Protein 5J57 (pdb70)

GO terms:
  GO:0005783 endoplasmic reticulum (C, IDA)
  GO:0031640 killing of cells of another organism (P, IDA)
  GO:0005515 protein binding (F, IPI)
  GO:0016208 AMP binding (F, IDA)
  GO:0030246 carbohydrate binding (F, IDA)

Sequence (388 aa):
KQYPIINFTTAGATVQSYTNFIRAVRGRLTTGADVRHEIPVLPNRVGLPINQRFILVELSNHAELSVTLALDVTNAYVVGYRAGNSAYFFHPDNQEDAEAITHLFTDVQNRYTFAFGGNYDRLEQLAGNLRENIELGNGPLEEAISALYYYSTGGTQLPTLARRSFIICIQMISEAARFQYIEGEMRTRIRYNRRSAPDPSVITLENSWGRLSTAIQESNQGAFASPIQLQRRRNGSKFSVYDVSILIPIIALMVYRCAPPPSSQFVQLAETGGGLVEPGGSLRLSCAAPEFRLQYYTAGWFRQAEREWVACISAGGGVTYYTGSVQGRFTISRDNAKRTVYLQMDSLKPEDTTAVYSCCAADLEYSQIMMPSCRGSYGVRGQGTQVTVSSAH

CATH classification: 3.40.420.10 (+1 more: 4.10.470.10)

Organism: Ricinus communis (NCBI:txid3988)

InterPro domains:
  IPR000772 Ricin B, lectin domain [PF00652] (325-445)
  IPR000772 Ricin B, lectin domain [PF00652] (456-572)
  IPR000772 Ricin B, lectin domain [SM00458] (322-448)
  IPR000772 Ricin B, lectin domain [SM00458] (452-575)
  IPR001574 Ribosome-inactivating protein [PF00161] (52-254)
  IPR001574 Ribosome-inactivating protein [PTHR33453] (37-481)
  IPR016138 Ribosome-inactivating protein, subdomain 1 [G3DSA:3.40.420.10] (36-214)
  IPR016139 Ribosome-inactivating protein, subdomain 2 [G3DSA:4.10.470.10] (217-319)
  IPR017988 Ribosome-inactivating protein conserved site [PS00275] (207-223)
  IPR017989 Ribosome-inactivating protein type 1/2 [PR00396] (54-67)
  IPR017989 Ribosome-inactivating protein type 1/2 [PR00396] (104-119)
  IPR017989 Ribosome-inactivating protein type 1/2 [PR00396] (169-183)
  IPR017989 Ribosome-inactivating protein type 1/2 [PR00396] (203-223)
  IPR017989 Ribosome-inactivating protein type 1/2 [PR00396] (237-254)
  IPR035992 Ricin B-like lectins [SSF50370] (317-448)
  IPR035992 Ricin B-like lectins [SSF50370] (452-573)
  IPR036041 Ribosome-inactivating protein superfamily [SSF56371] (41-301)

Structure (mmCIF, N/CA/C/O backbone):
data_5J57
#
_entry.id   5J57
#
_cell.length_a   38.692
_cell.length_b   68.216
_cell.length_c   71.570
_cell.angle_alpha   90.000
_cell.angle_beta   92.470
_cell.angle_gamma   90.000
#
_symmetry.space_group_name_H-M   'P 1 21 1'
#
loop_
_entity.id
_entity.type
_entity.pdbx_description
1 polymer Ricin
2 polymer 'VHH single chain antibody V5E1'
3 non-polymer 'CHLORIDE ION'
4 non-polymer 1,2-ETHANEDIOL
5 water water
#
loop_
_atom_site.group_PDB
_atom_site.id
_atom_site.type_symbol
_atom_site.label_atom_id
_atom_site.label_alt_id
_atom_site.label_comp_id
_atom_site.label_asym_id
_atom_site.label_entity_id
_atom_site.label_seq_id
_atom_site.pdbx_PDB_ins_code
_atom_site.Cartn_x
_atom_site.Cartn_y
_atom_site.Cartn_z
_atom_site.occupancy
_atom_site.B_iso_or_equiv
_atom_site.auth_seq_id
_atom_site.auth_comp_id
_atom_site.auth_asym_id
_atom_site.auth_atom_id
_atom_site.pdbx_PDB_model_num
ATOM 1 N N . LYS A 1 5 ? -5.331 54.338 40.882 1.00 50.03 4 LYS A N 1
ATOM 2 C CA . LYS A 1 5 ? -4.271 53.462 41.374 1.00 47.30 4 LYS A CA 1
ATOM 3 C C . LYS A 1 5 ? -4.839 52.289 42.166 1.00 41.05 4 LYS A C 1
ATOM 4 O O . LYS A 1 5 ? -5.433 52.474 43.228 1.00 42.06 4 LYS A O 1
ATOM 10 N N . GLN A 1 6 ? -4.644 51.082 41.646 1.00 32.71 5 GLN A N 1
ATOM 11 C CA . GLN A 1 6 ? -5.161 49.885 42.293 1.00 26.68 5 GLN A CA 1
ATOM 12 C C . GLN A 1 6 ? -4.378 49.529 43.544 1.00 24.53 5 GLN A C 1
ATOM 13 O O . GLN A 1 6 ? -3.179 49.800 43.647 1.00 22.52 5 GLN A O 1
ATOM 19 N N . TYR A 1 7 ? -5.062 48.907 44.499 1.00 19.63 6 TYR A N 1
ATOM 20 C CA . TYR A 1 7 ? -4.376 48.327 45.632 1.00 16.48 6 TYR A CA 1
ATOM 21 C C . TYR A 1 7 ? -3.565 47.138 45.128 1.00 15.96 6 TYR A C 1
ATOM 22 O O . TYR A 1 7 ? -3.964 46.470 44.169 1.00 18.53 6 TYR A O 1
ATOM 31 N N . PRO A 1 8 ? -2.421 46.876 45.762 1.00 15.88 7 PRO A N 1
ATOM 32 C CA . PRO A 1 8 ? -1.592 45.724 45.387 1.00 17.97 7 PRO A CA 1
ATOM 33 C C . PRO A 1 8 ? -2.347 44.405 45.547 1.00 16.81 7 PRO A C 1
ATOM 34 O O . PRO A 1 8 ? -3.109 44.247 46.499 1.00 16.45 7 PRO A O 1
ATOM 38 N N . ILE A 1 9 ? -2.117 43.481 44.618 1.00 16.48 8 ILE A N 1
ATOM 39 C CA . ILE A 1 9 ? -2.752 42.168 44.624 1.00 16.48 8 ILE A CA 1
ATOM 40 C C . ILE A 1 9 ? -1.701 41.071 44.795 1.00 16.22 8 ILE A C 1
ATOM 41 O O . ILE A 1 9 ? -0.704 41.046 44.075 1.00 18.69 8 ILE A O 1
ATOM 46 N N . ILE A 1 10 ? -1.925 40.171 45.747 1.00 14.30 9 ILE A N 1
ATOM 47 C CA . ILE A 1 10 ? -1.062 39.009 45.933 1.00 16.19 9 ILE A CA 1
ATOM 48 C C . ILE A 1 10 ? -1.892 37.758 45.691 1.00 17.14 9 ILE A C 1
ATOM 49 O O . ILE A 1 10 ? -2.949 37.600 46.293 1.00 15.65 9 ILE A O 1
ATOM 54 N N . ASN A 1 11 ? -1.410 36.872 44.819 1.00 18.56 10 ASN A N 1
ATOM 55 C CA . ASN A 1 11 ? -2.153 35.668 44.459 1.00 18.51 10 ASN A CA 1
ATOM 56 C C . ASN A 1 11 ? -1.634 34.434 45.184 1.00 18.57 10 ASN A C 1
ATOM 57 O O . ASN A 1 11 ? -0.424 34.255 45.337 1.00 20.14 10 ASN A O 1
ATOM 62 N N . PHE A 1 12 ? -2.548 33.579 45.630 1.00 15.29 11 PHE A N 1
ATOM 63 C CA . PHE A 1 12 ? -2.158 32.273 46.154 1.00 14.35 11 PHE A CA 1
ATOM 64 C C . PHE A 1 12 ? -3.175 31.216 45.756 1.00 16.83 11 PHE A C 1
ATOM 65 O O . PHE A 1 12 ? -4.371 31.478 45.747 1.00 19.52 11 PHE A O 1
ATOM 73 N N . THR A 1 13 ? -2.695 30.022 45.423 1.00 15.11 12 THR A N 1
ATOM 74 C CA . THR A 1 13 ? -3.599 28.920 45.115 1.00 14.97 12 THR A CA 1
ATOM 75 C C . THR A 1 13 ? -3.301 27.727 46.006 1.00 12.87 12 THR A C 1
ATOM 76 O O . THR A 1 13 ? -2.141 27.420 46.286 1.00 12.73 12 THR A O 1
ATOM 80 N N . THR A 1 14 ? -4.358 27.051 46.440 1.00 12.85 13 THR A N 1
ATOM 81 C CA . THR A 1 14 ? -4.211 25.834 47.225 1.00 12.23 13 THR A CA 1
ATOM 82 C C . THR A 1 14 ? -3.894 24.640 46.322 1.00 14.25 13 THR A C 1
ATOM 83 O O . THR A 1 14 ? -3.437 23.600 46.794 1.00 14.84 13 THR A O 1
ATOM 87 N N . ALA A 1 15 ? -4.147 24.798 45.026 1.00 14.58 14 ALA A N 1
ATOM 88 C CA . ALA A 1 15 ? -3.907 23.731 44.062 1.00 16.21 14 ALA A CA 1
ATOM 89 C C . ALA A 1 15 ? -2.416 23.530 43.833 1.00 16.49 14 ALA A C 1
ATOM 90 O O . ALA A 1 15 ? -1.759 24.358 43.194 1.00 15.61 14 ALA A O 1
ATOM 92 N N . GLY A 1 16 ? -1.887 22.431 44.366 1.00 15.53 15 GLY A N 1
ATOM 93 C CA . GLY A 1 16 ? -0.473 22.129 44.252 1.00 17.86 15 GLY A CA 1
ATOM 94 C C . GLY A 1 16 ? 0.405 22.970 45.159 1.00 15.68 15 GLY A C 1
ATOM 95 O O . GLY A 1 16 ? 1.600 23.121 44.907 1.00 16.25 15 GLY A O 1
ATOM 96 N N . ALA A 1 17 ? -0.183 23.524 46.217 1.00 13.40 16 ALA A N 1
ATOM 97 C CA . ALA A 1 17 ? 0.578 24.343 47.164 1.00 15.26 16 ALA A CA 1
ATOM 98 C C . ALA A 1 17 ? 1.736 23.560 47.787 1.00 15.07 16 ALA A C 1
ATOM 99 O O . ALA A 1 17 ? 1.602 22.377 48.106 1.00 14.74 16 ALA A O 1
ATOM 101 N N . THR A 1 18 ? 2.874 24.228 47.942 1.00 10.25 17 THR A N 1
ATOM 102 C CA . THR A 1 18 ? 4.045 23.648 48.593 1.00 11.60 17 THR A CA 1
ATOM 103 C C . THR A 1 18 ? 4.478 24.545 49.739 1.00 12.49 17 THR A C 1
ATOM 104 O O . THR A 1 18 ? 3.985 25.663 49.877 1.00 13.46 17 THR A O 1
ATOM 108 N N . VAL A 1 19 ? 5.405 24.063 50.557 1.00 11.59 18 VAL A N 1
ATOM 109 C CA . VAL A 1 19 ? 5.975 24.914 51.590 1.00 13.59 18 VAL A CA 1
ATOM 110 C C . VAL A 1 19 ? 6.566 26.163 50.931 1.00 13.78 18 VAL A C 1
ATOM 111 O O . VAL A 1 19 ? 6.391 27.281 51.417 1.00 13.14 18 VAL A O 1
ATOM 115 N N . GLN A 1 20 ? 7.252 25.961 49.812 1.00 12.81 19 GLN A N 1
ATOM 116 C CA . GLN A 1 20 ? 7.888 27.062 49.095 1.00 13.40 19 GLN A CA 1
ATOM 117 C C . GLN A 1 20 ? 6.875 28.094 48.585 1.00 12.65 19 GLN A C 1
ATOM 118 O O . GLN A 1 20 ? 7.076 29.301 48.747 1.00 13.00 19 GLN A O 1
ATOM 124 N N . SER A 1 21 ? 5.795 27.629 47.962 1.00 12.42 20 SER A N 1
ATOM 125 C CA . SER A 1 21 ? 4.819 28.573 47.419 1.00 10.74 20 SER A CA 1
ATOM 126 C C . SER A 1 21 ? 4.116 29.344 48.544 1.00 12.54 20 SER A C 1
ATOM 127 O O . SER A 1 21 ? 3.863 30.538 48.415 1.00 11.74 20 SER A O 1
ATOM 130 N N . TYR A 1 22 ? 3.826 28.662 49.650 1.00 10.11 21 TYR A N 1
ATOM 131 C CA . TYR A 1 22 ? 3.224 29.309 50.811 1.00 11.05 21 TYR A CA 1
ATOM 132 C C . TYR A 1 22 ? 4.196 30.316 51.426 1.00 11.64 21 TYR A C 1
ATOM 133 O O . TYR A 1 22 ? 3.792 31.398 51.852 1.00 10.71 21 TYR A O 1
ATOM 142 N N . THR A 1 23 ? 5.474 29.945 51.479 1.00 10.03 22 THR A N 1
ATOM 143 C CA . THR A 1 23 ? 6.519 30.821 51.998 1.00 10.23 22 THR A CA 1
ATOM 144 C C . THR A 1 23 ? 6.607 32.103 51.175 1.00 14.03 22 THR A C 1
ATOM 145 O O . THR A 1 23 ? 6.610 33.210 51.723 1.00 14.52 22 THR A O 1
ATOM 149 N N . ASN A 1 24 ? 6.648 31.952 49.856 1.00 12.68 23 ASN A N 1
ATOM 150 C CA . ASN A 1 24 ? 6.682 33.114 48.976 1.00 14.00 23 ASN A CA 1
ATOM 151 C C . ASN A 1 24 ? 5.447 34.002 49.112 1.00 13.01 23 ASN A C 1
ATOM 152 O O . ASN A 1 24 ? 5.544 35.224 49.032 1.00 14.63 23 ASN A O 1
ATOM 157 N N . PHE A 1 25 ? 4.299 33.370 49.327 1.00 12.56 24 PHE A N 1
ATOM 158 C CA . PHE A 1 25 ? 3.035 34.066 49.513 1.00 10.55 24 PHE A CA 1
ATOM 159 C C . PHE A 1 25 ? 3.071 34.926 50.778 1.00 12.30 24 PHE A C 1
ATOM 160 O O . PHE A 1 25 ? 2.785 36.122 50.729 1.00 13.33 24 PHE A O 1
ATOM 168 N N . ILE A 1 26 ? 3.451 34.326 51.903 1.00 10.75 25 ILE A N 1
ATOM 169 C CA . ILE A 1 26 ? 3.469 35.057 53.166 1.00 10.59 25 ILE A CA 1
ATOM 170 C C . ILE A 1 26 ? 4.518 36.166 53.133 1.00 13.51 25 ILE A C 1
ATOM 171 O O . ILE A 1 26 ? 4.280 37.255 53.644 1.00 12.16 25 ILE A O 1
ATOM 176 N N . ARG A 1 27 ? 5.670 35.904 52.517 1.00 11.94 26 ARG A N 1
ATOM 177 C CA . ARG A 1 27 ? 6.698 36.942 52.419 1.00 15.38 26 ARG A CA 1
ATOM 178 C C . ARG A 1 27 ? 6.223 38.125 51.571 1.00 14.18 26 ARG A C 1
ATOM 179 O O . ARG A 1 27 ? 6.528 39.280 51.879 1.00 16.28 26 ARG A O 1
ATOM 187 N N . ALA A 1 28 ? 5.468 37.832 50.516 1.00 13.73 27 ALA A N 1
ATOM 188 C CA . ALA A 1 28 ? 4.909 38.874 49.652 1.00 13.52 27 ALA A CA 1
ATOM 189 C C . ALA A 1 28 ? 3.874 39.715 50.393 1.00 14.29 27 ALA A C 1
ATOM 190 O O . ALA A 1 28 ? 3.851 40.931 50.255 1.00 15.82 27 ALA A O 1
ATOM 192 N N . VAL A 1 29 ? 3.006 39.054 51.153 1.00 12.30 28 VAL A N 1
ATOM 193 C CA . VAL A 1 29 ? 2.029 39.756 51.978 1.00 11.67 28 VAL A CA 1
ATOM 194 C C . VAL A 1 29 ? 2.743 40.714 52.935 1.00 11.56 28 VAL A C 1
ATOM 195 O O . VAL A 1 29 ? 2.394 41.891 53.022 1.00 13.60 28 VAL A O 1
ATOM 199 N N . ARG A 1 30 ? 3.757 40.219 53.637 1.00 12.48 29 ARG A N 1
ATOM 200 C CA . ARG A 1 30 ? 4.496 41.077 54.565 1.00 13.73 29 ARG A CA 1
ATOM 201 C C . ARG A 1 30 ? 5.106 42.273 53.846 1.00 17.62 29 ARG A C 1
ATOM 202 O O . ARG A 1 30 ? 5.079 43.395 54.356 1.00 15.63 29 ARG A O 1
ATOM 210 N N . GLY A 1 31 ? 5.659 42.024 52.662 1.00 13.80 30 GLY A N 1
ATOM 211 C CA . GLY A 1 31 ? 6.306 43.061 51.883 1.00 15.61 30 GLY A CA 1
ATOM 212 C C . GLY A 1 31 ? 5.361 44.159 51.424 1.00 15.94 30 GLY A C 1
ATOM 213 O O . GLY A 1 31 ? 5.775 45.300 51.209 1.00 17.05 30 GLY A O 1
ATOM 214 N N . ARG A 1 32 ? 4.090 43.814 51.259 1.00 14.78 31 ARG A N 1
ATOM 215 C CA . ARG A 1 32 ? 3.095 44.789 50.828 1.00 16.47 31 ARG A CA 1
ATOM 216 C C . ARG A 1 32 ? 2.445 45.469 52.028 1.00 18.07 31 ARG A C 1
ATOM 217 O O . ARG A 1 32 ? 1.892 46.562 51.904 1.00 16.93 31 ARG A O 1
ATOM 225 N N . LEU A 1 33 ? 2.509 44.820 53.186 1.00 15.96 32 LEU A N 1
ATOM 226 C CA . LEU A 1 33 ? 1.920 45.385 54.399 1.00 15.40 32 LEU A CA 1
ATOM 227 C C . LEU A 1 33 ? 2.755 46.532 54.945 1.00 18.86 32 LEU A C 1
ATOM 228 O O . LEU A 1 33 ? 2.216 47.514 55.453 1.00 16.22 32 LEU A O 1
ATOM 233 N N . THR A 1 34 ? 4.074 46.405 54.842 1.00 17.91 33 THR A N 1
ATOM 234 C CA . THR A 1 34 ? 4.966 47.418 55.384 1.00 20.41 33 THR A CA 1
ATOM 235 C C . THR A 1 34 ? 6.314 47.436 54.673 1.00 20.69 33 THR A C 1
ATOM 236 O O . THR A 1 34 ? 6.757 46.425 54.116 1.00 21.92 33 THR A O 1
ATOM 240 N N . THR A 1 35 ? 6.970 48.590 54.707 1.00 22.00 34 THR A N 1
ATOM 241 C CA . THR A 1 35 ? 8.270 48.751 54.079 1.00 23.97 34 THR A CA 1
ATOM 242 C C . THR A 1 35 ? 9.365 48.126 54.934 1.00 25.75 34 THR A C 1
ATOM 243 O O . THR A 1 35 ? 10.435 47.786 54.432 1.00 28.14 34 THR A O 1
ATOM 247 N N . GLY A 1 36 ? 9.093 47.983 56.228 1.00 24.45 35 GLY A N 1
ATOM 248 C CA . GLY A 1 36 ? 10.086 47.495 57.170 1.00 24.79 35 GLY A CA 1
ATOM 249 C C . GLY A 1 36 ? 11.107 48.550 57.569 1.00 25.88 35 GLY A C 1
ATOM 250 O O . GLY A 1 36 ? 12.115 48.238 58.206 1.00 27.95 35 GLY A O 1
ATOM 251 N N . ALA A 1 37 ? 10.856 49.801 57.193 1.00 25.11 36 ALA A N 1
ATOM 252 C CA . ALA A 1 37 ? 11.774 50.887 57.518 1.00 24.59 36 ALA A CA 1
ATOM 253 C C . ALA A 1 37 ? 11.645 51.301 58.980 1.00 24.47 36 ALA A C 1
ATOM 254 O O . ALA A 1 37 ? 12.559 51.898 59.549 1.00 26.83 36 ALA A O 1
ATOM 256 N N . ASP A 1 38 ? 10.500 50.990 59.579 1.00 22.85 37 ASP A N 1
ATOM 257 C CA . ASP A 1 38 ? 10.261 51.307 60.984 1.00 21.47 37 ASP A CA 1
ATOM 258 C C . ASP A 1 38 ? 10.425 50.045 61.814 1.00 18.84 37 ASP A C 1
ATOM 259 O O . ASP A 1 38 ? 9.622 49.116 61.713 1.00 18.75 37 ASP A O 1
ATOM 264 N N . VAL A 1 39 ? 11.479 50.007 62.621 1.00 22.20 38 VAL A N 1
ATOM 265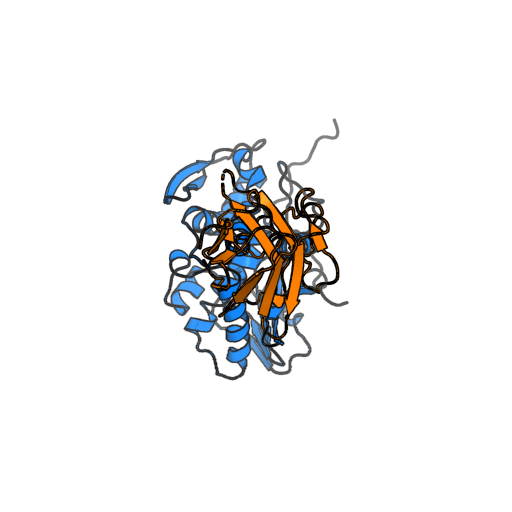 C CA . VAL A 1 39 ? 11.805 48.814 63.395 1.00 20.57 38 VAL A CA 1
ATOM 266 C C . VAL A 1 39 ? 12.029 49.186 64.858 1.00 19.16 38 VAL A C 1
ATOM 267 O O . VAL A 1 39 ? 12.751 50.133 65.159 1.00 21.36 38 VAL A O 1
ATOM 271 N N . ARG A 1 40 ? 11.398 48.444 65.766 1.00 19.16 39 ARG A N 1
ATOM 272 C CA . ARG A 1 40 ? 11.627 48.633 67.197 1.00 19.53 39 ARG A CA 1
ATOM 273 C C . ARG A 1 40 ? 12.130 47.335 67.806 1.00 19.53 39 ARG A C 1
ATOM 274 O O . ARG A 1 40 ? 11.476 46.296 67.683 1.00 19.93 39 ARG A O 1
ATOM 282 N N . HIS A 1 41 ? 13.284 47.396 68.463 1.00 20.94 40 HIS A N 1
ATOM 283 C CA . HIS A 1 41 ? 13.881 46.213 69.083 1.00 27.10 40 HIS A CA 1
ATOM 284 C C . HIS A 1 41 ? 13.910 45.018 68.128 1.00 25.34 40 HIS A C 1
ATOM 285 O O . HIS A 1 41 ? 13.567 43.884 68.492 1.00 24.12 40 HIS A O 1
ATOM 292 N N . GLU A 1 42 ? 14.313 45.297 66.890 1.00 23.04 41 GLU A N 1
ATOM 293 C CA . GLU A 1 42 ? 14.539 44.268 65.873 1.00 19.15 41 GLU A CA 1
ATOM 294 C C . GLU A 1 42 ? 13.268 43.578 65.381 1.00 20.32 41 GLU A C 1
ATOM 295 O O . GLU A 1 42 ? 13.321 42.471 64.842 1.00 22.53 41 GLU A O 1
ATOM 301 N N . ILE A 1 43 ? 12.131 44.249 65.555 1.00 17.91 42 ILE A N 1
ATOM 302 C CA . ILE A 1 43 ? 10.858 43.787 65.013 1.00 19.87 42 ILE A CA 1
ATOM 303 C C . ILE A 1 43 ? 10.184 44.922 64.228 1.00 18.02 42 ILE A C 1
ATOM 304 O O . ILE A 1 43 ? 10.050 46.035 64.734 1.00 18.50 42 ILE A O 1
ATOM 309 N N . PRO A 1 44 ? 9.761 44.634 62.984 1.00 17.76 43 PRO A N 1
ATOM 310 C CA . PRO A 1 44 ? 9.138 45.614 62.077 1.00 19.07 43 PRO A CA 1
ATOM 311 C C . PRO A 1 44 ? 7.758 46.078 62.539 1.00 16.29 43 PRO A C 1
ATOM 312 O O . PRO A 1 44 ? 7.018 45.301 63.143 1.00 15.65 43 PRO A O 1
ATOM 316 N N . VAL A 1 45 ? 7.427 47.334 62.240 1.00 14.40 44 VAL A N 1
ATOM 317 C CA . VAL A 1 45 ? 6.129 47.917 62.588 1.00 14.75 44 VAL A CA 1
ATOM 318 C C . VAL A 1 45 ? 5.332 48.193 61.321 1.00 16.59 44 VAL A C 1
ATOM 319 O O . VAL A 1 45 ? 5.889 48.607 60.300 1.00 16.36 44 VAL A O 1
ATOM 323 N N . LEU A 1 46 ? 4.029 47.948 61.393 1.00 14.36 45 LEU A N 1
ATOM 324 C CA . LEU A 1 46 ? 3.100 48.308 60.332 1.00 14.34 45 LEU A CA 1
ATOM 325 C C . LEU A 1 46 ? 2.951 49.829 60.230 1.00 14.05 45 LEU A C 1
ATOM 326 O O . LEU A 1 46 ? 3.283 50.560 61.164 1.00 14.81 45 LEU A O 1
ATOM 331 N N . PRO A 1 47 ? 2.439 50.309 59.088 1.00 15.30 46 PRO A N 1
ATOM 332 C CA . PRO A 1 47 ? 2.252 51.751 58.892 1.00 18.31 46 PRO A CA 1
ATOM 333 C C . PRO A 1 47 ? 1.343 52.391 59.942 1.00 19.41 46 PRO A C 1
ATOM 334 O O . PRO A 1 47 ? 0.305 51.839 60.319 1.00 18.39 46 PRO A O 1
ATOM 338 N N . ASN A 1 48 ? 1.748 53.568 60.401 1.00 18.31 47 ASN A N 1
ATOM 339 C CA . ASN A 1 48 ? 0.910 54.409 61.240 1.00 20.21 47 ASN A CA 1
ATOM 340 C C . ASN A 1 48 ? -0.328 54.822 60.451 1.00 21.39 47 ASN A C 1
ATOM 341 O O . ASN A 1 48 ? -0.215 55.284 59.316 1.00 22.14 47 ASN A O 1
ATOM 346 N N . ARG A 1 49 ? -1.508 54.655 61.039 1.00 20.54 48 ARG A N 1
ATOM 347 C CA . ARG A 1 49 ? -2.736 55.054 60.348 1.00 25.44 48 ARG A CA 1
ATOM 348 C C . ARG A 1 49 ? -2.832 56.570 60.170 1.00 24.18 48 ARG A C 1
ATOM 349 O O . ARG A 1 49 ? -3.474 57.054 59.236 1.00 24.02 48 ARG A O 1
ATOM 357 N N . VAL A 1 50 ? -2.178 57.320 61.053 1.00 24.00 49 VAL A N 1
ATOM 358 C CA . VAL A 1 50 ? -2.217 58.776 60.989 1.00 25.64 49 VAL A CA 1
ATOM 359 C C . VAL A 1 50 ? -1.572 59.303 59.708 1.00 25.52 49 VAL A C 1
ATOM 360 O O . VAL A 1 50 ? -0.380 59.112 59.480 1.00 27.79 49 VAL A O 1
ATOM 364 N N . GLY A 1 51 ? -2.367 59.965 58.876 1.00 30.11 50 GLY A N 1
ATOM 365 C CA . GLY A 1 51 ? -1.857 60.562 57.656 1.00 34.98 50 GLY A CA 1
ATOM 366 C C . GLY A 1 51 ? -1.626 59.567 56.535 1.00 33.18 50 GLY A C 1
ATOM 367 O O . GLY A 1 51 ? -1.067 59.918 55.496 1.00 33.71 50 GLY A O 1
ATOM 368 N N . LEU A 1 52 ? -2.056 58.325 56.742 1.00 26.93 51 LEU A N 1
ATOM 369 C CA . LEU A 1 52 ? -1.913 57.283 55.730 1.00 23.99 51 LEU A CA 1
ATOM 370 C C . LEU A 1 52 ? -2.938 57.482 54.618 1.00 24.00 51 LEU A C 1
ATOM 371 O O . LEU A 1 52 ? -4.142 57.409 54.862 1.00 24.77 51 LEU A O 1
ATOM 376 N N . PRO A 1 53 ? -2.463 57.750 53.392 1.00 24.72 52 PRO A N 1
ATOM 377 C CA . PRO A 1 53 ? -3.347 58.003 52.246 1.00 24.94 52 PRO A CA 1
ATOM 378 C C . PRO A 1 53 ? -4.267 56.821 51.975 1.00 22.42 52 PRO A C 1
ATOM 379 O O . PRO A 1 53 ? -3.846 55.678 52.103 1.00 21.03 52 PRO A O 1
ATOM 383 N N . ILE A 1 54 ? -5.506 57.098 51.592 1.00 23.86 53 ILE A N 1
ATOM 384 C CA . ILE A 1 54 ? -6.472 56.030 51.358 1.00 21.94 53 ILE A CA 1
ATOM 385 C C . ILE A 1 54 ? -6.002 55.044 50.280 1.00 21.54 53 ILE A C 1
ATOM 386 O O . ILE A 1 54 ? -6.279 53.852 50.364 1.00 20.48 53 ILE A O 1
ATOM 391 N N . ASN A 1 55 ? -5.279 55.536 49.278 1.00 23.50 54 ASN A N 1
ATOM 392 C CA . ASN A 1 55 ? -4.793 54.655 48.217 1.00 23.95 54 ASN A CA 1
ATOM 393 C C . ASN A 1 55 ? -3.654 53.729 48.644 1.00 21.98 54 ASN A C 1
ATOM 394 O O . ASN A 1 55 ? -3.211 52.879 47.865 1.00 22.66 54 ASN A O 1
ATOM 399 N N . GLN A 1 56 ? -3.211 53.866 49.892 1.00 20.07 55 GLN A N 1
ATOM 400 C CA . GLN A 1 56 ? -2.190 52.987 50.455 1.00 20.10 55 GLN A CA 1
ATOM 401 C C . GLN A 1 56 ? -2.722 52.161 51.635 1.00 18.88 55 GLN A C 1
ATOM 402 O O . GLN A 1 56 ? -1.961 51.456 52.306 1.00 21.72 55 GLN A O 1
ATOM 408 N N . ARG A 1 57 ? -4.031 52.221 51.865 1.00 16.17 56 ARG A N 1
ATOM 409 C CA . ARG A 1 57 ? -4.623 51.664 53.087 1.00 16.37 56 ARG A CA 1
ATOM 410 C C . ARG A 1 57 ? -4.819 50.141 53.100 1.00 15.56 56 ARG A C 1
ATOM 411 O O . ARG A 1 57 ? -4.801 49.518 54.166 1.00 13.30 56 ARG A O 1
ATOM 419 N N . PHE A 1 58 ? -5.011 49.548 51.924 1.00 14.26 57 PHE A N 1
ATOM 420 C CA . PHE A 1 58 ? -5.367 48.138 51.819 1.00 12.82 57 PHE A CA 1
ATOM 421 C C . PHE A 1 58 ? -4.468 47.374 50.852 1.00 10.77 57 PHE A C 1
ATOM 422 O O . PHE A 1 58 ? -3.835 47.958 49.966 1.00 14.47 57 PHE A O 1
ATOM 430 N N . ILE A 1 59 ? -4.417 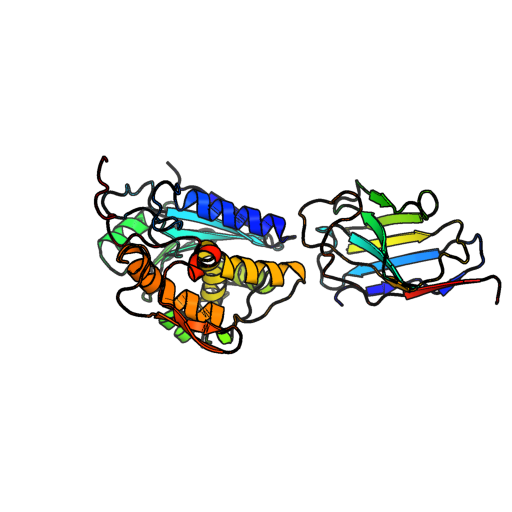46.062 51.047 1.00 13.45 58 ILE A N 1
ATOM 431 C CA . ILE A 1 59 ? -3.863 45.153 50.058 1.00 14.16 58 ILE A CA 1
ATOM 432 C C . ILE A 1 59 ? -4.881 44.055 49.787 1.00 13.88 58 ILE A C 1
ATOM 433 O O . ILE A 1 59 ? -5.754 43.781 50.617 1.00 15.64 58 ILE A O 1
ATOM 438 N N . LEU A 1 60 ? -4.779 43.433 48.620 1.00 13.73 59 LEU A N 1
ATOM 439 C CA . LEU A 1 60 ? -5.737 42.406 48.231 1.00 13.25 59 LEU A CA 1
ATOM 440 C C . LEU A 1 60 ? -5.056 41.050 48.109 1.00 11.81 59 LEU A C 1
ATOM 441 O O . LEU A 1 60 ? -3.972 40.936 47.544 1.00 15.51 59 LEU A O 1
ATOM 446 N N . VAL A 1 61 ? -5.706 40.029 48.651 1.00 11.61 60 VAL A N 1
ATOM 447 C CA . VAL A 1 61 ? -5.192 38.666 48.572 1.00 13.13 60 VAL A CA 1
ATOM 448 C C . VAL A 1 61 ? -6.165 37.814 47.782 1.00 14.16 60 VAL A C 1
ATOM 449 O O . VAL A 1 61 ? -7.273 37.532 48.243 1.00 14.88 60 VAL A O 1
ATOM 453 N N . GLU A 1 62 ? -5.749 37.417 46.583 1.00 14.02 61 GLU A N 1
ATOM 454 C CA . GLU A 1 62 ? -6.593 36.616 45.712 1.00 15.54 61 GLU A CA 1
ATOM 455 C C . GLU A 1 62 ? -6.307 35.138 45.942 1.00 15.51 61 GLU A C 1
ATOM 456 O O . GLU A 1 62 ? -5.187 34.673 45.728 1.00 18.16 61 GLU A O 1
ATOM 462 N N . LEU A 1 63 ? -7.329 34.412 46.389 1.00 14.55 62 LEU A N 1
ATOM 463 C CA . LEU A 1 63 ? -7.205 32.991 46.683 1.00 17.06 62 LEU A CA 1
ATOM 464 C C . LEU A 1 63 ? -7.988 32.159 45.684 1.00 17.10 62 LEU A C 1
ATOM 465 O O . LEU A 1 63 ? -9.130 32.478 45.354 1.00 16.80 62 LEU A O 1
ATOM 470 N N . SER A 1 64 ? -7.385 31.081 45.210 1.00 15.25 63 SER A N 1
ATOM 471 C CA . SER A 1 64 ? -8.118 30.157 44.357 1.00 19.59 63 SER A CA 1
ATOM 472 C C . SER A 1 64 ? -7.785 28.709 44.697 1.00 18.52 63 SER A C 1
ATOM 473 O O . SER A 1 64 ? -6.778 28.426 45.339 1.00 18.24 63 SER A O 1
ATOM 476 N N . ASN A 1 65 ? -8.651 27.799 44.279 1.00 16.50 64 ASN A N 1
ATOM 477 C CA . ASN A 1 65 ? -8.439 26.381 44.528 1.00 18.04 64 ASN A CA 1
ATOM 478 C C . ASN A 1 65 ? -8.551 25.563 43.248 1.00 19.97 64 ASN A C 1
ATOM 479 O O . ASN A 1 65 ? -8.659 26.123 42.156 1.00 22.69 64 ASN A O 1
ATOM 484 N N . HIS A 1 66 ? -8.507 24.241 43.380 1.00 20.53 65 HIS A N 1
ATOM 485 C CA . HIS A 1 66 ? -8.473 23.366 42.212 1.00 23.10 65 HIS A CA 1
ATOM 486 C C . HIS A 1 66 ? -9.760 23.453 41.397 1.00 24.21 65 HIS A C 1
ATOM 487 O O . HIS A 1 66 ? -9.757 23.216 40.191 1.00 26.57 65 HIS A O 1
ATOM 494 N N . ALA A 1 67 ? -10.855 23.802 42.064 1.00 24.96 66 ALA A N 1
ATOM 495 C CA . ALA A 1 67 ? -12.151 23.929 41.402 1.00 27.89 66 ALA A CA 1
ATOM 496 C C . ALA A 1 67 ? -12.247 25.219 40.589 1.00 26.17 66 ALA A C 1
ATOM 497 O O . ALA A 1 67 ? -13.258 25.474 39.932 1.00 27.26 66 ALA A O 1
ATOM 499 N N . GLU A 1 68 ? -11.192 26.026 40.637 1.00 25.31 67 GLU A N 1
ATOM 500 C CA . GLU A 1 68 ? -11.142 27.279 39.891 1.00 29.32 67 GLU A CA 1
ATOM 501 C C . GLU A 1 68 ? -12.080 28.321 40.493 1.00 26.30 67 GLU A C 1
ATOM 502 O O . GLU A 1 68 ? -12.376 29.335 39.863 1.00 29.37 67 GLU A O 1
ATOM 508 N N . LEU A 1 69 ? -12.547 28.070 41.713 1.00 20.06 68 LEU A N 1
ATOM 509 C CA . LEU A 1 69 ? -13.245 29.105 42.467 1.00 20.13 68 LEU A CA 1
ATOM 510 C C . LEU A 1 69 ? -12.229 30.087 43.021 1.00 22.94 68 LEU A C 1
ATOM 511 O O . LEU A 1 69 ? -11.142 29.696 43.450 1.00 20.24 68 LEU A O 1
ATOM 516 N N . SER A 1 70 ? -12.596 31.361 43.016 1.00 21.84 69 SER A N 1
ATOM 517 C CA . SER A 1 70 ? -11.707 32.410 43.476 1.00 23.48 69 SER A CA 1
ATOM 518 C C . SER A 1 70 ? -12.445 33.366 44.398 1.00 21.81 69 SER A C 1
ATOM 519 O O . SER A 1 70 ? -13.601 33.705 44.144 1.00 21.68 69 SER A O 1
ATOM 522 N N . VAL A 1 71 ? -11.780 33.777 45.474 1.00 16.60 70 VAL A N 1
ATOM 523 C CA . VAL A 1 71 ? -12.255 34.895 46.288 1.00 14.93 70 VAL A CA 1
ATOM 524 C C . VAL A 1 71 ? -11.090 35.833 46.554 1.00 16.69 70 VAL A C 1
ATOM 525 O O . VAL A 1 71 ? -9.929 35.420 46.518 1.00 17.75 70 VAL A O 1
ATOM 529 N N . THR A 1 72 ? -11.393 37.100 46.814 1.00 13.32 71 THR A N 1
ATOM 530 C CA . THR A 1 72 ? -10.353 38.067 47.133 1.00 12.65 71 THR A CA 1
ATOM 531 C C . THR A 1 72 ? -10.603 38.693 48.497 1.00 13.66 71 THR A C 1
ATOM 532 O O . THR A 1 72 ? -11.644 39.314 48.716 1.00 15.62 71 THR A O 1
ATOM 536 N N . LEU A 1 73 ? -9.656 38.517 49.414 1.00 11.52 72 LEU A N 1
ATOM 537 C CA . LEU A 1 73 ? -9.720 39.166 50.719 1.00 13.20 72 LEU A CA 1
ATOM 538 C C . LEU A 1 73 ? -9.078 40.548 50.670 1.00 14.10 72 LEU A C 1
ATOM 539 O O . LEU A 1 73 ? -8.078 40.754 49.984 1.00 15.25 72 LEU A O 1
ATOM 544 N N . ALA A 1 74 ? -9.653 41.499 51.400 1.00 11.87 73 ALA A N 1
ATOM 545 C CA . ALA A 1 74 ? -8.999 42.787 51.599 1.00 12.71 73 ALA A CA 1
ATOM 546 C C . ALA A 1 74 ? -8.402 42.859 53.002 1.00 11.14 73 ALA A C 1
ATOM 547 O O . ALA A 1 74 ? -9.087 42.571 53.992 1.00 13.95 73 ALA A O 1
ATOM 549 N N . LEU A 1 75 ? -7.119 43.206 53.081 1.00 11.35 74 LEU A N 1
ATOM 550 C CA . LEU A 1 75 ? -6.436 43.378 54.361 1.00 11.67 74 LEU A CA 1
ATOM 551 C C . LEU A 1 75 ? -6.100 44.846 54.610 1.00 11.43 74 LEU A C 1
ATOM 552 O O . LEU A 1 75 ? -5.644 45.558 53.711 1.00 14.75 74 LEU A O 1
ATOM 557 N N . ASP A 1 76 ? -6.322 45.288 55.844 1.00 12.86 75 ASP A N 1
ATOM 558 C CA . ASP A 1 76 ? -5.951 46.627 56.293 1.00 13.07 75 ASP A CA 1
ATOM 559 C C . ASP A 1 76 ? -4.457 46.625 56.637 1.00 13.06 75 ASP A C 1
ATOM 560 O O . ASP A 1 76 ? -4.012 45.832 57.460 1.00 14.91 75 ASP A O 1
ATOM 565 N N . VAL A 1 77 ? -3.677 47.493 56.001 1.00 12.46 76 VAL A N 1
ATOM 566 C CA . VAL A 1 77 ? -2.236 47.500 56.252 1.00 12.43 76 VAL A CA 1
ATOM 567 C C . VAL A 1 77 ? -1.884 47.931 57.671 1.00 14.37 76 VAL A C 1
ATOM 568 O O . VAL A 1 77 ? -0.777 47.654 58.145 1.00 16.11 76 VAL A O 1
ATOM 572 N N . THR A 1 78 ? -2.797 48.619 58.354 1.00 12.81 77 THR A N 1
ATOM 573 C CA . THR A 1 78 ? -2.455 49.126 59.685 1.00 15.53 77 THR A CA 1
ATOM 574 C C . THR A 1 78 ? -2.482 48.031 60.753 1.00 14.43 77 THR A C 1
ATOM 575 O O . THR A 1 78 ? -1.874 48.188 61.815 1.00 15.93 77 THR A O 1
ATOM 579 N N . ASN A 1 79 ? -3.172 46.928 60.466 1.00 16.91 78 ASN A N 1
ATOM 580 C CA . ASN A 1 79 ? -3.229 45.806 61.408 1.00 17.28 78 ASN A CA 1
ATOM 581 C C . ASN A 1 79 ? -3.125 44.414 60.778 1.00 14.96 78 ASN A C 1
ATOM 582 O O . ASN A 1 79 ? -3.177 43.405 61.483 1.00 16.10 78 ASN A O 1
ATOM 587 N N . ALA A 1 80 ? -2.986 44.365 59.455 1.00 15.74 79 ALA A N 1
ATOM 588 C CA . ALA A 1 80 ? -2.848 43.098 58.723 1.00 15.72 79 ALA A CA 1
ATOM 589 C C . ALA A 1 80 ? -4.104 42.225 58.714 1.00 19.72 79 ALA A C 1
ATOM 590 O O . ALA A 1 80 ? -4.065 41.082 58.257 1.00 19.24 79 ALA A O 1
ATOM 592 N N . TYR A 1 81 ? -5.215 42.763 59.204 1.00 17.01 80 TYR A N 1
ATOM 593 C CA . TYR A 1 81 ? -6.420 41.965 59.404 1.00 17.60 80 TYR A CA 1
ATOM 594 C C . TYR A 1 81 ? -7.395 42.076 58.236 1.00 13.02 80 TYR A C 1
ATOM 595 O O . TYR A 1 81 ? -7.421 43.077 57.508 1.00 14.41 80 TYR A O 1
ATOM 604 N N . VAL A 1 82 ? -8.187 41.026 58.065 1.00 12.27 81 VAL A N 1
ATOM 605 C CA . VAL A 1 82 ? -9.162 40.961 56.982 1.00 11.58 81 VAL A CA 1
ATOM 606 C C . VAL A 1 82 ? -10.364 41.843 57.307 1.00 14.15 81 VAL A C 1
ATOM 607 O O . VAL A 1 82 ? -10.968 41.705 58.371 1.00 13.85 81 VAL A O 1
ATOM 611 N N . VAL A 1 83 ? -10.719 42.733 56.382 1.00 12.08 82 VAL A N 1
ATOM 612 C CA . VAL A 1 83 ? -11.851 43.637 56.600 1.00 13.34 82 VAL A CA 1
ATOM 613 C C . VAL A 1 83 ? -13.065 43.256 55.755 1.00 13.09 82 VAL A C 1
ATOM 614 O O . VAL A 1 83 ? -14.167 43.748 55.988 1.00 12.48 82 VAL A O 1
ATOM 618 N N . GLY A 1 84 ? -12.860 42.382 54.776 1.00 12.66 83 GLY A N 1
ATOM 619 C CA . GLY A 1 84 ? -13.944 41.996 53.889 1.00 11.81 83 GLY A CA 1
ATOM 620 C C . GLY A 1 84 ? -13.431 41.149 52.751 1.00 12.01 83 GLY A C 1
ATOM 621 O O . GLY A 1 84 ? -12.232 40.879 52.656 1.00 13.58 83 GLY A O 1
ATOM 622 N N . TYR A 1 85 ? -14.338 40.717 51.883 1.00 11.67 84 TYR A N 1
ATOM 623 C CA . TYR A 1 85 ? -13.926 39.910 50.750 1.00 11.09 84 TYR A CA 1
ATOM 624 C C . TYR A 1 85 ? -14.872 40.074 49.586 1.00 12.15 84 TYR A C 1
ATOM 625 O O . TYR A 1 85 ? -15.985 40.578 49.738 1.00 13.68 84 TYR A O 1
ATOM 634 N N . ARG A 1 86 ? -14.406 39.645 48.419 1.00 12.14 85 ARG A N 1
ATOM 635 C CA . ARG A 1 86 ? -15.214 39.658 47.217 1.00 15.69 85 ARG A CA 1
ATOM 636 C C . ARG A 1 86 ? -15.270 38.259 46.624 1.00 16.72 85 ARG A C 1
ATOM 637 O O . ARG A 1 86 ? -14.275 37.532 46.620 1.00 17.82 85 ARG A O 1
ATOM 645 N N . ALA A 1 87 ? -16.446 37.890 46.134 1.00 15.47 86 ALA A N 1
ATOM 646 C CA . ALA A 1 87 ? -16.628 36.649 45.411 1.00 18.98 86 ALA A CA 1
ATOM 647 C C . ALA A 1 87 ? -17.535 36.957 44.238 1.00 20.32 86 ALA A C 1
ATOM 648 O O . ALA A 1 87 ? -18.662 37.414 44.422 1.00 18.35 86 ALA A O 1
ATOM 650 N N . GLY A 1 88 ? -17.036 36.729 43.030 1.00 25.29 87 GLY A N 1
ATOM 651 C CA . GLY A 1 88 ? -17.789 37.065 41.839 1.00 27.47 87 GLY A CA 1
ATOM 652 C C . GLY A 1 88 ? -18.163 38.535 41.829 1.00 26.11 87 GLY A C 1
ATOM 653 O O . GLY A 1 88 ? -17.299 39.405 41.926 1.00 27.52 87 GLY A O 1
ATOM 654 N N . ASN A 1 89 ? -19.456 38.813 41.722 1.00 23.73 88 ASN A N 1
ATOM 655 C CA . ASN A 1 89 ? -19.926 40.188 41.639 1.00 23.88 88 ASN A CA 1
ATOM 656 C C . ASN A 1 89 ? -20.563 40.673 42.945 1.00 19.90 88 ASN A C 1
ATOM 657 O O . ASN A 1 89 ? -21.455 41.522 42.928 1.00 21.06 88 ASN A O 1
ATOM 662 N N . SER A 1 90 ? -20.093 40.132 44.068 1.00 18.44 89 SER A N 1
ATOM 663 C CA . SER A 1 90 ? -20.583 40.525 45.392 1.00 15.99 89 SER A CA 1
ATOM 664 C C . SER A 1 90 ? -19.415 40.714 46.331 1.00 14.51 89 SER A C 1
ATOM 665 O O . SER A 1 90 ? -18.422 39.997 46.243 1.00 18.91 89 SER A O 1
ATOM 668 N N . ALA A 1 91 ? -19.544 41.669 47.245 1.00 14.19 90 ALA A N 1
ATOM 669 C CA . ALA A 1 91 ? -18.522 41.887 48.259 1.00 13.63 90 ALA A CA 1
ATOM 670 C C . ALA A 1 91 ? -19.169 42.056 49.628 1.00 12.97 90 ALA A C 1
ATOM 671 O O . ALA A 1 91 ? -20.278 42.585 49.738 1.00 13.71 90 ALA A O 1
ATOM 673 N N . TYR A 1 92 ? -18.458 41.614 50.664 1.00 12.68 91 TYR A N 1
ATOM 674 C CA . TYR A 1 92 ? -18.974 41.598 52.030 1.00 14.19 91 TYR A CA 1
ATOM 675 C C . TYR A 1 92 ? -17.934 42.140 52.986 1.00 12.56 91 TYR A C 1
ATOM 676 O O . TYR A 1 92 ? -16.786 41.714 52.959 1.00 16.54 91 TYR A O 1
ATOM 685 N N . PHE A 1 93 ? -18.349 43.061 53.846 1.00 11.80 92 PHE A N 1
ATOM 686 C CA . PHE A 1 93 ? -17.430 43.673 54.800 1.00 11.76 92 PHE A CA 1
ATOM 687 C C . PHE A 1 93 ? -17.890 43.447 56.234 1.00 12.92 92 PHE A C 1
ATOM 688 O O . PHE A 1 93 ? -19.093 43.496 56.532 1.00 13.36 92 PHE A O 1
ATOM 696 N N . PHE A 1 94 ? -16.933 43.221 57.130 1.00 12.06 93 PHE A N 1
ATOM 697 C CA . PHE A 1 94 ? -17.243 43.229 58.553 1.00 13.08 93 PHE A CA 1
ATOM 698 C C . PHE A 1 94 ? -17.706 44.616 58.992 1.00 11.72 93 PHE A C 1
ATOM 699 O O . PHE A 1 94 ? -17.346 45.638 58.390 1.00 13.31 93 PHE A O 1
ATOM 707 N N . HIS A 1 95 ? -18.514 44.655 60.042 1.00 12.88 94 HIS A N 1
ATOM 708 C CA . HIS A 1 95 ? -19.000 45.914 60.588 1.00 13.99 94 HIS A CA 1
ATOM 709 C C . HIS A 1 95 ? -17.844 46.822 61.020 1.00 17.83 94 HIS A C 1
ATOM 710 O O . HIS A 1 95 ? -17.027 46.431 61.845 1.00 20.39 94 HIS A O 1
ATOM 717 N N . PRO A 1 96 ? -17.764 48.033 60.449 1.00 18.53 95 PRO A N 1
ATOM 718 C CA . PRO A 1 96 ? -16.717 48.995 60.831 1.00 20.05 95 PRO A CA 1
ATOM 719 C C . PRO A 1 96 ? -16.923 49.512 62.249 1.00 22.05 95 PRO A C 1
ATOM 720 O O . PRO A 1 96 ? -18.063 49.742 62.648 1.00 24.27 95 PRO A O 1
ATOM 724 N N . ASP A 1 97 ? -15.832 49.722 62.986 1.00 23.67 96 ASP A N 1
ATOM 725 C CA . ASP A 1 97 ? -15.911 50.147 64.387 1.00 32.23 96 ASP A CA 1
ATOM 726 C C . ASP A 1 97 ? -16.135 51.651 64.559 1.00 30.35 96 ASP A C 1
ATOM 727 O O . ASP A 1 97 ? -16.417 52.130 65.660 1.00 29.79 96 ASP A O 1
ATOM 732 N N . ASN A 1 98 ? -15.995 52.396 63.472 1.00 25.41 97 ASN A N 1
ATOM 733 C CA . ASN A 1 98 ? -16.118 53.840 63.529 1.00 25.18 97 ASN A CA 1
ATOM 734 C C . ASN A 1 98 ? -16.438 54.408 62.159 1.00 24.30 97 ASN A C 1
ATOM 735 O O . ASN A 1 98 ? -16.365 53.701 61.152 1.00 24.59 97 ASN A O 1
ATOM 740 N N . GLN A 1 99 ? -16.786 55.690 62.131 1.00 28.69 98 GLN A N 1
ATOM 741 C CA . GLN A 1 99 ? -17.199 56.351 60.900 1.00 31.25 98 GLN A CA 1
ATOM 742 C C . GLN A 1 99 ? -16.080 56.429 59.859 1.00 29.14 98 GLN A C 1
ATOM 743 O O . GLN A 1 99 ? -16.329 56.285 58.664 1.00 24.88 98 GLN A O 1
ATOM 749 N N . GLU A 1 100 ? -14.848 56.643 60.311 1.00 25.61 99 GLU A N 1
ATOM 750 C CA . GLU A 1 100 ? -13.734 56.785 59.377 1.00 23.94 99 GLU A CA 1
ATOM 751 C C . GLU A 1 100 ? -13.373 55.464 58.685 1.00 22.51 99 GLU A C 1
ATOM 752 O O . GLU A 1 100 ? -13.000 55.455 57.510 1.00 22.27 99 GLU A O 1
ATOM 758 N N . ASP A 1 101 ? -13.497 54.346 59.395 1.00 19.79 100 ASP A N 1
ATOM 759 C CA . ASP A 1 101 ? -13.241 53.056 58.777 1.00 18.71 100 ASP A CA 1
ATOM 760 C C . ASP A 1 101 ? -14.385 52.687 57.839 1.00 17.29 100 ASP A C 1
ATOM 761 O O . ASP A 1 101 ? -14.175 52.007 56.841 1.00 17.19 100 ASP A O 1
ATOM 766 N N . ALA A 1 102 ? -15.593 53.146 58.158 1.00 18.46 101 ALA A N 1
ATOM 767 C CA . ALA A 1 102 ? -16.726 52.895 57.274 1.00 19.53 101 ALA A CA 1
ATOM 768 C C . ALA A 1 102 ? -16.495 53.625 55.955 1.00 19.01 101 ALA A C 1
ATOM 769 O O . ALA A 1 102 ? -16.802 53.103 54.885 1.00 21.26 101 ALA A O 1
ATOM 771 N N . GLU A 1 103 ? -15.936 54.827 56.039 1.00 19.10 102 GLU A N 1
ATOM 772 C CA . GLU A 1 103 ? -15.631 55.605 54.845 1.00 18.66 102 GLU A CA 1
ATOM 773 C C . GLU A 1 103 ? -14.506 54.924 54.068 1.00 18.76 102 GLU A C 1
ATOM 774 O O . GLU A 1 103 ? -14.548 54.849 52.843 1.00 17.60 102 GLU A O 1
ATOM 780 N N . ALA A 1 104 ? -13.500 54.429 54.785 1.00 17.58 103 ALA A N 1
ATOM 781 C CA . ALA A 1 104 ? -12.362 53.787 54.131 1.00 18.08 103 ALA A CA 1
ATOM 782 C C . ALA A 1 104 ? -12.765 52.601 53.251 1.00 17.50 103 ALA A C 1
ATOM 783 O O . ALA A 1 104 ? -12.285 52.475 52.125 1.00 15.83 103 ALA A O 1
ATOM 785 N N . ILE A 1 105 ? -13.632 51.726 53.761 1.00 14.07 104 ILE A N 1
ATOM 786 C CA . ILE A 1 105 ? -13.982 50.507 53.029 1.00 15.91 104 ILE A CA 1
ATOM 787 C C . ILE A 1 105 ? -14.820 50.789 51.778 1.00 16.67 104 ILE A C 1
ATOM 788 O O . ILE A 1 105 ? -14.948 49.930 50.914 1.00 17.34 104 ILE A O 1
ATOM 793 N N . THR A 1 106 ? -15.370 51.993 51.670 1.00 13.55 105 THR A N 1
ATOM 794 C CA . THR A 1 106 ? -16.089 52.364 50.442 1.00 16.34 105 THR A CA 1
ATOM 795 C C . THR A 1 106 ? -15.138 52.435 49.245 1.00 16.66 105 THR A C 1
ATOM 796 O O . THR A 1 106 ? -15.581 52.484 48.098 1.00 18.58 105 THR A O 1
ATOM 800 N N . HIS A 1 107 ? -13.834 52.437 49.520 1.00 16.06 106 HIS A N 1
ATOM 801 C CA . HIS A 1 107 ? -12.823 52.484 48.464 1.00 15.17 106 HIS A CA 1
ATOM 802 C C . HIS A 1 107 ? -12.426 51.090 47.962 1.00 15.53 106 HIS A C 1
ATOM 803 O O . HIS A 1 107 ? -11.609 50.965 47.046 1.00 16.74 106 HIS A O 1
ATOM 810 N N . LEU A 1 108 ? -13.015 50.051 48.550 1.00 13.22 107 LEU A N 1
ATOM 811 C CA . LEU A 1 108 ? -12.678 48.667 48.199 1.00 13.22 107 LEU A CA 1
ATOM 812 C C . LEU A 1 108 ? -13.692 48.029 47.257 1.00 16.21 107 LEU A C 1
ATOM 813 O O . LEU A 1 108 ? -14.896 48.230 47.408 1.00 16.06 107 LEU A O 1
ATOM 818 N N . PHE A 1 109 ? -13.198 47.246 46.297 1.00 13.59 108 PHE A N 1
ATOM 819 C CA . PHE A 1 109 ? -14.071 46.488 45.391 1.00 14.53 108 PHE A CA 1
ATOM 820 C C . PHE A 1 109 ? -15.158 47.378 44.771 1.00 18.07 108 PHE A C 1
ATOM 821 O O . PHE A 1 109 ? -16.334 47.002 44.747 1.00 17.78 108 PHE A O 1
ATOM 829 N N . THR A 1 110 ? -14.772 48.544 44.254 1.00 16.19 109 THR A N 1
ATOM 830 C CA . THR A 1 110 ? -15.758 49.581 43.920 1.00 19.60 109 THR A CA 1
ATOM 831 C C . THR A 1 110 ? -16.644 49.300 42.708 1.00 24.56 109 THR A C 1
ATOM 832 O O . THR A 1 110 ? -17.653 49.980 42.500 1.00 24.58 109 THR A O 1
ATOM 836 N N . ASP A 1 111 ? -16.266 48.311 41.908 1.00 19.71 110 ASP A N 1
ATOM 837 C CA . ASP A 1 111 ? -17.063 47.928 40.752 1.00 21.84 110 ASP A CA 1
ATOM 838 C C . ASP A 1 111 ? -18.176 46.938 41.098 1.00 22.02 110 ASP A C 1
ATOM 839 O O . ASP A 1 111 ? -19.082 46.725 40.293 1.00 24.60 110 ASP A O 1
ATOM 844 N N . VAL A 1 112 ? -18.115 46.319 42.274 1.00 23.13 111 VAL A N 1
ATOM 845 C CA . VAL A 1 112 ? -19.098 45.281 42.584 1.00 20.61 111 VAL A CA 1
ATOM 846 C C . VAL A 1 112 ? -20.507 45.843 42.540 1.00 27.15 111 VAL A C 1
ATOM 847 O O . VAL A 1 112 ? -20.765 46.966 42.970 1.00 28.65 111 VAL A O 1
ATOM 851 N N . GLN A 1 113 ? -21.422 45.062 41.997 1.00 24.46 112 GLN A N 1
ATOM 852 C CA . GLN A 1 113 ? -22.774 45.549 41.838 1.00 30.80 112 GLN A CA 1
ATOM 853 C C . GLN A 1 113 ? -23.613 45.123 43.036 1.00 30.71 112 GLN A C 1
ATOM 854 O O . GLN A 1 113 ? -24.727 45.601 43.239 1.00 35.48 112 GLN A O 1
ATOM 860 N N . ASN A 1 114 ? -23.044 44.250 43.858 1.00 24.76 113 ASN A N 1
ATOM 861 C CA . ASN A 1 114 ? -23.710 43.836 45.079 1.00 24.30 113 ASN A CA 1
ATOM 862 C C . ASN A 1 114 ? -22.789 44.026 46.267 1.00 23.97 113 ASN A C 1
ATOM 863 O O . ASN A 1 114 ? -21.777 43.340 46.398 1.00 20.97 113 ASN A O 1
ATOM 868 N N . ARG A 1 115 ? -23.165 44.962 47.129 1.00 22.46 114 ARG A N 1
ATOM 869 C CA . ARG A 1 115 ? -22.302 45.437 48.195 1.00 24.03 114 ARG A CA 1
ATOM 870 C C . ARG A 1 115 ? -22.981 45.275 49.549 1.00 21.86 114 ARG A C 1
ATOM 871 O O . ARG A 1 115 ? -24.091 45.775 49.751 1.00 25.14 114 ARG A O 1
ATOM 879 N N . TYR A 1 116 ? -22.324 44.590 50.481 1.00 16.57 115 TYR A N 1
ATOM 880 C CA . TYR A 1 116 ? -22.937 44.335 51.782 1.00 17.59 115 TYR A CA 1
ATOM 881 C C . TYR A 1 116 ? -21.981 44.593 52.938 1.00 19.66 115 TYR A C 1
ATOM 882 O O . TYR A 1 116 ? -20.805 44.231 52.879 1.00 17.69 115 TYR A O 1
ATOM 891 N N . THR A 1 117 ? -22.492 45.217 53.994 1.00 17.58 116 THR A N 1
ATOM 892 C CA . THR A 1 117 ? -21.743 45.306 55.243 1.00 13.54 116 THR A CA 1
ATOM 893 C C . THR A 1 117 ? -22.474 44.476 56.293 1.00 13.92 116 THR A C 1
ATOM 894 O O . THR A 1 117 ? -23.634 44.766 56.620 1.00 18.67 116 THR A O 1
ATOM 898 N N . PHE A 1 118 ? -21.814 43.437 56.799 1.00 15.39 117 PHE A N 1
ATOM 899 C CA . PHE A 1 118 ? -22.373 42.614 57.866 1.00 15.26 117 PHE A CA 1
ATOM 900 C C . PHE A 1 118 ? -22.613 43.496 59.086 1.00 17.19 117 PHE A C 1
ATOM 901 O O . PHE A 1 118 ? -21.875 44.450 59.313 1.00 16.46 117 PHE A O 1
ATOM 909 N N . ALA A 1 119 ? -23.627 43.170 59.881 1.00 18.14 118 ALA A N 1
ATOM 910 C CA . ALA A 1 119 ? -23.889 43.926 61.104 1.00 17.36 118 ALA A CA 1
ATOM 911 C C . ALA A 1 119 ? -22.853 43.578 62.173 1.00 17.91 118 ALA A C 1
ATOM 912 O O . ALA A 1 119 ? -22.614 44.363 63.094 1.00 18.78 118 ALA A O 1
ATOM 914 N N . PHE A 1 120 ? -22.251 42.397 62.045 1.00 15.74 119 PHE A N 1
ATOM 915 C CA . PHE A 1 120 ? -21.313 41.886 63.042 1.00 18.86 119 PHE A CA 1
ATOM 916 C C . PHE A 1 120 ? -19.854 42.156 62.675 1.00 16.94 119 PHE A C 1
ATOM 917 O O . PHE A 1 120 ? -19.512 42.295 61.502 1.00 15.72 119 PHE A O 1
ATOM 925 N N . GLY A 1 121 ? -18.998 42.234 63.691 1.00 16.28 120 GLY A N 1
ATOM 926 C CA . GLY A 1 121 ? -17.572 42.438 63.484 1.00 17.60 120 GLY A CA 1
ATOM 927 C C . GLY A 1 121 ? -16.811 41.151 63.201 1.00 17.97 120 GLY A C 1
ATOM 928 O O . GLY A 1 121 ? -17.366 40.060 63.308 1.00 19.56 120 GLY A O 1
ATOM 929 N N . GLY A 1 122 ? -15.536 41.283 62.846 1.00 15.81 121 GLY A N 1
ATOM 930 C CA . GLY A 1 122 ? -14.729 40.148 62.422 1.00 15.63 121 GLY A CA 1
ATOM 931 C C . GLY A 1 122 ? -13.740 39.636 63.451 1.00 12.35 121 GLY A C 1
ATOM 932 O O . GLY A 1 122 ? -12.836 38.858 63.128 1.00 15.67 121 GLY A O 1
ATOM 933 N N . ASN A 1 123 ? -13.899 40.057 64.698 1.00 13.38 122 ASN A N 1
ATOM 934 C CA . ASN A 1 123 ? -13.043 39.537 65.760 1.00 15.25 122 ASN A CA 1
ATOM 935 C C . ASN A 1 123 ? -13.389 38.084 66.075 1.00 16.06 122 ASN A C 1
ATOM 936 O O . ASN A 1 123 ? -14.521 37.645 65.855 1.00 15.17 122 ASN A O 1
ATOM 941 N N . TYR A 1 124 ? -12.418 37.342 66.599 1.00 15.42 123 TYR A N 1
ATOM 942 C CA . TYR A 1 124 ? -12.610 35.912 66.839 1.00 14.94 123 TYR A CA 1
ATOM 943 C C . TYR A 1 124 ? -13.763 35.610 67.797 1.00 13.31 123 TYR A C 1
ATOM 944 O O . TYR A 1 124 ? -14.492 34.637 67.597 1.00 16.02 123 TYR A O 1
ATOM 953 N N . ASP A 1 125 ? -13.920 36.420 68.841 1.00 14.48 124 ASP A N 1
ATOM 954 C CA . ASP A 1 125 ? -15.007 36.188 69.795 1.00 18.73 124 ASP A CA 1
ATOM 955 C C . ASP A 1 125 ? -16.334 36.086 69.050 1.00 18.67 124 ASP A C 1
ATOM 956 O O . ASP A 1 125 ? -17.123 35.170 69.284 1.00 18.33 124 ASP A O 1
ATOM 961 N N . ARG A 1 126 ? -16.568 37.033 68.147 1.00 14.46 125 ARG A N 1
ATOM 962 C CA . ARG A 1 126 ? -17.796 37.050 67.360 1.00 14.76 125 ARG A CA 1
ATOM 963 C C . ARG A 1 126 ? -17.857 35.909 66.347 1.00 13.15 125 ARG A C 1
ATOM 964 O O . ARG A 1 126 ? -18.891 35.243 66.221 1.00 14.36 125 ARG A O 1
ATOM 972 N N . LEU A 1 127 ? -16.765 35.682 65.622 1.00 11.39 126 LEU A N 1
ATOM 973 C CA . LEU A 1 127 ? -16.767 34.657 64.586 1.00 13.17 126 LEU A CA 1
ATOM 974 C C . LEU A 1 127 ? -16.973 33.264 65.184 1.00 15.24 126 LEU A C 1
ATOM 975 O O . LEU A 1 127 ? -17.724 32.457 64.637 1.00 14.09 126 LEU A O 1
ATOM 980 N N . GLU A 1 128 ? -16.323 32.996 66.315 1.00 14.40 127 GLU A N 1
ATOM 981 C CA . GLU A 1 128 ? -16.484 31.714 67.004 1.00 12.84 127 GLU A CA 1
ATOM 982 C C . GLU A 1 128 ? -17.931 31.504 67.444 1.00 15.71 127 GLU A C 1
ATOM 983 O O . GLU A 1 128 ? -18.474 30.408 67.327 1.00 14.36 127 GLU A O 1
ATOM 989 N N . GLN A 1 129 ? -18.554 32.555 67.964 1.00 14.90 128 GLN A N 1
ATOM 990 C CA . GLN A 1 129 ? -19.943 32.460 68.387 1.00 14.10 128 GLN A CA 1
ATOM 991 C C . GLN A 1 129 ? -20.831 32.077 67.201 1.00 13.27 128 GLN A C 1
ATOM 992 O O . GLN A 1 129 ? -21.648 31.155 67.296 1.00 15.80 128 GLN A O 1
ATOM 998 N N . LEU A 1 130 ? -20.656 32.786 66.089 1.00 14.92 129 LEU A N 1
ATOM 999 C CA . LEU A 1 130 ? -21.444 32.546 64.883 1.00 13.56 129 LEU A CA 1
ATOM 1000 C C . LEU A 1 130 ? -21.181 31.164 64.300 1.00 14.53 129 LEU A C 1
ATOM 1001 O O . LEU A 1 130 ? -22.108 30.495 63.826 1.00 15.79 129 LEU A O 1
ATOM 1006 N N . ALA A 1 131 ? -19.927 30.730 64.363 1.00 15.47 130 ALA A N 1
ATOM 1007 C CA . ALA A 1 131 ? -19.536 29.425 63.836 1.00 15.31 130 ALA A CA 1
ATOM 1008 C C . ALA A 1 131 ? -20.022 28.275 64.709 1.00 17.83 130 ALA A C 1
ATOM 1009 O O . ALA A 1 131 ? -20.178 27.143 64.240 1.00 18.30 130 ALA A O 1
ATOM 1011 N N . GLY A 1 132 ? -20.252 28.562 65.986 1.00 15.18 131 GLY A N 1
ATOM 1012 C CA . GLY A 1 132 ? -20.609 27.525 66.935 1.00 16.55 131 GLY A CA 1
ATOM 1013 C C . GLY A 1 132 ? -19.423 26.629 67.256 1.00 18.62 131 GLY A C 1
ATOM 1014 O O . GLY A 1 132 ? -19.595 25.493 67.704 1.00 20.30 131 GLY A O 1
ATOM 1015 N N . ASN A 1 133 ? -18.220 27.151 67.026 1.00 16.16 132 ASN A N 1
ATOM 1016 C CA . ASN A 1 133 ? -16.975 26.408 67.250 1.00 18.89 132 ASN A CA 1
ATOM 1017 C C . ASN A 1 133 ? -15.842 27.368 67.608 1.00 18.35 132 ASN A C 1
ATOM 1018 O O . ASN A 1 133 ? -15.760 28.472 67.064 1.00 17.54 132 ASN A O 1
ATOM 1023 N N . LEU A 1 134 ? -14.961 26.942 68.507 1.00 18.37 133 LEU A N 1
ATOM 1024 C CA . LEU A 1 134 ? -13.791 27.742 68.875 1.00 13.89 133 LEU A CA 1
ATOM 1025 C C . LEU A 1 134 ? -12.641 27.505 67.900 1.00 16.10 133 LEU A C 1
ATOM 1026 O O . LEU A 1 134 ? -12.616 26.497 67.203 1.00 15.19 133 LEU A O 1
ATOM 1031 N N . ARG A 1 135 ? -11.681 28.428 67.861 1.00 14.69 134 ARG A N 1
ATOM 1032 C CA . ARG A 1 135 ? -10.469 28.214 67.073 1.00 15.27 134 ARG A CA 1
ATOM 1033 C C . ARG A 1 135 ? -9.821 26.863 67.367 1.00 15.23 134 ARG A C 1
ATOM 1034 O O . ARG A 1 135 ? -9.314 26.205 66.456 1.00 15.35 134 ARG A O 1
ATOM 1042 N N . GLU A 1 136 ? -9.828 26.447 68.631 1.00 16.08 135 GLU A N 1
ATOM 1043 C CA . GLU A 1 136 ? -9.193 25.181 69.001 1.00 16.35 135 GLU A CA 1
ATOM 1044 C C . GLU A 1 136 ? -9.938 23.944 68.488 1.00 18.21 135 GLU A C 1
ATOM 1045 O O . GLU A 1 136 ? -9.445 22.821 68.627 1.00 22.72 135 GLU A O 1
ATOM 1051 N N . ASN A 1 137 ? -11.107 24.160 67.888 1.00 17.94 136 ASN A N 1
ATOM 1052 C CA . ASN A 1 137 ? -11.932 23.080 67.334 1.00 19.87 136 ASN A CA 1
ATOM 1053 C C . ASN A 1 137 ? -11.913 23.075 65.805 1.00 19.76 136 ASN A C 1
ATOM 1054 O O . ASN A 1 137 ? -12.537 22.217 65.175 1.00 25.75 136 ASN A O 1
ATOM 1059 N N . ILE A 1 138 ? -11.237 24.052 65.208 1.00 16.34 137 ILE A N 1
ATOM 1060 C CA . ILE A 1 138 ? -11.287 24.243 63.757 1.00 16.37 137 ILE A CA 1
ATOM 1061 C C . ILE A 1 138 ? -9.942 23.923 63.085 1.00 18.11 137 ILE A C 1
ATOM 1062 O O . ILE A 1 138 ? -8.933 24.586 63.336 1.00 17.73 137 ILE A O 1
ATOM 1067 N N . GLU A 1 139 ? -9.935 22.894 62.242 1.00 15.88 138 GLU A N 1
ATOM 1068 C CA . GLU A 1 139 ? -8.708 22.468 61.570 1.00 16.47 138 GLU A CA 1
ATOM 1069 C C . GLU A 1 139 ? -8.159 23.498 60.584 1.00 16.61 138 GLU A C 1
ATOM 1070 O O . GLU A 1 139 ? -8.914 24.164 59.871 1.00 15.34 138 GLU A O 1
ATOM 1076 N N . LEU A 1 140 ? -6.832 23.611 60.561 1.00 15.15 139 LEU A N 1
ATOM 1077 C CA . LEU A 1 140 ? -6.109 24.469 59.627 1.00 11.53 139 LEU A CA 1
ATOM 1078 C C . LEU A 1 140 ? -5.191 23.605 58.758 1.00 13.53 139 LEU A C 1
ATOM 1079 O O . LEU A 1 140 ? -4.769 22.517 59.164 1.00 15.89 139 LEU A O 1
ATOM 1084 N N . GLY A 1 141 ? -4.872 24.098 57.567 1.00 15.20 140 GLY A N 1
ATOM 1085 C CA . GLY A 1 141 ? -4.085 23.335 56.615 1.00 17.41 140 GLY A CA 1
ATOM 1086 C C . GLY A 1 141 ? -4.526 23.649 55.199 1.00 15.64 140 GLY A C 1
ATOM 1087 O O . GLY A 1 141 ? -5.445 24.434 54.991 1.00 13.45 140 GLY A O 1
ATOM 1088 N N . ASN A 1 142 ? -3.878 23.032 54.219 1.00 13.47 141 ASN A N 1
ATOM 1089 C CA . ASN A 1 142 ? -4.204 23.337 52.834 1.00 16.08 141 ASN A CA 1
ATOM 1090 C C . ASN A 1 142 ? -5.629 22.922 52.486 1.00 15.75 141 ASN A C 1
ATOM 1091 O O . ASN A 1 142 ? -6.322 23.625 51.749 1.00 15.69 141 ASN A O 1
ATOM 1096 N N . GLY A 1 143 ? -6.066 21.792 53.034 1.00 14.92 142 GLY A N 1
ATOM 1097 C CA . GLY A 1 143 ? -7.410 21.292 52.794 1.00 15.28 142 GLY A CA 1
ATOM 1098 C C . GLY A 1 143 ? -8.469 22.223 53.358 1.00 15.06 142 GLY A C 1
ATOM 1099 O O . GLY A 1 143 ? -9.399 22.629 52.652 1.00 14.93 142 GLY A O 1
ATOM 1100 N N . PRO A 1 144 ? -8.345 22.569 54.650 1.00 14.35 143 PRO A N 1
ATOM 1101 C CA . PRO A 1 144 ? -9.266 23.550 55.229 1.00 14.66 143 PRO A CA 1
ATOM 1102 C C . PRO A 1 144 ? -9.302 24.860 54.443 1.00 14.12 143 PRO A C 1
ATOM 1103 O O . PRO A 1 144 ? -10.379 25.423 54.270 1.00 13.20 143 PRO A O 1
ATOM 1107 N N . LEU A 1 145 ? -8.155 25.340 53.972 1.00 12.16 144 LEU A N 1
ATOM 1108 C CA . LEU A 1 145 ? -8.141 26.584 53.201 1.00 13.17 144 LEU A CA 1
ATOM 1109 C C . LEU A 1 145 ? -8.904 26.429 51.877 1.00 12.51 144 LEU A C 1
ATOM 1110 O O . LEU A 1 145 ? -9.685 27.303 51.501 1.00 10.15 144 LEU A O 1
ATOM 1115 N N . GLU A 1 146 ? -8.659 25.321 51.177 1.00 12.46 145 GLU A N 1
ATOM 1116 C CA . GLU A 1 146 ? -9.373 24.995 49.941 1.00 14.36 145 GLU A CA 1
ATOM 1117 C C . GLU A 1 146 ? -10.878 25.025 50.168 1.00 16.36 145 GLU A C 1
ATOM 1118 O O . GLU A 1 146 ? -11.628 25.616 49.386 1.00 14.29 145 GLU A O 1
ATOM 1124 N N . GLU A 1 147 ? -11.313 24.388 51.251 1.00 15.38 146 GLU A N 1
ATOM 1125 C CA . GLU A 1 147 ? -12.726 24.332 51.605 1.00 15.44 146 GLU A CA 1
ATOM 1126 C C . GLU A 1 147 ? -13.280 25.703 52.015 1.00 16.32 146 GLU A C 1
ATOM 1127 O O . GLU A 1 147 ? -14.425 26.044 51.688 1.00 15.60 146 GLU A O 1
ATOM 1133 N N . ALA A 1 148 ? -12.475 26.497 52.716 1.00 12.51 147 ALA A N 1
ATOM 1134 C CA . ALA A 1 148 ? -12.910 27.840 53.109 1.00 11.72 147 ALA A CA 1
ATOM 1135 C C . ALA A 1 148 ? -13.140 28.731 51.884 1.00 11.57 147 ALA A C 1
ATOM 1136 O O . ALA A 1 148 ? -14.099 29.503 51.838 1.00 11.99 147 ALA A O 1
ATOM 1138 N N . ILE A 1 149 ? -12.248 28.627 50.899 1.00 11.54 148 ILE A N 1
ATOM 1139 C CA . ILE A 1 149 ? -12.387 29.386 49.654 1.00 13.59 148 ILE A CA 1
ATOM 1140 C C . ILE A 1 149 ? -13.728 29.073 48.984 1.00 13.84 148 ILE A C 1
ATOM 1141 O O . ILE A 1 149 ? -14.460 29.975 48.566 1.00 12.91 148 ILE A O 1
ATOM 1146 N N . SER A 1 150 ? -14.047 27.786 48.886 1.00 11.63 149 SER A N 1
ATOM 1147 C CA . SER A 1 150 ? -15.300 27.362 48.280 1.00 14.37 149 SER A CA 1
ATOM 1148 C C . SER A 1 150 ? -16.495 27.901 49.050 1.00 12.14 149 SER A C 1
ATOM 1149 O O . SER A 1 150 ? -17.461 28.380 48.453 1.00 13.80 149 SER A O 1
ATOM 1152 N N . ALA A 1 151 ? -16.427 27.806 50.374 1.00 11.22 150 ALA A N 1
ATOM 1153 C CA . ALA A 1 151 ? -17.531 28.243 51.224 1.00 15.03 150 ALA A CA 1
ATOM 1154 C C . ALA A 1 151 ? -17.760 29.751 51.125 1.00 12.47 150 ALA A C 1
ATOM 1155 O O . ALA A 1 151 ? -18.906 30.204 51.042 1.00 13.28 150 ALA A O 1
ATOM 1157 N N . LEU A 1 152 ? -16.679 30.528 51.141 1.00 12.18 151 LEU A N 1
ATOM 1158 C CA . LEU A 1 152 ? -16.776 31.967 50.923 1.00 13.38 151 LEU A CA 1
ATOM 1159 C C . LEU A 1 152 ? -17.427 32.266 49.573 1.00 13.69 151 LEU A C 1
ATOM 1160 O O . 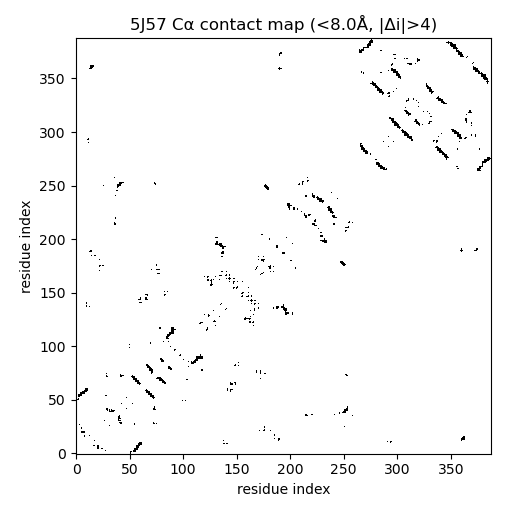LEU A 1 152 ? -18.270 33.165 49.458 1.00 13.29 151 LEU A O 1
ATOM 1165 N N . TYR A 1 153 ? -17.043 31.508 48.547 1.00 10.69 152 TYR A N 1
ATOM 1166 C CA . TYR A 1 153 ? -17.614 31.734 47.228 1.00 12.88 152 TYR A CA 1
ATOM 1167 C C . TYR A 1 153 ? -19.122 31.471 47.216 1.00 16.86 152 TYR A C 1
ATOM 1168 O O . TYR A 1 153 ? -19.898 32.274 46.690 1.00 19.07 152 TYR A O 1
ATOM 1177 N N . TYR A 1 154 ? -19.534 30.347 47.796 1.00 14.58 153 TYR A N 1
ATOM 1178 C CA . TYR A 1 154 ? -20.926 29.922 47.690 1.00 15.29 153 TYR A CA 1
ATOM 1179 C C . TYR A 1 154 ? -21.862 30.752 48.562 1.00 13.83 153 TYR A C 1
ATOM 1180 O O . TYR A 1 154 ? -23.076 30.705 48.384 1.00 14.86 153 TYR A O 1
ATOM 1189 N N . TYR A 1 155 ? -21.307 31.521 49.499 1.00 15.36 154 TYR A N 1
ATOM 1190 C CA . TYR A 1 155 ? -22.164 32.365 50.327 1.00 14.09 154 TYR A CA 1
ATOM 1191 C C . TYR A 1 155 ? -22.985 33.313 49.459 1.00 17.38 154 TYR A C 1
ATOM 1192 O O . TYR A 1 155 ? -24.171 33.532 49.717 1.00 16.11 154 TYR A O 1
ATOM 1201 N N . SER A 1 156 ? -22.355 33.856 48.421 1.00 19.87 155 SER A N 1
ATOM 1202 C CA . SER A 1 156 ? -23.001 34.824 47.541 1.00 24.08 155 SER A CA 1
ATOM 1203 C C . SER A 1 156 ? -24.195 34.251 46.776 1.00 22.43 155 SER A C 1
ATOM 1204 O O . SER A 1 156 ? -25.040 34.995 46.299 1.00 24.60 155 SER A O 1
ATOM 1207 N N . THR A 1 157 ? -24.263 32.928 46.670 1.00 19.51 156 THR A N 1
ATOM 1208 C CA . THR A 1 157 ? -25.366 32.290 45.958 1.00 21.45 156 THR A CA 1
ATOM 1209 C C . THR A 1 157 ? -26.324 31.548 46.895 1.00 15.74 156 THR A C 1
ATOM 1210 O O . THR A 1 157 ? -27.186 30.801 46.438 1.00 16.97 156 THR A O 1
ATOM 1214 N N . GLY A 1 158 ? -26.160 31.756 48.198 1.00 14.39 157 GLY A N 1
ATOM 1215 C CA . GLY A 1 158 ? -26.994 31.092 49.186 1.00 17.00 157 GLY A CA 1
ATOM 1216 C C . GLY A 1 158 ? -26.608 29.643 49.438 1.00 16.58 157 GLY A C 1
ATOM 1217 O O . GLY A 1 158 ? -27.373 28.885 50.046 1.00 16.95 157 GLY A O 1
ATOM 1218 N N . GLY A 1 159 ? -25.423 29.250 48.975 1.00 14.64 158 GLY A N 1
ATOM 1219 C CA . GLY A 1 159 ? -24.979 27.870 49.099 1.00 17.24 158 GLY A CA 1
ATOM 1220 C C . GLY A 1 159 ? -24.191 27.605 50.371 1.00 16.55 158 GLY A C 1
ATOM 1221 O O . GLY A 1 159 ? -23.752 26.478 50.615 1.00 17.95 158 GLY A O 1
ATOM 1222 N N . THR A 1 160 ? -24.015 28.645 51.176 1.00 12.47 159 THR A N 1
ATOM 1223 C CA . THR A 1 160 ? -23.280 28.553 52.434 1.00 12.95 159 THR A CA 1
ATOM 1224 C C . THR A 1 160 ? -24.067 29.284 53.510 1.00 14.05 159 THR A C 1
ATOM 1225 O O . THR A 1 160 ? -24.515 30.402 53.284 1.00 14.07 159 THR A O 1
ATOM 1229 N N . GLN A 1 161 ? -24.249 28.652 54.669 1.00 12.69 160 GLN A N 1
ATOM 1230 C CA . GLN A 1 161 ? -24.927 29.307 55.790 1.00 12.81 160 GLN A CA 1
ATOM 1231 C C . GLN A 1 161 ? -23.937 30.081 56.662 1.00 15.56 160 GLN A C 1
ATOM 1232 O O . GLN A 1 161 ? -22.731 29.843 56.609 1.00 14.07 160 GLN A O 1
ATOM 1238 N N . LEU A 1 162 ? -24.450 31.012 57.461 1.00 17.16 161 LEU A N 1
ATOM 1239 C CA . LEU A 1 162 ? -23.604 31.892 58.270 1.00 17.05 161 LEU A CA 1
ATOM 1240 C C . LEU A 1 162 ? -22.575 31.165 59.154 1.00 17.47 161 LEU A C 1
ATOM 1241 O O . LEU A 1 162 ? -21.419 31.572 59.217 1.00 14.99 161 LEU A O 1
ATOM 1246 N N . PRO A 1 163 ? -22.986 30.092 59.849 1.00 16.05 162 PRO A N 1
ATOM 1247 C CA . PRO A 1 163 ? -21.978 29.432 60.693 1.00 15.28 162 PRO A CA 1
ATOM 1248 C C . PRO A 1 163 ? -20.759 28.928 59.905 1.00 16.15 162 PRO A C 1
ATOM 1249 O O . PRO A 1 163 ? -19.622 29.064 60.366 1.00 15.78 162 PRO A O 1
ATOM 1253 N N . THR A 1 164 ? -20.993 28.374 58.721 1.00 13.30 163 THR A N 1
ATOM 1254 C CA . THR A 1 164 ? -19.905 27.900 57.878 1.00 12.26 163 THR A CA 1
ATOM 1255 C C . THR A 1 164 ? -19.106 29.062 57.302 1.00 13.10 163 THR A C 1
ATOM 1256 O O . THR A 1 164 ? -17.892 28.961 57.134 1.00 13.61 163 THR A O 1
ATOM 1260 N N . LEU A 1 165 ? -19.782 30.170 57.014 1.00 12.61 164 LEU A N 1
ATOM 1261 C CA . LEU A 1 165 ? -19.085 31.369 56.577 1.00 12.59 164 LEU A CA 1
ATOM 1262 C C . LEU A 1 165 ? -18.122 31.830 57.674 1.00 14.95 164 LEU A C 1
ATOM 1263 O O . LEU A 1 165 ? -16.959 32.133 57.399 1.00 11.66 164 LEU A O 1
ATOM 1268 N N . ALA A 1 166 ? -18.608 31.870 58.915 1.00 13.20 165 ALA A N 1
ATOM 1269 C CA . ALA A 1 166 ? -17.782 32.291 60.050 1.00 12.68 165 ALA A CA 1
ATOM 1270 C C . ALA A 1 166 ? -16.578 31.372 60.241 1.00 13.44 165 ALA A C 1
ATOM 1271 O O . ALA A 1 166 ? -15.458 31.846 60.448 1.00 12.31 165 ALA A O 1
ATOM 1273 N N A ARG A 1 167 ? -16.815 30.062 60.192 0.63 13.46 166 ARG A N 1
ATOM 1274 N N B ARG A 1 167 ? -16.811 30.065 60.180 0.37 13.78 166 ARG A N 1
ATOM 1275 C CA A ARG A 1 167 ? -15.730 29.087 60.301 0.63 14.40 166 ARG A CA 1
ATOM 1276 C CA B ARG A 1 167 ? -15.724 29.104 60.304 0.37 14.15 166 ARG A CA 1
ATOM 1277 C C A ARG A 1 167 ? -14.683 29.336 59.217 0.63 13.81 166 ARG A C 1
ATOM 1278 C C B ARG A 1 167 ? -14.682 29.331 59.215 0.37 13.32 166 ARG A C 1
ATOM 1279 O O A ARG A 1 167 ? -13.477 29.287 59.477 0.63 11.99 166 ARG A O 1
ATOM 1280 O O B ARG A 1 167 ? -13.480 29.264 59.470 0.37 12.54 166 ARG A O 1
ATOM 1295 N N . SER A 1 168 ? -15.148 29.609 58.001 1.00 11.34 167 SER A N 1
ATOM 1296 C CA . SER A 1 168 ? -14.242 29.849 56.877 1.00 13.30 167 SER A CA 1
ATOM 1297 C C . SER A 1 168 ? -13.403 31.113 57.065 1.00 11.33 167 SER A C 1
ATOM 1298 O O . SER A 1 168 ? -12.218 31.133 56.722 1.00 11.14 167 SER A O 1
ATOM 1301 N N . PHE A 1 169 ? -14.015 32.163 57.604 1.00 11.60 168 PHE A N 1
ATOM 1302 C CA . PHE A 1 169 ? -13.263 33.366 57.973 1.00 13.46 168 PHE A CA 1
ATOM 1303 C C . PHE A 1 169 ? -12.184 33.037 59.000 1.00 14.04 168 PHE A C 1
ATOM 1304 O O . PHE A 1 169 ? -11.056 33.527 58.906 1.00 12.32 168 PHE A O 1
ATOM 1312 N N . ILE A 1 170 ? -12.530 32.213 59.987 1.00 12.70 169 ILE A N 1
ATOM 1313 C CA . ILE A 1 170 ? -11.571 31.854 61.036 1.00 11.34 169 ILE A CA 1
ATOM 1314 C C . ILE A 1 170 ? -10.345 31.165 60.432 1.00 13.12 169 ILE A C 1
ATOM 1315 O O . ILE A 1 170 ? -9.210 31.427 60.834 1.00 12.21 169 ILE A O 1
ATOM 1320 N N . ILE A 1 171 ? -10.584 30.320 59.438 1.00 9.94 170 ILE A N 1
ATOM 1321 C CA . ILE A 1 171 ? -9.509 29.618 58.742 1.00 11.45 170 ILE A CA 1
ATOM 1322 C C . ILE A 1 171 ? -8.632 30.586 57.942 1.00 11.39 170 ILE A C 1
ATOM 1323 O O . ILE A 1 171 ? -7.406 30.564 58.071 1.00 11.69 170 ILE A O 1
ATOM 1328 N N . CYS A 1 172 ? -9.258 31.428 57.122 1.00 10.05 171 CYS A N 1
ATOM 1329 C CA . CYS A 1 172 ? -8.516 32.361 56.272 1.00 12.83 171 CYS A CA 1
ATOM 1330 C C . CYS A 1 172 ? -7.706 33.367 57.078 1.00 13.07 171 CYS A C 1
ATOM 1331 O O . CYS A 1 172 ? -6.548 33.644 56.760 1.00 14.48 171 CYS A O 1
ATOM 1334 N N . ILE A 1 173 ? -8.322 33.928 58.111 1.00 12.00 172 ILE A N 1
ATOM 1335 C CA . ILE A 1 173 ? -7.660 34.947 58.912 1.00 10.37 172 ILE A CA 1
ATOM 1336 C C . ILE A 1 173 ? -6.400 34.392 59.558 1.00 13.88 172 ILE A C 1
ATOM 1337 O O . ILE A 1 173 ? -5.356 35.044 59.569 1.00 13.37 172 ILE A O 1
ATOM 1342 N N . GLN A 1 174 ? -6.473 33.172 60.070 1.00 13.79 173 GLN A N 1
ATOM 1343 C CA . GLN A 1 174 ? -5.303 32.624 60.740 1.00 13.57 173 GLN A CA 1
ATOM 1344 C C . GLN A 1 174 ? -4.192 32.258 59.772 1.00 15.48 173 GLN A C 1
ATOM 1345 O O . GLN A 1 174 ? -3.021 32.511 60.037 1.00 14.90 173 GLN A O 1
ATOM 1351 N N . MET A 1 175 ? -4.557 31.664 58.645 1.00 12.70 174 MET A N 1
ATOM 1352 C CA . MET A 1 175 ? -3.555 31.176 57.710 1.00 12.67 174 MET A CA 1
ATOM 1353 C C . MET A 1 175 ? -2.931 32.281 56.864 1.00 13.01 174 MET A C 1
ATOM 1354 O O . MET A 1 175 ? -1.925 32.055 56.190 1.00 13.97 174 MET A O 1
ATOM 1359 N N . ILE A 1 176 ? -3.530 33.469 56.903 1.00 13.16 175 ILE A N 1
ATOM 1360 C CA . ILE A 1 176 ? -3.036 34.611 56.140 1.00 13.68 175 ILE A CA 1
ATOM 1361 C C . ILE A 1 176 ? -2.607 35.750 57.065 1.00 12.73 175 ILE A C 1
ATOM 1362 O O . ILE A 1 176 ? -1.420 36.062 57.160 1.00 14.08 175 ILE A O 1
ATOM 1367 N N . SER A 1 177 ? -3.573 36.359 57.751 1.00 12.21 176 SER A N 1
ATOM 1368 C CA . SER A 1 177 ? -3.279 37.473 58.653 1.00 12.87 176 SER A CA 1
ATOM 1369 C C . SER A 1 177 ? -2.356 37.088 59.810 1.00 12.03 176 SER A C 1
ATOM 1370 O O . SER A 1 177 ? -1.357 37.765 60.069 1.00 11.67 176 SER A O 1
ATOM 1373 N N . GLU A 1 178 ? -2.691 36.024 60.529 1.00 11.65 177 GLU A N 1
ATOM 1374 C CA . GLU A 1 178 ? -1.883 35.682 61.697 1.00 10.84 177 GLU A CA 1
ATOM 13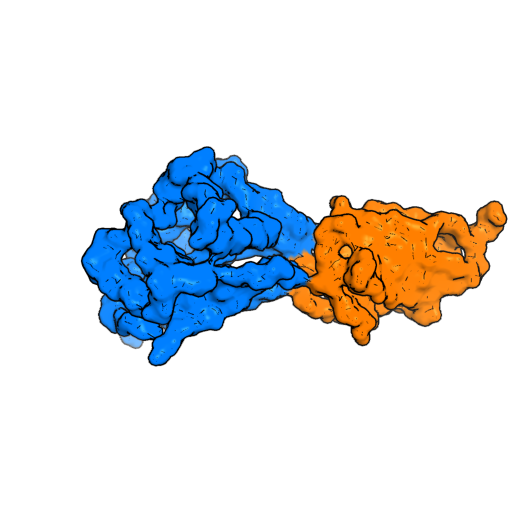75 C C . GLU A 1 178 ? -0.521 35.137 61.286 1.00 12.93 177 GLU A C 1
ATOM 1376 O O . GLU A 1 178 ? 0.478 35.379 61.962 1.00 12.16 177 GLU A O 1
ATOM 1382 N N . ALA A 1 179 ? -0.480 34.404 60.177 1.00 12.31 178 ALA A N 1
ATOM 1383 C CA . ALA A 1 179 ? 0.781 33.898 59.654 1.00 13.23 178 ALA A CA 1
ATOM 1384 C C . ALA A 1 179 ? 1.709 35.049 59.249 1.00 13.59 178 ALA A C 1
ATOM 1385 O O . ALA A 1 179 ? 2.924 34.983 59.463 1.00 14.55 178 ALA A O 1
ATOM 1387 N N . ALA A 1 180 ? 1.131 36.093 58.654 1.00 14.88 179 ALA A N 1
ATOM 1388 C CA . ALA A 1 180 ? 1.887 37.297 58.314 1.00 13.49 179 ALA A CA 1
ATOM 1389 C C . ALA A 1 180 ? 2.424 37.960 59.572 1.00 13.16 179 ALA A C 1
ATOM 1390 O O . ALA A 1 180 ? 3.582 38.376 59.621 1.00 14.16 179 ALA A O 1
ATOM 1392 N N . ARG A 1 181 ? 1.570 38.065 60.584 1.00 12.26 180 ARG A N 1
ATOM 1393 C CA . ARG A 1 181 ? 1.951 38.683 61.852 1.00 12.21 180 ARG A CA 1
ATOM 1394 C C . ARG A 1 181 ? 3.024 37.925 62.638 1.00 12.77 180 ARG A C 1
ATOM 1395 O O . ARG A 1 181 ? 3.836 38.546 63.319 1.00 13.64 180 ARG A O 1
ATOM 1403 N N . PHE A 1 182 ? 3.012 36.592 62.569 1.00 15.33 181 PHE A N 1
ATOM 1404 C CA . PHE A 1 182 ? 3.884 35.775 63.418 1.00 14.62 181 PHE A CA 1
ATOM 1405 C C . PHE A 1 182 ? 4.687 34.755 62.612 1.00 14.39 181 PHE A C 1
ATOM 1406 O O . PHE A 1 182 ? 4.101 33.859 62.012 1.00 14.88 181 PHE A O 1
ATOM 1414 N N . GLN A 1 183 ? 6.013 34.877 62.624 1.00 15.75 182 GLN A N 1
ATOM 1415 C CA . GLN A 1 183 ? 6.892 33.859 62.036 1.00 15.82 182 GLN A CA 1
ATOM 1416 C C . GLN A 1 183 ? 6.523 32.485 62.576 1.00 15.54 182 GLN A C 1
ATOM 1417 O O . GLN A 1 183 ? 6.555 31.486 61.858 1.00 15.00 182 GLN A O 1
ATOM 1423 N N . TYR A 1 184 ? 6.195 32.450 63.863 1.00 13.65 183 TYR A N 1
ATOM 1424 C CA . TYR A 1 184 ? 5.879 31.209 64.562 1.00 16.55 183 TYR A CA 1
ATOM 1425 C C . TYR A 1 184 ? 4.640 30.534 63.990 1.00 15.89 183 TYR A C 1
ATOM 1426 O O . TYR A 1 184 ? 4.613 29.316 63.813 1.00 12.91 183 TYR A O 1
ATOM 1435 N N . ILE A 1 185 ? 3.613 31.324 63.697 1.00 12.38 184 ILE A N 1
ATOM 1436 C CA . ILE A 1 185 ? 2.379 30.769 63.153 1.00 13.27 184 ILE A CA 1
ATOM 1437 C C . ILE A 1 185 ? 2.578 30.325 61.703 1.00 15.11 184 ILE A C 1
ATOM 1438 O O . ILE A 1 185 ? 2.092 29.266 61.294 1.00 14.34 184 ILE A O 1
ATOM 1443 N N . GLU A 1 186 ? 3.330 31.114 60.941 1.00 12.90 185 GLU A N 1
ATOM 1444 C CA . GLU A 1 186 ? 3.718 30.717 59.595 1.00 14.69 185 GLU A CA 1
ATOM 1445 C C . GLU A 1 186 ? 4.377 29.337 59.627 1.00 14.66 185 GLU A C 1
ATOM 1446 O O . GLU A 1 186 ? 4.067 28.467 58.808 1.00 12.11 185 GLU A O 1
ATOM 1452 N N . GLY A 1 187 ? 5.269 29.133 60.590 1.00 12.50 186 GLY A N 1
ATOM 1453 C CA . GLY A 1 187 ? 5.971 27.871 60.727 1.00 15.23 186 GLY A CA 1
ATOM 1454 C C . GLY A 1 187 ? 5.040 26.713 61.025 1.00 15.48 186 GLY A C 1
ATOM 1455 O O . GLY A 1 187 ? 5.229 25.611 60.512 1.00 14.42 186 GLY A O 1
ATOM 1456 N N . GLU A 1 188 ? 4.035 26.956 61.859 1.00 13.83 187 GLU A N 1
ATOM 1457 C CA . GLU A 1 188 ? 3.059 25.911 62.167 1.00 15.03 187 GLU A CA 1
ATOM 1458 C C . GLU A 1 188 ? 2.260 25.535 60.926 1.00 15.04 187 GLU A C 1
ATOM 1459 O O . GLU A 1 188 ? 1.882 24.377 60.758 1.00 16.26 187 GLU A O 1
ATOM 1465 N N . MET A 1 189 ? 2.004 26.513 60.062 1.00 14.04 188 MET A N 1
ATOM 1466 C CA . MET A 1 189 ? 1.309 26.248 58.808 1.00 13.11 188 MET A CA 1
ATOM 1467 C C . MET A 1 189 ? 2.217 25.475 57.848 1.00 16.03 188 MET A C 1
ATOM 1468 O O . MET A 1 189 ? 1.752 24.581 57.140 1.00 16.13 188 MET A O 1
ATOM 1473 N N . ARG A 1 190 ? 3.506 25.816 57.832 1.00 12.60 189 ARG A N 1
ATOM 1474 C CA . ARG A 1 190 ? 4.481 25.085 57.012 1.00 13.57 189 ARG A CA 1
ATOM 1475 C C . ARG A 1 190 ? 4.493 23.590 57.306 1.00 15.32 189 ARG A C 1
ATOM 1476 O O . ARG A 1 190 ? 4.589 22.766 56.392 1.00 13.59 189 ARG A O 1
ATOM 1484 N N . THR A 1 191 ? 4.434 23.243 58.587 1.00 15.28 190 THR A N 1
ATOM 1485 C CA . THR A 1 191 ? 4.457 21.848 59.005 1.00 14.18 190 THR A CA 1
ATOM 1486 C C . THR A 1 191 ? 3.245 21.095 58.473 1.00 13.62 190 THR A C 1
ATOM 1487 O O . THR A 1 191 ? 3.366 19.953 58.014 1.00 17.04 190 THR A O 1
ATOM 1491 N N . ARG A 1 192 ? 2.081 21.734 58.541 1.00 13.28 191 ARG A N 1
ATOM 1492 C CA . ARG A 1 192 ? 0.856 21.138 58.019 1.00 13.93 191 ARG A CA 1
ATOM 1493 C C . ARG A 1 192 ? 0.971 20.890 56.518 1.00 17.17 191 ARG A C 1
ATOM 1494 O O . ARG A 1 192 ? 0.567 19.840 56.018 1.00 16.34 191 ARG A O 1
ATOM 1502 N N . ILE A 1 193 ? 1.535 21.851 55.795 1.00 14.38 192 ILE A N 1
ATOM 1503 C CA . ILE A 1 193 ? 1.663 21.704 54.353 1.00 14.94 192 ILE A CA 1
ATOM 1504 C C . ILE A 1 193 ? 2.643 20.585 53.999 1.00 13.16 192 ILE A C 1
ATOM 1505 O O . ILE A 1 193 ? 2.368 19.755 53.135 1.00 15.61 192 ILE A O 1
ATOM 1510 N N . ARG A 1 194 ? 3.777 20.570 54.691 1.00 14.06 193 ARG A N 1
ATOM 1511 C CA . ARG A 1 194 ? 4.861 19.611 54.470 1.00 13.78 193 ARG A CA 1
ATOM 1512 C C . ARG A 1 194 ? 4.385 18.156 54.487 1.00 17.20 193 ARG A C 1
ATOM 1513 O O . ARG A 1 194 ? 4.873 17.312 53.724 1.00 17.26 193 ARG A O 1
ATOM 1521 N N . TYR A 1 195 ? 3.432 17.858 55.360 1.00 17.59 194 TYR A N 1
ATOM 1522 C CA . TYR A 1 195 ? 2.977 16.483 55.521 1.00 20.43 194 TYR A CA 1
ATOM 1523 C C . TYR A 1 195 ? 1.541 16.295 55.054 1.00 19.59 194 TYR A C 1
ATOM 1524 O O . TYR A 1 195 ? 0.928 15.256 55.318 1.00 22.53 194 TYR A O 1
ATOM 1533 N N . ASN A 1 196 ? 1.028 17.294 54.340 1.00 17.13 195 ASN A N 1
ATOM 1534 C CA . ASN A 1 196 ? -0.358 17.300 53.869 1.00 19.45 195 ASN A CA 1
ATOM 1535 C C . ASN A 1 196 ? -1.318 16.902 54.978 1.00 18.83 195 ASN A C 1
ATOM 1536 O O . ASN A 1 196 ? -2.136 16.003 54.813 1.00 20.99 195 ASN A O 1
ATOM 1541 N N . ARG A 1 197 ? -1.198 17.575 56.115 1.00 17.41 196 ARG A N 1
ATOM 1542 C CA . ARG A 1 197 ? -2.052 17.292 57.256 1.00 19.56 196 ARG A CA 1
ATOM 1543 C C . ARG A 1 197 ? -2.939 18.488 57.576 1.00 17.90 196 ARG A C 1
ATOM 1544 O O . ARG A 1 197 ? -2.657 19.618 57.174 1.00 19.82 196 ARG A O 1
ATOM 1552 N N . ARG A 1 198 ? -4.024 18.223 58.288 1.00 16.07 197 ARG A N 1
ATOM 1553 C CA . ARG A 1 198 ? -4.885 19.278 58.797 1.00 17.79 197 ARG A CA 1
ATOM 1554 C C . ARG A 1 198 ? -5.099 19.058 60.288 1.00 20.54 197 ARG A C 1
ATOM 1555 O O . ARG A 1 198 ? -5.303 17.929 60.734 1.00 23.22 197 ARG A O 1
ATOM 1563 N N . SER A 1 199 ? -5.034 20.134 61.066 1.00 19.63 198 SER A N 1
ATOM 1564 C CA . SER A 1 199 ? -5.230 20.029 62.507 1.00 18.91 198 SER A CA 1
ATOM 1565 C C . SER A 1 199 ? -5.517 21.394 63.104 1.00 15.25 198 SER A C 1
ATOM 1566 O O . SER A 1 199 ? -5.059 22.411 62.585 1.00 15.07 198 SER A O 1
ATOM 1569 N N . ALA A 1 200 ? -6.277 21.403 64.195 1.00 17.12 199 ALA A N 1
ATOM 1570 C CA . ALA A 1 200 ? -6.590 22.633 64.910 1.00 17.24 199 ALA A CA 1
ATOM 1571 C C . ALA A 1 200 ? -5.324 23.213 65.535 1.00 18.83 199 ALA A C 1
ATOM 1572 O O . ALA A 1 200 ? -4.400 22.474 65.868 1.00 20.23 199 ALA A O 1
ATOM 1574 N N . PRO A 1 201 ? -5.275 24.544 65.686 1.00 15.72 200 PRO A N 1
ATOM 1575 C CA . PRO A 1 201 ? -4.130 25.216 66.311 1.00 15.45 200 PRO A CA 1
ATOM 1576 C C . PRO A 1 201 ? -4.020 24.903 67.802 1.00 16.01 200 PRO A C 1
ATOM 1577 O O . PRO A 1 201 ? -5.028 24.849 68.502 1.00 16.52 200 PRO A O 1
ATOM 1581 N N . ASP A 1 202 ? -2.794 24.701 68.279 1.00 16.63 201 ASP A N 1
ATOM 1582 C CA . ASP A 1 202 ? -2.554 24.451 69.698 1.00 17.31 201 ASP A CA 1
ATOM 1583 C C . ASP A 1 202 ? -2.665 25.761 70.481 1.00 16.74 201 ASP A C 1
ATOM 1584 O O . ASP A 1 202 ? -2.733 26.839 69.879 1.00 18.21 201 ASP A O 1
ATOM 1589 N N . PRO A 1 203 ? -2.697 25.675 71.822 1.00 15.57 202 PRO A N 1
ATOM 1590 C CA . PRO A 1 203 ? -2.856 26.868 72.665 1.00 17.24 202 PRO A CA 1
ATOM 1591 C C . PRO A 1 203 ? -1.786 27.932 72.442 1.00 17.09 202 PRO A C 1
ATOM 1592 O O . PRO A 1 203 ? -2.069 29.118 72.622 1.00 18.35 202 PRO A O 1
ATOM 1596 N N . SER A 1 204 ? -0.578 27.536 72.062 1.00 15.51 203 SER A N 1
ATOM 1597 C CA . SER A 1 204 ? 0.465 28.538 71.842 1.00 14.91 203 SER A CA 1
ATOM 1598 C C . SER A 1 204 ? 0.075 29.471 70.703 1.00 15.47 203 SER A C 1
ATOM 1599 O O . SER A 1 204 ? 0.282 30.679 70.778 1.00 15.19 203 SER A O 1
ATOM 1602 N N . VAL A 1 205 ? -0.512 28.909 69.653 1.00 15.33 204 VAL A N 1
ATOM 1603 C CA . VAL A 1 205 ? -0.944 29.711 68.519 1.00 13.75 204 VAL A CA 1
ATOM 1604 C C . VAL A 1 205 ? -2.091 30.634 68.910 1.00 14.68 204 VAL A C 1
ATOM 1605 O O . VAL A 1 205 ? -2.089 31.830 68.600 1.00 12.96 204 VAL A O 1
ATOM 1609 N N . ILE A 1 206 ? -3.075 30.075 69.605 1.00 12.31 205 ILE A N 1
ATOM 1610 C CA . ILE A 1 206 ? -4.267 30.840 69.959 1.00 13.32 205 ILE A CA 1
ATOM 1611 C C . ILE A 1 206 ? -3.919 32.011 70.879 1.00 16.00 205 ILE A C 1
ATOM 1612 O O . ILE A 1 206 ? -4.374 33.136 70.671 1.00 16.48 205 ILE A O 1
ATOM 1617 N N . THR A 1 207 ? -3.085 31.760 71.879 1.00 16.52 206 THR A N 1
ATOM 1618 C CA . THR A 1 207 ? -2.721 32.826 72.808 1.00 13.57 206 THR A CA 1
ATOM 1619 C C . THR A 1 207 ? -1.824 33.904 72.175 1.00 15.25 206 THR A C 1
ATOM 1620 O O . THR A 1 207 ? -1.945 35.079 72.512 1.00 16.05 206 THR A O 1
ATOM 1624 N N . LEU A 1 208 ? -0.952 33.519 71.246 1.00 13.48 207 LEU A N 1
ATOM 1625 C CA . LEU A 1 208 ? -0.198 34.513 70.486 1.00 13.04 207 LEU A CA 1
ATOM 1626 C C . LEU A 1 208 ? -1.165 35.418 69.722 1.00 13.24 207 LEU A C 1
ATOM 1627 O O . LEU A 1 208 ? -1.046 36.639 69.745 1.00 13.00 207 LEU A O 1
ATOM 1632 N N . GLU A 1 209 ? -2.143 34.813 69.058 1.00 14.86 208 GLU A N 1
ATOM 1633 C CA . GLU A 1 209 ? -3.129 35.595 68.324 1.00 13.52 208 GLU A CA 1
ATOM 1634 C C . GLU A 1 209 ? -3.837 36.586 69.253 1.00 12.21 208 GLU A C 1
ATOM 1635 O O . GLU A 1 209 ? -3.989 37.761 68.918 1.00 13.79 208 GLU A O 1
ATOM 1641 N N . ASN A 1 210 ? -4.264 36.100 70.417 1.00 12.97 209 ASN A N 1
ATOM 1642 C CA . ASN A 1 210 ? -4.997 36.920 71.377 1.00 14.39 209 ASN A CA 1
ATOM 1643 C C . ASN A 1 210 ? -4.149 38.054 71.934 1.00 14.69 209 ASN A C 1
ATOM 1644 O O . ASN A 1 210 ? -4.679 39.079 72.372 1.00 19.84 209 ASN A O 1
ATOM 1649 N N . SER A 1 211 ? -2.837 37.854 71.926 1.00 15.10 210 SER A N 1
ATOM 1650 C CA . SER A 1 211 ? -1.924 38.764 72.606 1.00 15.66 210 SER A CA 1
ATOM 1651 C C . SER A 1 211 ? -1.214 39.739 71.675 1.00 15.47 210 SER A C 1
ATOM 1652 O O . SER A 1 211 ? -0.379 40.514 72.125 1.00 15.74 210 SER A O 1
ATOM 1655 N N . TRP A 1 212 ? -1.527 39.697 70.388 1.00 14.81 211 TRP A N 1
ATOM 1656 C CA . TRP A 1 212 ? -0.741 40.451 69.406 1.00 17.80 211 TRP A CA 1
ATOM 1657 C C . TRP A 1 212 ? -0.741 41.964 69.666 1.00 17.96 211 TRP A C 1
ATOM 1658 O O . TRP A 1 212 ? 0.314 42.609 69.626 1.00 15.06 211 TRP A O 1
ATOM 1669 N N . GLY A 1 213 ? -1.921 42.519 69.929 1.00 17.68 212 GLY A N 1
ATOM 1670 C CA . GLY A 1 213 ? -2.050 43.930 70.253 1.00 17.81 212 GLY A CA 1
ATOM 1671 C C . GLY A 1 213 ? -1.279 44.300 71.509 1.00 19.12 212 GLY A C 1
ATOM 1672 O O . GLY A 1 213 ? -0.585 45.319 71.550 1.00 18.15 212 GLY A O 1
ATOM 1673 N N . ARG A 1 214 ? -1.394 43.463 72.536 1.00 18.28 213 ARG A N 1
ATOM 1674 C CA . ARG A 1 214 ? -0.758 43.739 73.819 1.00 21.34 213 ARG A CA 1
ATOM 1675 C C . ARG A 1 214 ? 0.760 43.616 73.723 1.00 20.58 213 ARG A C 1
ATOM 1676 O O . ARG A 1 214 ? 1.493 44.388 74.347 1.00 20.90 213 ARG A O 1
ATOM 1684 N N . LEU A 1 215 ? 1.218 42.636 72.947 1.00 16.93 214 LEU A N 1
ATOM 1685 C CA . LEU A 1 215 ? 2.645 42.441 72.701 1.00 16.74 214 LEU A CA 1
ATOM 1686 C C . LEU A 1 215 ? 3.219 43.631 71.938 1.00 18.11 214 LEU A C 1
ATOM 1687 O O . LEU A 1 215 ? 4.310 44.118 72.251 1.00 17.00 214 LEU A O 1
ATOM 1692 N N . SER A 1 216 ? 2.486 44.094 70.928 1.00 15.61 215 SER A N 1
ATOM 1693 C CA . SER A 1 216 ? 2.910 45.277 70.180 1.00 18.91 215 SER A CA 1
ATOM 1694 C C . SER A 1 216 ? 3.128 46.473 71.109 1.00 17.45 215 SER A C 1
ATOM 1695 O O . SER A 1 216 ? 4.134 47.170 71.008 1.00 18.63 215 SER A O 1
ATOM 1698 N N . THR A 1 217 ? 2.177 46.710 72.008 1.00 18.15 216 THR A N 1
ATOM 1699 C CA . THR A 1 217 ? 2.283 47.810 72.962 1.00 19.88 216 THR A CA 1
ATOM 1700 C C . THR A 1 217 ? 3.451 47.622 73.928 1.00 20.71 216 THR A C 1
ATOM 1701 O O . THR A 1 217 ? 4.224 48.551 74.167 1.00 20.06 216 THR A O 1
ATOM 1705 N N . ALA A 1 218 ? 3.572 46.419 74.481 1.00 20.40 217 ALA A N 1
ATOM 1706 C CA . ALA A 1 218 ? 4.626 46.125 75.449 1.00 20.66 217 ALA A CA 1
ATOM 1707 C C . ALA A 1 218 ? 6.012 46.374 74.864 1.00 18.82 217 ALA A C 1
ATOM 1708 O O . ALA A 1 218 ? 6.895 46.915 75.531 1.00 20.32 217 ALA A O 1
ATOM 1710 N N . ILE A 1 219 ? 6.200 45.962 73.615 1.00 19.56 218 ILE A N 1
ATOM 1711 C CA . ILE A 1 219 ? 7.496 46.077 72.961 1.00 19.20 218 ILE A CA 1
ATOM 1712 C C . ILE A 1 219 ? 7.838 47.539 72.666 1.00 19.21 218 ILE A C 1
ATOM 1713 O O . ILE A 1 219 ? 8.947 48.003 72.951 1.00 20.65 218 ILE A O 1
ATOM 1718 N N . GLN A 1 220 ? 6.871 48.270 72.121 1.00 19.21 219 GLN A N 1
ATOM 1719 C CA . GLN A 1 220 ? 7.098 49.662 71.737 1.00 20.63 219 GLN A CA 1
ATOM 1720 C C . GLN A 1 220 ? 7.235 50.621 72.923 1.00 24.59 219 GLN A C 1
ATOM 1721 O O . GLN A 1 220 ? 7.856 51.675 72.802 1.00 27.18 219 GLN A O 1
ATOM 1727 N N . GLU A 1 221 ? 6.664 50.249 74.066 1.00 24.96 220 GLU A N 1
ATOM 1728 C CA . GLU A 1 221 ? 6.749 51.078 75.266 1.00 28.88 220 GLU A CA 1
ATOM 1729 C C . GLU A 1 221 ? 7.840 50.602 76.228 1.00 28.81 220 GLU A C 1
ATOM 1730 O O . GLU A 1 221 ? 8.017 51.166 77.307 1.00 31.98 220 GLU A O 1
ATOM 1736 N N . SER A 1 222 ? 8.574 49.568 75.830 1.00 26.29 221 SER A N 1
ATOM 1737 C CA . SER A 1 222 ? 9.573 48.958 76.705 1.00 28.50 221 SER A CA 1
ATOM 1738 C C . SER A 1 222 ? 10.761 49.866 76.985 1.00 33.37 221 SER A C 1
ATOM 1739 O O . SER A 1 222 ? 11.104 50.734 76.184 1.00 35.06 221 SER A O 1
ATOM 1742 N N . ASN A 1 223 ? 11.381 49.657 78.139 1.00 34.25 222 ASN A N 1
ATOM 1743 C CA . ASN A 1 223 ? 12.626 50.328 78.472 1.00 36.78 222 ASN A CA 1
ATOM 1744 C C . ASN A 1 223 ? 13.791 49.463 78.011 1.00 38.35 222 ASN A C 1
ATOM 1745 O O . ASN A 1 223 ? 14.177 48.517 78.696 1.00 40.07 222 ASN A O 1
ATOM 1750 N N . GLN A 1 224 ? 14.327 49.776 76.834 1.00 38.86 223 GLN A N 1
ATOM 1751 C CA . GLN A 1 224 ? 15.439 49.019 76.263 1.00 41.64 223 GLN A CA 1
ATOM 1752 C C . GLN A 1 224 ? 15.077 47.554 76.043 1.00 38.73 223 GLN A C 1
ATOM 1753 O O . GLN A 1 224 ? 15.925 46.674 76.185 1.00 41.00 223 GLN A O 1
ATOM 1759 N N . GLY A 1 225 ? 13.819 47.298 75.700 1.00 32.22 224 GLY A N 1
ATOM 1760 C CA . GLY A 1 225 ? 13.359 45.942 75.459 1.00 31.77 224 GLY A CA 1
ATOM 1761 C C . GLY A 1 225 ? 12.722 45.291 76.675 1.00 32.03 224 GLY A C 1
ATOM 1762 O O . GLY A 1 225 ? 12.016 44.289 76.548 1.00 30.10 224 GLY A O 1
ATOM 1763 N N . ALA A 1 226 ? 12.971 45.858 77.853 1.00 31.57 225 ALA A N 1
ATOM 1764 C CA . ALA A 1 226 ? 12.394 45.339 79.091 1.00 30.98 225 ALA A CA 1
ATOM 1765 C C . ALA A 1 226 ? 10.952 45.813 79.268 1.00 31.64 225 ALA A C 1
ATOM 1766 O O . ALA A 1 226 ? 10.667 47.009 79.184 1.00 35.14 225 ALA A O 1
ATOM 1768 N N . PHE A 1 227 ? 10.048 44.870 79.517 1.00 29.71 226 PHE A N 1
ATOM 1769 C CA . PHE A 1 227 ? 8.628 45.180 79.652 1.00 29.91 226 PHE A CA 1
ATOM 1770 C C . PHE A 1 227 ? 8.328 45.872 80.978 1.00 33.86 226 PHE A C 1
ATOM 1771 O O . PHE A 1 227 ? 8.935 45.563 82.003 1.00 36.42 226 PHE A O 1
ATOM 1779 N N . ALA A 1 228 ? 7.385 46.807 80.950 1.00 35.48 227 ALA A N 1
ATOM 1780 C CA . ALA A 1 228 ? 6.927 47.457 82.172 1.00 41.65 227 ALA A CA 1
ATOM 1781 C C . ALA A 1 228 ? 6.238 46.428 83.060 1.00 42.35 227 ALA A C 1
ATOM 1782 O O . ALA A 1 228 ? 6.418 46.418 84.275 1.00 43.81 227 ALA A O 1
ATOM 1784 N N . SER A 1 229 ? 5.449 45.560 82.436 1.00 39.79 228 SER A N 1
ATOM 1785 C CA . SER A 1 229 ? 4.773 44.477 83.140 1.00 41.61 228 SER A CA 1
ATOM 1786 C C . SER A 1 229 ? 4.767 43.212 82.283 1.00 35.85 228 SER A C 1
ATOM 1787 O O . SER A 1 229 ? 4.664 43.286 81.060 1.00 34.69 228 SER A O 1
ATOM 1790 N N . PRO A 1 230 ? 4.875 42.043 82.930 1.00 34.19 229 PRO A N 1
ATOM 1791 C CA . PRO A 1 230 ? 4.973 40.760 82.223 1.00 32.40 229 PRO A CA 1
ATOM 1792 C C . PRO A 1 230 ? 3.710 40.419 81.440 1.00 29.67 229 PRO A C 1
ATOM 1793 O O . PRO A 1 230 ? 2.609 40.806 81.835 1.00 32.38 229 PRO A O 1
ATOM 1797 N N . ILE A 1 231 ? 3.876 39.701 80.334 1.00 28.43 230 ILE A N 1
ATOM 1798 C CA . ILE A 1 231 ? 2.739 39.181 79.588 1.00 27.81 230 ILE A CA 1
ATOM 1799 C C . ILE A 1 231 ? 2.768 37.660 79.622 1.00 25.99 230 ILE A C 1
ATOM 1800 O O . ILE A 1 231 ? 3.818 37.041 79.451 1.00 23.74 230 ILE A O 1
ATOM 1805 N N . GLN A 1 232 ? 1.605 37.064 79.855 1.00 24.99 231 GLN A N 1
ATOM 1806 C CA . GLN A 1 232 ? 1.499 35.619 79.975 1.00 23.99 231 GLN A CA 1
ATOM 1807 C C . GLN A 1 232 ? 1.146 34.980 78.636 1.00 21.12 231 GLN A C 1
ATOM 1808 O O . GLN A 1 232 ? 0.176 35.368 77.988 1.00 21.66 231 GLN A O 1
ATOM 1814 N N . LEU A 1 233 ? 1.949 34.008 78.224 1.00 18.53 232 LEU A N 1
ATOM 1815 C CA . LEU A 1 233 ? 1.680 33.251 77.007 1.00 20.12 232 LEU A CA 1
ATOM 1816 C C . LEU A 1 233 ? 1.516 31.773 77.336 1.00 18.76 232 LEU A C 1
ATOM 1817 O O . LEU A 1 233 ? 1.697 31.357 78.482 1.00 21.45 232 LEU A O 1
ATOM 1822 N N . GLN A 1 234 ? 1.182 30.978 76.326 1.00 16.29 233 GLN A N 1
ATOM 1823 C CA . GLN A 1 234 ? 1.038 29.536 76.509 1.00 16.87 233 GLN A CA 1
ATOM 1824 C C . GLN A 1 234 ? 2.012 28.744 75.659 1.00 19.39 233 GLN A C 1
ATOM 1825 O O . GLN A 1 234 ? 2.353 29.151 74.549 1.00 20.10 233 GLN A O 1
ATOM 1831 N N . ARG A 1 235 ? 2.454 27.607 76.186 1.00 18.15 234 ARG A N 1
ATOM 1832 C CA . ARG A 1 235 ? 3.255 26.668 75.417 1.00 19.43 234 ARG A CA 1
ATOM 1833 C C . ARG A 1 235 ? 2.338 25.795 74.566 1.00 19.85 234 ARG A C 1
ATOM 1834 O O . ARG A 1 235 ? 1.116 25.847 74.703 1.00 19.74 234 ARG A O 1
ATOM 1842 N N A ARG A 1 236 ? 2.928 24.986 73.692 0.39 20.90 235 ARG A N 1
ATOM 1843 N N B ARG A 1 236 ? 2.931 24.992 73.688 0.61 20.64 235 ARG A N 1
ATOM 1844 C CA A ARG A 1 236 ? 2.143 24.119 72.820 0.39 23.17 235 ARG A CA 1
ATOM 1845 C CA B ARG A 1 236 ? 2.150 24.118 72.822 0.61 23.15 235 ARG A CA 1
ATOM 1846 C C A ARG A 1 236 ? 1.240 23.171 73.601 0.39 24.28 235 ARG A C 1
ATOM 1847 C C B ARG A 1 236 ? 1.241 23.179 73.605 0.61 24.33 235 ARG A C 1
ATOM 1848 O O A ARG A 1 236 ? 0.173 22.792 73.122 0.39 24.96 235 ARG A O 1
ATOM 1849 O O B ARG A 1 236 ? 0.172 22.812 73.128 0.61 25.03 235 ARG A O 1
ATOM 1864 N N . ASN A 1 237 ? 1.667 22.787 74.803 1.00 22.56 236 ASN A N 1
ATOM 1865 C CA . ASN A 1 237 ? 0.865 21.890 75.633 1.00 22.24 236 ASN A CA 1
ATOM 1866 C C . ASN A 1 237 ? -0.133 22.622 76.529 1.00 23.61 236 ASN A C 1
ATOM 1867 O O . ASN A 1 237 ? -0.855 21.999 77.309 1.00 25.99 236 ASN A O 1
ATOM 1872 N N . GLY A 1 238 ? -0.173 23.946 76.415 1.00 19.99 237 GLY A N 1
ATOM 1873 C CA . GLY A 1 238 ? -1.132 24.735 77.164 1.00 19.21 237 GLY A CA 1
ATOM 1874 C C . GLY A 1 238 ? -0.587 25.383 78.424 1.00 18.98 237 GLY A C 1
ATOM 1875 O O . GLY A 1 238 ? -1.176 26.333 78.943 1.00 20.09 237 GLY A O 1
ATOM 1876 N N . SER A 1 239 ? 0.532 24.876 78.933 1.00 20.66 238 SER A N 1
ATOM 1877 C CA . SER A 1 239 ? 1.091 25.426 80.162 1.00 21.59 238 SER A CA 1
ATOM 1878 C C . SER A 1 239 ? 1.449 26.899 79.977 1.00 20.88 238 SER A C 1
ATOM 1879 O O . SER A 1 239 ? 1.837 27.327 78.888 1.00 22.41 238 SER A O 1
ATOM 1882 N N . LYS A 1 240 ? 1.296 27.675 81.044 1.00 22.26 239 LYS A N 1
ATOM 1883 C CA . LYS A 1 240 ? 1.488 29.119 80.970 1.00 22.00 239 LYS A CA 1
ATOM 1884 C C . LYS A 1 240 ? 2.884 29.537 81.409 1.00 24.48 239 LYS A C 1
ATOM 1885 O O . LYS A 1 240 ? 3.477 28.928 82.299 1.00 26.04 239 LYS A O 1
ATOM 1891 N N . PHE A 1 241 ? 3.408 30.579 80.772 1.00 23.96 240 PHE A N 1
ATOM 1892 C CA . PHE A 1 241 ? 4.696 31.144 81.160 1.00 27.40 240 PHE A CA 1
ATOM 1893 C C . PHE A 1 241 ? 4.693 32.651 80.923 1.00 24.52 240 PHE A C 1
ATOM 1894 O O . PHE A 1 241 ? 3.867 33.168 80.169 1.00 22.44 240 PHE A O 1
ATOM 1902 N N . SER A 1 242 ? 5.601 33.355 81.589 1.00 27.56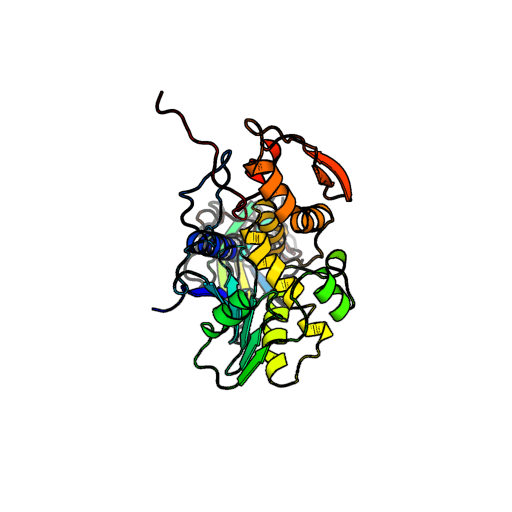 241 SER A N 1
ATOM 1903 C CA . SER A 1 242 ? 5.628 34.812 81.521 1.00 28.67 241 SER A CA 1
ATOM 1904 C C . SER A 1 242 ? 6.790 35.332 80.688 1.00 28.22 241 SER A C 1
ATOM 1905 O O . SER A 1 242 ? 7.909 34.823 80.778 1.00 29.69 241 SER A O 1
ATOM 1908 N N . VAL A 1 243 ? 6.510 36.355 79.885 1.00 23.98 242 VAL A N 1
ATOM 1909 C CA . VAL A 1 243 ? 7.530 37.033 79.093 1.00 25.49 242 VAL A CA 1
ATOM 1910 C C . VAL A 1 243 ? 7.805 38.408 79.694 1.00 28.84 242 VAL A C 1
ATOM 1911 O O . VAL A 1 243 ? 6.874 39.175 79.944 1.00 25.73 242 VAL A O 1
ATOM 1915 N N . TYR A 1 244 ? 9.080 38.714 79.928 1.00 27.14 243 TYR A N 1
ATOM 1916 C CA . TYR A 1 244 ? 9.465 39.944 80.617 1.00 32.12 243 TYR A CA 1
ATOM 1917 C C . TYR A 1 244 ? 10.255 40.894 79.720 1.00 31.03 243 TYR A C 1
ATOM 1918 O O . TYR A 1 244 ? 10.550 42.028 80.109 1.00 31.66 243 TYR A O 1
ATOM 1927 N N . ASP A 1 245 ? 10.605 40.427 78.528 1.00 28.37 244 ASP A N 1
ATOM 1928 C CA . ASP A 1 245 ? 11.502 41.174 77.654 1.00 29.60 244 ASP A CA 1
ATOM 1929 C C . ASP A 1 245 ? 11.256 40.809 76.194 1.00 26.61 244 ASP A C 1
ATOM 1930 O O . ASP A 1 245 ? 10.764 39.720 75.894 1.00 28.49 244 ASP A O 1
ATOM 1935 N N . VAL A 1 246 ? 11.595 41.723 75.289 1.00 24.10 245 VAL A N 1
ATOM 1936 C CA . VAL A 1 246 ? 11.338 41.527 73.869 1.00 22.52 245 VAL A CA 1
ATOM 1937 C C . VAL A 1 246 ? 12.159 40.377 73.278 1.00 21.12 245 VAL A C 1
ATOM 1938 O O . VAL A 1 246 ? 11.761 39.778 72.279 1.00 22.03 245 VAL A O 1
ATOM 1942 N N . SER A 1 247 ? 13.285 40.069 73.912 1.00 23.31 246 SER A N 1
ATOM 1943 C CA . SER A 1 247 ? 14.270 39.135 73.363 1.00 26.88 246 SER A CA 1
ATOM 1944 C C . SER A 1 247 ? 13.686 37.843 72.788 1.00 25.13 246 SER A C 1
ATOM 1945 O O . SER A 1 247 ? 13.909 37.511 71.619 1.00 23.51 246 SER A O 1
ATOM 1948 N N . ILE A 1 248 ? 12.941 37.109 73.604 1.00 23.74 247 ILE A N 1
ATOM 1949 C CA . ILE A 1 248 ? 12.458 35.800 73.183 1.00 26.96 247 ILE A CA 1
ATOM 1950 C C . ILE A 1 248 ? 11.406 35.873 72.080 1.00 23.48 247 ILE A C 1
ATOM 1951 O O . ILE A 1 248 ? 11.112 34.867 71.442 1.00 24.23 247 ILE A O 1
ATOM 1956 N N . LEU A 1 249 ? 10.855 37.061 71.850 1.00 18.92 248 LEU A N 1
ATOM 1957 C CA . LEU A 1 249 ? 9.805 37.230 70.848 1.00 17.30 248 LEU A CA 1
ATOM 1958 C C . LEU A 1 249 ? 10.356 37.572 69.463 1.00 19.24 248 LEU A C 1
ATOM 1959 O O . LEU A 1 249 ? 9.623 37.562 68.474 1.00 17.15 248 LEU A O 1
ATOM 1964 N N . ILE A 1 250 ? 11.650 37.850 69.380 1.00 17.31 249 ILE A N 1
ATOM 1965 C CA . ILE A 1 250 ? 12.220 38.255 68.099 1.00 16.74 249 ILE A CA 1
ATOM 1966 C C . ILE A 1 250 ? 12.077 37.192 66.992 1.00 18.36 249 ILE A C 1
ATOM 1967 O O . ILE A 1 250 ? 11.759 37.535 65.851 1.00 17.45 249 ILE A O 1
ATOM 1972 N N . PRO A 1 251 ? 12.267 35.897 67.327 1.00 17.82 250 PRO A N 1
ATOM 1973 C CA . PRO A 1 251 ? 12.038 34.851 66.316 1.00 18.75 250 PRO A CA 1
ATOM 1974 C C . PRO A 1 251 ? 10.563 34.517 66.109 1.00 19.09 250 PRO A C 1
ATOM 1975 O O . PRO A 1 251 ? 10.240 33.758 65.195 1.00 20.78 250 PRO A O 1
ATOM 1979 N N . ILE A 1 252 ? 9.693 35.074 66.948 1.00 14.39 251 ILE A N 1
ATOM 1980 C CA . ILE A 1 252 ? 8.277 34.710 66.992 1.00 14.66 251 ILE A CA 1
ATOM 1981 C C . ILE A 1 252 ? 7.377 35.677 66.236 1.00 15.98 251 ILE A C 1
ATOM 1982 O O . ILE A 1 252 ? 6.487 35.262 65.490 1.00 15.07 251 ILE A O 1
ATOM 1987 N N . ILE A 1 253 ? 7.600 36.971 66.447 1.00 15.77 252 ILE A N 1
ATOM 1988 C CA . ILE A 1 253 ? 6.743 38.010 65.884 1.00 16.35 252 ILE A CA 1
ATOM 1989 C C . ILE A 1 253 ? 7.372 38.625 64.649 1.00 17.87 252 ILE A C 1
ATOM 1990 O O . ILE A 1 253 ? 8.519 39.059 64.685 1.00 19.48 252 ILE A O 1
ATOM 1995 N N . ALA A 1 254 ? 6.608 38.675 63.565 1.00 15.95 253 ALA A N 1
ATOM 1996 C CA . ALA A 1 254 ? 7.085 39.236 62.304 1.00 14.66 253 ALA A CA 1
ATOM 1997 C C . ALA A 1 254 ? 6.674 40.698 62.083 1.00 16.56 253 ALA A C 1
ATOM 1998 O O . ALA A 1 254 ? 7.384 41.444 61.401 1.00 19.40 253 ALA A O 1
ATOM 2000 N N . LEU A 1 255 ? 5.533 41.094 62.646 1.00 15.58 254 LEU A N 1
ATOM 2001 C CA . LEU A 1 255 ? 4.950 42.419 62.432 1.00 18.06 254 LEU A CA 1
ATOM 2002 C C . LEU A 1 255 ? 4.252 42.903 63.695 1.00 16.77 254 LEU A C 1
ATOM 2003 O O . LEU A 1 255 ? 3.648 42.105 64.411 1.00 17.26 254 LEU A O 1
ATOM 2008 N N . MET A 1 256 ? 4.321 44.209 63.957 1.00 15.38 255 MET A N 1
ATOM 2009 C CA . MET A 1 256 ? 3.573 44.823 65.051 1.00 14.32 255 MET A CA 1
ATOM 2010 C C . MET A 1 256 ? 2.668 45.947 64.572 1.00 14.65 255 MET A C 1
ATOM 2011 O O . MET A 1 256 ? 3.013 46.675 63.638 1.00 16.96 255 MET A O 1
ATOM 2016 N N . VAL A 1 257 ? 1.529 46.118 65.235 1.00 14.72 256 VAL A N 1
ATOM 2017 C CA . VAL A 1 257 ? 0.689 47.285 64.980 1.00 16.79 256 VAL A CA 1
ATOM 2018 C C . VAL A 1 257 ? 1.384 48.519 65.556 1.00 18.90 256 VAL A C 1
ATOM 2019 O O . VAL A 1 257 ? 2.007 48.446 66.619 1.00 20.48 256 VAL A O 1
ATOM 2023 N N . TYR A 1 258 ? 1.304 49.636 64.839 1.00 15.85 257 TYR A N 1
ATOM 2024 C CA . TYR A 1 258 ? 1.907 50.887 65.297 1.00 16.48 257 TYR A CA 1
ATOM 2025 C C . TYR A 1 258 ? 1.168 51.407 66.528 1.00 19.30 257 TYR A C 1
ATOM 2026 O O . TYR A 1 258 ? -0.039 51.646 66.483 1.00 18.85 257 TYR A O 1
ATOM 2035 N N . ARG A 1 259 ? 1.893 51.585 67.629 1.00 18.36 258 ARG A N 1
ATOM 2036 C CA . ARG A 1 259 ? 1.286 52.044 68.877 1.00 21.44 258 ARG A CA 1
ATOM 2037 C C . ARG A 1 259 ? 1.724 53.457 69.250 1.00 23.67 258 ARG A C 1
ATOM 2038 O O . ARG A 1 259 ? 0.955 54.233 69.818 1.00 24.53 258 ARG A O 1
ATOM 2046 N N . CYS A 1 260 ? 2.969 53.783 68.935 1.00 24.85 259 CYS A N 1
ATOM 2047 C CA . CYS A 1 260 ? 3.518 55.090 69.254 1.00 24.35 259 CYS A CA 1
ATOM 2048 C C . CYS A 1 260 ? 4.795 55.298 68.464 1.00 23.55 259 CYS A C 1
ATOM 2049 O O . CYS A 1 260 ? 5.342 54.350 67.882 1.00 21.92 259 CYS A O 1
ATOM 2052 N N . ALA A 1 261 ? 5.252 56.543 68.432 1.00 25.93 260 ALA A N 1
ATOM 2053 C CA . ALA A 1 261 ? 6.526 56.873 67.827 1.00 25.89 260 ALA A CA 1
ATOM 2054 C C . ALA A 1 261 ? 7.608 56.434 68.797 1.00 29.59 260 ALA A C 1
ATOM 2055 O O . ALA A 1 261 ? 7.400 56.449 70.010 1.00 32.81 260 ALA A O 1
ATOM 2057 N N . PRO A 1 262 ? 8.770 56.038 68.268 1.00 28.73 261 PRO A N 1
ATOM 2058 C CA . PRO A 1 262 ? 9.857 55.623 69.157 1.00 31.87 261 PRO A CA 1
ATOM 2059 C C . PRO A 1 262 ? 10.408 56.807 69.940 1.00 33.84 261 PRO A C 1
ATOM 2060 O O . PRO A 1 262 ? 10.241 57.957 69.522 1.00 31.39 261 PRO A O 1
ATOM 2064 N N . PRO A 1 263 ? 11.044 56.533 71.088 1.00 36.16 262 PRO A N 1
ATOM 2065 C CA . PRO A 1 263 ? 11.726 57.592 71.830 1.00 40.50 262 PRO A CA 1
ATOM 2066 C C . PRO A 1 263 ? 12.735 58.272 70.919 1.00 42.34 262 PRO A C 1
ATOM 2067 O O . PRO A 1 263 ? 13.381 57.589 70.124 1.00 41.75 262 PRO A O 1
ATOM 2071 N N . PRO A 1 264 ? 12.859 59.602 71.021 1.00 43.92 263 PRO A N 1
ATOM 2072 C CA . PRO A 1 264 ? 13.804 60.349 70.188 1.00 48.32 263 PRO A CA 1
ATOM 2073 C C . PRO A 1 264 ? 15.225 59.847 70.410 1.00 49.31 263 PRO A C 1
ATOM 2074 O O . PRO A 1 264 ? 15.649 59.712 71.558 1.00 50.04 263 PRO A O 1
ATOM 2078 N N . SER A 1 265 ? 15.943 59.566 69.329 1.00 49.70 264 SER A N 1
ATOM 2079 C CA . SER A 1 265 ? 17.323 59.113 69.438 1.00 52.07 264 SER A CA 1
ATOM 2080 C C . SER A 1 265 ? 18.285 60.295 69.410 1.00 50.37 264 SER A C 1
ATOM 2081 O O . SER A 1 265 ? 18.121 61.225 68.620 1.00 51.68 264 SER A O 1
ATOM 2084 N N . SER A 1 266 ? 19.280 60.256 70.289 1.00 48.97 265 SER A N 1
ATOM 2085 C CA . SER A 1 266 ? 20.302 61.291 70.338 1.00 47.18 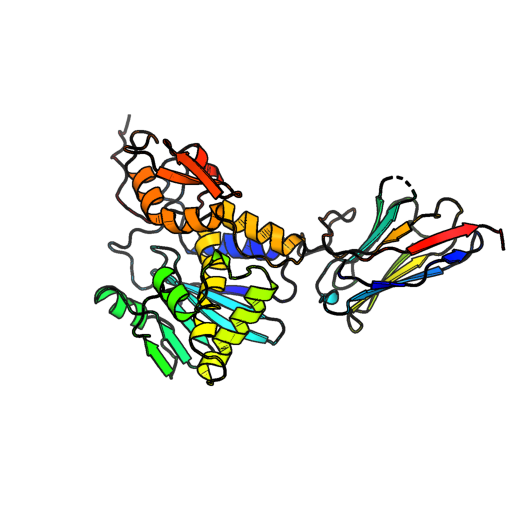265 SER A CA 1
ATOM 2086 C C . SER A 1 266 ? 21.210 61.206 69.117 1.00 43.51 265 SER A C 1
ATOM 2087 O O . SER A 1 266 ? 21.405 60.127 68.555 1.00 40.46 265 SER A O 1
ATOM 2090 N N . GLN A 1 267 ? 21.761 62.346 68.709 1.00 44.72 266 GLN A N 1
ATOM 2091 C CA . GLN A 1 267 ? 22.658 62.386 67.560 1.00 46.99 266 GLN A CA 1
ATOM 2092 C C . GLN A 1 267 ? 24.044 61.885 67.943 1.00 44.51 266 GLN A C 1
ATOM 2093 O O . GLN A 1 267 ? 24.879 61.629 67.077 1.00 48.27 266 GLN A O 1
ATOM 2099 N N . PHE A 1 268 ? 24.283 61.743 69.243 1.00 40.12 267 PHE A N 1
ATOM 2100 C CA . PHE A 1 268 ? 25.582 61.286 69.730 1.00 41.66 267 PHE A CA 1
ATOM 2101 C C . PHE A 1 268 ? 25.620 59.769 69.903 1.00 42.74 267 PHE A C 1
ATOM 2102 O O . PHE A 1 268 ? 26.607 59.120 69.550 1.00 41.11 267 PHE A O 1
ATOM 2110 N N . VAL B 2 1 ? 0.307 7.631 55.403 1.00 52.19 2 VAL B N 1
ATOM 2111 C CA . VAL B 2 1 ? 0.399 6.957 54.112 1.00 49.36 2 VAL B CA 1
ATOM 2112 C C . VAL B 2 1 ? -0.776 7.330 53.215 1.00 44.54 2 VAL B C 1
ATOM 2113 O O . VAL B 2 1 ? -1.885 6.826 53.390 1.00 45.50 2 VAL B O 1
ATOM 2117 N N . GLN B 2 2 ? -0.523 8.213 52.254 1.00 39.21 3 GLN B N 1
ATOM 2118 C CA . GLN B 2 2 ? -1.574 8.711 51.372 1.00 37.84 3 GLN B CA 1
ATOM 2119 C C . GLN B 2 2 ? -1.407 8.217 49.931 1.00 39.75 3 GLN B C 1
ATOM 2120 O O . GLN B 2 2 ? -2.215 8.540 49.060 1.00 43.90 3 GLN B O 1
ATOM 2126 N N . LEU B 2 3 ? -0.362 7.429 49.689 1.00 35.52 4 LEU B N 1
ATOM 2127 C CA . LEU B 2 3 ? -0.114 6.867 48.363 1.00 32.08 4 LEU B CA 1
ATOM 2128 C C . LEU B 2 3 ? -0.253 5.351 48.385 1.00 32.30 4 LEU B C 1
ATOM 2129 O O . LEU B 2 3 ? -0.072 4.722 49.427 1.00 33.90 4 LEU B O 1
ATOM 2134 N N . ALA B 2 4 ? -0.562 4.769 47.229 1.00 32.42 5 ALA B N 1
ATOM 2135 C CA . ALA B 2 4 ? -0.788 3.326 47.131 1.00 36.62 5 ALA B CA 1
ATOM 2136 C C . ALA B 2 4 ? 0.128 2.659 46.108 1.00 36.23 5 ALA B C 1
ATOM 2137 O O . ALA B 2 4 ? -0.053 2.816 44.899 1.00 34.41 5 ALA B O 1
ATOM 2139 N N . GLU B 2 5 ? 1.096 1.895 46.605 1.00 36.28 6 GLU B N 1
ATOM 2140 C CA . GLU B 2 5 ? 2.094 1.255 45.756 1.00 37.76 6 GLU B CA 1
ATOM 2141 C C . GLU B 2 5 ? 1.685 -0.149 45.323 1.00 38.60 6 GLU B C 1
ATOM 2142 O O . GLU B 2 5 ? 0.886 -0.808 45.989 1.00 43.46 6 GLU B O 1
ATOM 2148 N N . THR B 2 6 ? 2.251 -0.604 44.210 1.00 36.38 7 THR B N 1
ATOM 2149 C CA . THR B 2 6 ? 1.937 -1.923 43.672 1.00 37.69 7 THR B CA 1
ATOM 2150 C C . THR B 2 6 ? 3.017 -2.401 42.700 1.00 37.24 7 THR B C 1
ATOM 2151 O O . THR B 2 6 ? 3.696 -1.584 42.072 1.00 34.05 7 THR B O 1
ATOM 2155 N N . GLY B 2 7 ? 3.190 -3.720 42.594 1.00 40.36 8 GLY B N 1
ATOM 2156 C CA . GLY B 2 7 ? 4.021 -4.299 41.549 1.00 41.08 8 GLY B CA 1
ATOM 2157 C C . GLY B 2 7 ? 5.315 -5.010 41.925 1.00 43.25 8 GLY B C 1
ATOM 2158 O O . GLY B 2 7 ? 6.045 -5.479 41.044 1.00 40.42 8 GLY B O 1
ATOM 2159 N N . GLY B 2 8 ? 5.610 -5.105 43.217 1.00 43.09 9 GLY B N 1
ATOM 2160 C CA . GLY B 2 8 ? 6.852 -5.719 43.656 1.00 39.13 9 GLY B CA 1
ATOM 2161 C C . GLY B 2 8 ? 6.857 -7.236 43.583 1.00 42.40 9 GLY B C 1
ATOM 2162 O O . GLY B 2 8 ? 5.957 -7.844 43.003 1.00 41.66 9 GLY B O 1
ATOM 2163 N N . GLY B 2 9 ? 7.877 -7.851 44.174 1.00 38.42 10 GLY B N 1
ATOM 2164 C CA . GLY B 2 9 ? 7.946 -9.298 44.246 1.00 40.37 10 GLY B CA 1
ATOM 2165 C C . GLY B 2 9 ? 9.279 -9.898 43.837 1.00 37.94 10 GLY B C 1
ATOM 2166 O O . GLY B 2 9 ? 10.308 -9.222 43.821 1.00 32.53 10 GLY B O 1
ATOM 2167 N N . LEU B 2 10 ? 9.242 -11.183 43.503 1.00 40.18 11 LEU B N 1
ATOM 2168 C CA . LEU B 2 10 ? 10.433 -11.953 43.167 1.00 38.03 11 LEU B CA 1
ATOM 2169 C C . LEU B 2 10 ? 10.825 -11.785 41.704 1.00 37.92 11 LEU B C 1
ATOM 2170 O O . LEU B 2 10 ? 9.977 -11.852 40.815 1.00 41.76 11 LEU B O 1
ATOM 2175 N N . VAL B 2 11 ? 12.114 -11.571 41.456 1.00 33.13 12 VAL B N 1
ATOM 2176 C CA . VAL B 2 11 ? 12.610 -11.427 40.092 1.00 35.90 12 VAL B CA 1
ATOM 2177 C C . VAL B 2 11 ? 14.005 -12.034 39.915 1.00 35.80 12 VAL B C 1
ATOM 2178 O O . VAL B 2 11 ? 14.863 -11.923 40.790 1.00 34.96 12 VAL B O 1
ATOM 2182 N N . GLU B 2 12 ? 14.214 -12.686 38.777 1.00 34.45 13 GLU B N 1
ATOM 2183 C CA . GLU B 2 12 ? 15.497 -13.297 38.454 1.00 33.32 13 GLU B CA 1
ATOM 2184 C C . GLU B 2 12 ? 16.564 -12.226 38.252 1.00 30.27 13 GLU B C 1
ATOM 2185 O O . GLU B 2 12 ? 16.293 -11.178 37.668 1.00 28.47 13 GLU B O 1
ATOM 2191 N N . PRO B 2 13 ? 17.788 -12.486 38.736 1.00 29.69 14 PRO B N 1
ATOM 2192 C CA . PRO B 2 13 ? 18.888 -11.545 38.505 1.00 27.60 14 PRO B CA 1
ATOM 2193 C C . PRO B 2 13 ? 19.045 -11.274 37.013 1.00 27.18 14 PRO B C 1
ATOM 2194 O O . PRO B 2 13 ? 19.108 -12.220 36.224 1.00 30.24 14 PRO B O 1
ATOM 2198 N N . GLY B 2 14 ? 19.100 -10.001 36.635 1.00 26.88 15 GLY B N 1
ATOM 2199 C CA . GLY B 2 14 ? 19.185 -9.627 35.236 1.00 26.20 15 GLY B CA 1
ATOM 2200 C C . GLY B 2 14 ? 17.824 -9.323 34.639 1.00 28.47 15 GLY B C 1
ATOM 2201 O O . GLY B 2 14 ? 17.732 -8.763 33.548 1.00 30.03 15 GLY B O 1
ATOM 2202 N N . GLY B 2 15 ? 16.764 -9.688 35.357 1.00 25.79 16 GLY B N 1
ATOM 2203 C CA . GLY B 2 15 ? 15.404 -9.465 34.890 1.00 26.68 16 GLY B CA 1
ATOM 2204 C C . GLY B 2 15 ? 14.865 -8.061 35.128 1.00 25.16 16 GLY B C 1
ATOM 2205 O O . GLY B 2 15 ? 15.574 -7.182 35.610 1.00 22.69 16 GLY B O 1
ATOM 2206 N N . SER B 2 16 ? 13.598 -7.854 34.781 1.00 26.24 17 SER B N 1
ATOM 2207 C CA . SER B 2 16 ? 12.976 -6.542 34.908 1.00 29.47 17 SER B CA 1
ATOM 2208 C C . SER B 2 16 ? 11.705 -6.609 35.742 1.00 24.40 17 SER B C 1
ATOM 2209 O O . SER B 2 16 ? 11.074 -7.661 35.853 1.00 27.32 17 SER B O 1
ATOM 2212 N N . LEU B 2 17 ? 11.335 -5.472 36.319 1.00 37.99 18 LEU B N 1
ATOM 2213 C CA . LEU B 2 17 ? 10.126 -5.366 37.119 1.00 42.12 18 LEU B CA 1
ATOM 2214 C C . LEU B 2 17 ? 9.684 -3.911 37.099 1.00 39.17 18 LEU B C 1
ATOM 2215 O O . LEU B 2 17 ? 10.515 -3.013 36.976 1.00 32.00 18 LEU B O 1
ATOM 2220 N N . ARG B 2 18 ? 8.380 -3.677 37.209 1.00 35.96 19 ARG B N 1
ATOM 2221 C CA . ARG B 2 18 ? 7.855 -2.316 37.187 1.00 35.84 19 ARG B CA 1
ATOM 2222 C C . ARG B 2 18 ? 6.988 -2.043 38.412 1.00 33.82 19 ARG B C 1
ATOM 2223 O O . ARG B 2 18 ? 6.036 -2.775 38.680 1.00 39.59 19 ARG B O 1
ATOM 2231 N N . LEU B 2 19 ? 7.325 -0.995 39.156 1.00 29.83 20 LEU B N 1
ATOM 2232 C CA . LEU B 2 19 ? 6.539 -0.601 40.320 1.00 26.90 20 LEU B CA 1
ATOM 2233 C C . LEU B 2 19 ? 5.613 0.556 39.968 1.00 27.11 20 LEU B C 1
ATOM 2234 O O . LEU B 2 19 ? 5.959 1.418 39.156 1.00 26.42 20 LEU B O 1
ATOM 2239 N N . SER B 2 20 ? 4.438 0.573 40.586 1.00 28.73 21 SER B N 1
ATOM 2240 C CA . SER B 2 20 ? 3.484 1.655 40.372 1.00 27.51 21 SER B CA 1
ATOM 2241 C C . SER B 2 20 ? 3.120 2.314 41.694 1.00 26.84 21 SER B C 1
ATOM 2242 O O . SER B 2 20 ? 3.100 1.668 42.740 1.00 30.62 21 SER B O 1
ATOM 2245 N N . CYS B 2 21 ? 2.837 3.610 41.641 1.00 23.16 22 CYS B N 1
ATOM 2246 C CA . CYS B 2 21 ? 2.398 4.348 42.813 1.00 23.69 22 CYS B CA 1
ATOM 2247 C C . CYS B 2 21 ? 1.261 5.282 42.411 1.00 26.73 22 CYS B C 1
ATOM 2248 O O . CYS B 2 21 ? 1.461 6.205 41.631 1.00 28.06 22 CYS B O 1
ATOM 2251 N N . ALA B 2 22 ? 0.063 5.016 42.924 1.00 29.51 23 ALA B N 1
ATOM 2252 C CA . ALA B 2 22 ? -1.118 5.781 42.540 1.00 30.73 23 ALA B CA 1
ATOM 2253 C C . ALA B 2 22 ? -1.630 6.616 43.703 1.00 33.24 23 ALA B C 1
ATOM 2254 O O . ALA B 2 22 ? -1.366 6.306 44.862 1.00 34.79 23 ALA B O 1
ATOM 2256 N N . ALA B 2 23 ? -2.369 7.674 43.385 1.00 35.00 24 ALA B N 1
ATOM 2257 C CA . ALA B 2 23 ? -2.885 8.581 44.402 1.00 34.12 24 ALA B CA 1
ATOM 2258 C C . ALA B 2 23 ? -4.404 8.681 44.331 1.00 39.49 24 ALA B C 1
ATOM 2259 O O . ALA B 2 23 ? -4.944 9.383 43.477 1.00 42.61 24 ALA B O 1
ATOM 2261 N N . PRO B 2 24 ? -5.095 7.969 45.234 1.00 39.73 25 PRO B N 1
ATOM 2262 C CA . PRO B 2 24 ? -6.559 7.941 45.347 1.00 46.43 25 PRO B CA 1
ATOM 2263 C C . PRO B 2 24 ? -7.189 9.322 45.532 1.00 47.43 25 PRO B C 1
ATOM 2264 O O . PRO B 2 24 ? -8.187 9.622 44.878 1.00 50.38 25 PRO B O 1
ATOM 2268 N N . GLU B 2 25 ? -6.622 10.143 46.412 1.00 45.20 26 GLU B N 1
ATOM 2269 C CA . GLU B 2 25 ? -7.197 11.451 46.721 1.00 45.12 26 GLU B CA 1
ATOM 2270 C C . GLU B 2 25 ? -6.193 12.579 46.512 1.00 39.92 26 GLU B C 1
ATOM 2271 O O . GLU B 2 25 ? -6.559 13.699 46.153 1.00 44.95 26 GLU B O 1
ATOM 2277 N N . PHE B 2 26 ? -4.924 12.268 46.737 1.00 32.55 27 PHE B N 1
ATOM 2278 C CA . PHE B 2 26 ? -3.858 13.255 46.676 1.00 27.62 27 PHE B CA 1
ATOM 2279 C C . PHE B 2 26 ? -3.572 13.684 45.233 1.00 24.86 27 PHE B C 1
ATOM 2280 O O . PHE B 2 26 ? -3.492 12.846 44.331 1.00 25.89 27 PHE B O 1
ATOM 2288 N N . ARG B 2 27 ? -3.425 14.991 45.025 1.00 24.62 28 ARG B N 1
ATOM 2289 C CA . ARG B 2 27 ? -3.162 15.541 43.693 1.00 22.39 28 ARG B CA 1
ATOM 2290 C C . ARG B 2 27 ? -1.682 15.426 43.320 1.00 21.41 28 ARG B C 1
ATOM 2291 O O . ARG B 2 27 ? -0.952 16.419 43.253 1.00 20.36 28 ARG B O 1
ATOM 2299 N N . LEU B 2 28 ? -1.264 14.191 43.065 1.00 22.15 29 LEU B N 1
ATOM 2300 C CA . LEU B 2 28 ? 0.134 13.846 42.830 1.00 20.49 29 LEU B CA 1
ATOM 2301 C C . LEU B 2 28 ? 0.737 14.614 41.655 1.00 20.29 29 LEU B C 1
ATOM 2302 O O . LEU B 2 28 ? 1.940 14.900 41.643 1.00 18.43 29 LEU B O 1
ATOM 2307 N N . GLN B 2 29 ? -0.107 14.963 40.685 1.00 21.21 30 GLN B N 1
ATOM 2308 C CA . GLN B 2 29 ? 0.344 15.576 39.438 1.00 20.33 30 GLN B CA 1
ATOM 2309 C C . GLN B 2 29 ? 1.053 16.914 39.637 1.00 21.25 30 GLN B C 1
ATOM 2310 O O . GLN B 2 29 ? 1.806 17.357 38.768 1.00 20.79 30 GLN B O 1
ATOM 2316 N N . TYR B 2 30 ? 0.808 17.561 40.773 1.00 19.58 31 TYR B N 1
ATOM 2317 C CA . TYR B 2 30 ? 1.406 18.863 41.043 1.00 18.79 31 TYR B CA 1
ATOM 2318 C C . TYR B 2 30 ? 2.797 18.793 41.662 1.00 15.16 31 TYR B C 1
ATOM 2319 O O . TYR B 2 30 ? 3.467 19.817 41.782 1.00 17.13 31 TYR B O 1
ATOM 2328 N N . TYR B 2 31 ? 3.242 17.600 42.049 1.00 16.69 32 TYR B N 1
ATOM 2329 C CA . TYR B 2 31 ? 4.425 17.496 42.905 1.00 15.91 32 TYR B CA 1
ATOM 2330 C C . TYR B 2 31 ? 5.562 16.642 42.369 1.00 13.42 32 TYR B C 1
ATOM 2331 O O . TYR B 2 31 ? 5.345 15.671 41.647 1.00 16.30 32 TYR B O 1
ATOM 2340 N N . THR B 2 32 ? 6.783 17.000 42.749 1.00 14.14 33 THR B N 1
ATOM 2341 C CA . THR B 2 32 ? 7.916 16.115 42.543 1.00 14.71 33 THR B CA 1
ATOM 2342 C C . THR B 2 32 ? 7.598 14.786 43.229 1.00 14.28 33 THR B C 1
ATOM 2343 O O . THR B 2 32 ? 7.069 14.762 44.339 1.00 17.15 33 THR B O 1
ATOM 2347 N N . ALA B 2 33 ? 7.897 13.683 42.558 1.00 14.76 34 ALA B N 1
ATOM 2348 C CA . ALA B 2 33 ? 7.700 12.366 43.142 1.00 16.19 34 ALA B CA 1
ATOM 2349 C C . ALA B 2 33 ? 9.032 11.637 43.126 1.00 16.17 34 ALA B C 1
ATOM 2350 O O . ALA B 2 33 ? 9.872 11.885 42.266 1.00 16.12 34 ALA B O 1
ATOM 2352 N N . GLY B 2 34 ? 9.228 10.736 44.078 1.00 15.64 35 GLY B N 1
ATOM 2353 C CA . GLY B 2 34 ? 10.468 9.997 44.144 1.00 18.06 35 GLY B CA 1
ATOM 2354 C C . GLY B 2 34 ? 10.273 8.586 44.648 1.00 16.49 35 GLY B C 1
ATOM 2355 O O . GLY B 2 34 ? 9.258 8.261 45.262 1.00 17.06 35 GLY B O 1
ATOM 2356 N N . TRP B 2 35 ? 11.254 7.740 44.372 1.00 16.47 36 TRP B N 1
ATOM 2357 C CA . TRP B 2 35 ? 11.276 6.402 44.925 1.00 19.02 36 TRP B CA 1
ATOM 2358 C C . TRP B 2 35 ? 12.458 6.271 45.864 1.00 19.53 36 TRP B C 1
ATOM 2359 O O . TRP B 2 35 ? 13.525 6.843 45.625 1.00 17.67 36 TRP B O 1
ATOM 2370 N N . PHE B 2 36 ? 12.253 5.508 46.929 1.00 20.47 37 PHE B N 1
ATOM 2371 C CA . PHE B 2 36 ? 13.265 5.280 47.945 1.00 21.08 37 PHE B CA 1
ATOM 2372 C C . PHE B 2 36 ? 13.325 3.791 48.260 1.00 22.92 37 PHE B C 1
ATOM 2373 O O . PHE B 2 36 ? 12.384 3.047 47.980 1.00 24.96 37 PHE B O 1
ATOM 2381 N N . ARG B 2 37 ? 14.432 3.347 48.839 1.00 25.47 38 ARG B N 1
ATOM 2382 C CA . ARG B 2 37 ? 14.542 1.946 49.213 1.00 24.78 38 ARG B CA 1
ATOM 2383 C C . ARG B 2 37 ? 15.305 1.757 50.510 1.00 27.69 38 ARG B C 1
ATOM 2384 O O . ARG B 2 37 ? 16.146 2.574 50.880 1.00 30.11 38 ARG B O 1
ATOM 2392 N N . GLN B 2 38 ? 14.997 0.669 51.200 1.00 29.52 39 GLN B N 1
ATOM 2393 C CA . GLN B 2 38 ? 15.682 0.346 52.435 1.00 36.39 39 GLN B CA 1
ATOM 2394 C C . GLN B 2 38 ? 15.895 -1.158 52.532 1.00 39.34 39 GLN B C 1
ATOM 2395 O O . GLN B 2 38 ? 14.948 -1.935 52.418 1.00 35.70 39 GLN B O 1
ATOM 2401 N N . ALA B 2 39 ? 17.145 -1.558 52.728 1.00 44.37 40 ALA B N 1
ATOM 2402 C CA . ALA B 2 39 ? 17.488 -2.969 52.874 1.00 49.65 40 ALA B CA 1
ATOM 2403 C C . ALA B 2 39 ? 17.345 -3.424 54.323 1.00 56.56 40 ALA B C 1
ATOM 2404 O O . ALA B 2 39 ? 17.026 -2.627 55.205 1.00 58.80 40 ALA B O 1
ATOM 2406 N N . GLU B 2 43 ? 19.638 1.304 56.154 1.00 52.90 44 GLU B N 1
ATOM 2407 C CA . GLU B 2 43 ? 19.213 2.702 56.123 1.00 57.70 44 GLU B CA 1
ATOM 2408 C C . GLU B 2 43 ? 18.507 3.063 54.814 1.00 52.09 44 GLU B C 1
ATOM 2409 O O . GLU B 2 43 ? 18.874 2.577 53.745 1.00 50.40 44 GLU B O 1
ATOM 2415 N N . ARG B 2 44 ? 17.497 3.924 54.904 1.00 48.42 45 ARG B N 1
ATOM 2416 C CA . ARG B 2 44 ? 16.727 4.327 53.730 1.00 46.02 45 ARG B CA 1
ATOM 2417 C C . ARG B 2 44 ? 17.531 5.273 52.845 1.00 45.27 45 ARG B C 1
ATOM 2418 O O . ARG B 2 44 ? 18.242 6.143 53.344 1.00 50.59 45 ARG B O 1
ATOM 2426 N N . GLU B 2 45 ? 17.415 5.104 51.531 1.00 39.29 46 GLU B N 1
ATOM 2427 C CA . GLU B 2 45 ? 18.149 5.947 50.593 1.00 37.92 46 GLU B CA 1
ATOM 2428 C C . GLU B 2 45 ? 17.308 6.296 49.371 1.00 33.67 46 GLU B C 1
ATOM 2429 O O . GLU B 2 45 ? 16.478 5.501 48.925 1.00 28.45 46 GLU B O 1
ATOM 2435 N N . TRP B 2 46 ? 17.533 7.483 48.821 1.00 28.33 47 TRP B N 1
ATOM 2436 C CA . TRP B 2 46 ? 16.802 7.889 47.627 1.00 25.57 47 TRP B CA 1
ATOM 2437 C C . TRP B 2 46 ? 17.294 7.104 46.416 1.00 23.73 47 TRP B C 1
ATOM 2438 O O . TRP B 2 46 ? 18.467 6.743 46.334 1.00 24.38 47 TRP B O 1
ATOM 2449 N N . VAL B 2 47 ? 16.380 6.827 45.494 1.00 21.90 48 VAL B N 1
ATOM 2450 C CA . VAL B 2 47 ? 16.686 6.038 44.306 1.00 22.03 48 VAL B CA 1
ATOM 2451 C C . VAL B 2 47 ? 16.537 6.895 43.053 1.00 20.04 48 VAL B C 1
ATOM 2452 O O . VAL B 2 47 ? 17.419 6.922 42.195 1.00 20.22 48 VAL B O 1
ATOM 2456 N N . ALA B 2 48 ? 15.414 7.595 42.951 1.00 18.95 49 ALA B N 1
ATOM 2457 C CA . ALA B 2 48 ? 15.145 8.436 41.788 1.00 17.96 49 ALA B CA 1
ATOM 2458 C C . ALA B 2 48 ? 14.027 9.417 42.095 1.00 16.96 49 ALA B C 1
ATOM 2459 O O . ALA B 2 48 ? 13.178 9.150 42.945 1.00 19.64 49 ALA B O 1
ATOM 2461 N N . CYS B 2 49 ? 14.041 10.565 41.425 1.00 15.28 50 CYS B N 1
ATOM 2462 C CA . CYS B 2 49 ? 12.929 11.503 41.524 1.00 18.05 50 CYS B CA 1
ATOM 2463 C C . CYS B 2 49 ? 12.645 12.142 40.169 1.00 17.21 50 CYS B C 1
ATOM 2464 O O . CYS B 2 49 ? 13.482 12.113 39.262 1.00 17.11 50 CYS B O 1
ATOM 2467 N N . ILE B 2 50 ? 11.445 12.684 40.036 1.00 14.96 51 ILE B N 1
ATOM 2468 C CA . ILE B 2 50 ? 10.985 13.214 38.765 1.00 15.93 51 ILE B CA 1
ATOM 2469 C C . ILE B 2 50 ? 10.120 14.429 39.027 1.00 16.57 51 ILE B C 1
ATOM 2470 O O . ILE B 2 50 ? 9.304 14.438 39.950 1.00 18.52 51 ILE B O 1
ATOM 2475 N N . SER B 2 51 ? 10.322 15.463 38.216 1.00 13.39 52 SER B N 1
ATOM 2476 C CA . SER B 2 51 ? 9.595 16.718 38.358 1.00 14.94 52 SER B CA 1
ATOM 2477 C C . SER B 2 51 ? 8.107 16.520 38.094 1.00 16.07 52 SER B C 1
ATOM 2478 O O . SER B 2 51 ? 7.707 15.540 37.466 1.00 17.72 52 SER B O 1
ATOM 2481 N N . ALA B 2 52 ? 7.293 17.459 38.563 1.00 17.01 53 ALA B N 1
ATOM 2482 C CA . ALA B 2 52 ? 5.850 17.364 38.369 1.00 18.51 53 ALA B CA 1
ATOM 2483 C C . ALA B 2 52 ? 5.503 17.187 36.894 1.00 21.72 53 ALA B C 1
ATOM 2484 O O . ALA B 2 52 ? 4.674 16.353 36.542 1.00 22.32 53 ALA B O 1
ATOM 2486 N N . GLY B 2 53 ? 6.154 17.966 36.035 1.00 22.03 54 GLY B N 1
ATOM 2487 C CA . GLY B 2 53 ? 5.882 17.923 34.609 1.00 23.27 54 GLY B CA 1
ATOM 2488 C C . GLY B 2 53 ? 6.516 16.745 33.895 1.00 25.50 54 GLY B C 1
ATOM 2489 O O . GLY B 2 53 ? 6.169 16.446 32.754 1.00 28.50 54 GLY B O 1
ATOM 2490 N N . GLY B 2 54 ? 7.451 16.078 34.566 1.00 20.83 55 GLY B N 1
ATOM 2491 C CA . GLY B 2 54 ? 8.082 14.893 34.017 1.00 22.33 55 GLY B CA 1
ATOM 2492 C C . GLY B 2 54 ? 9.298 15.152 33.148 1.00 25.73 55 GLY B C 1
ATOM 2493 O O . GLY B 2 54 ? 9.855 14.218 32.568 1.00 29.16 55 GLY B O 1
ATOM 2494 N N . GLY B 2 55 ? 9.730 16.407 33.069 1.00 24.17 56 GLY B N 1
ATOM 2495 C CA . GLY B 2 55 ? 10.818 16.771 32.178 1.00 25.27 56 GLY B CA 1
ATOM 2496 C C . GLY B 2 55 ? 12.206 16.716 32.786 1.00 21.78 56 GLY B C 1
ATOM 2497 O O . GLY B 2 55 ? 13.206 16.899 32.090 1.00 22.55 56 GLY B O 1
ATOM 2498 N N . VAL B 2 56 ? 12.277 16.483 34.090 1.00 17.66 57 VAL B N 1
ATOM 2499 C CA . VAL B 2 56 ? 13.570 16.423 34.769 1.00 19.19 57 VAL B CA 1
ATOM 2500 C C . VAL B 2 56 ? 13.606 15.260 35.750 1.00 19.73 57 VAL B C 1
ATOM 2501 O O . VAL B 2 56 ? 12.687 15.086 36.552 1.00 19.39 57 VAL B O 1
ATOM 2505 N N . THR B 2 57 ? 14.667 14.463 35.679 1.00 16.38 58 THR B N 1
ATOM 2506 C CA . THR B 2 57 ? 14.821 13.314 36.565 1.00 16.77 58 THR B CA 1
ATOM 2507 C C . THR B 2 57 ? 16.229 13.248 37.135 1.00 18.80 58 THR B C 1
ATOM 2508 O O . THR B 2 57 ? 17.183 13.692 36.501 1.00 19.87 58 THR B O 1
ATOM 2512 N N . TYR B 2 58 ? 16.350 12.681 38.330 1.00 17.12 59 TYR B N 1
ATOM 2513 C CA . TYR B 2 58 ? 17.654 12.396 38.924 1.00 18.47 59 TYR B CA 1
ATOM 2514 C C . TYR B 2 58 ? 17.689 10.961 39.436 1.00 20.30 59 TYR B C 1
ATOM 2515 O O . TYR B 2 58 ? 16.673 10.436 39.909 1.00 18.60 59 TYR B O 1
ATOM 2524 N N . TYR B 2 59 ? 18.864 10.341 39.333 1.00 19.29 60 TYR B N 1
ATOM 2525 C CA . TYR B 2 59 ? 19.076 8.964 39.764 1.00 17.85 60 TYR B CA 1
ATOM 2526 C C . TYR B 2 59 ? 20.290 8.848 40.662 1.00 20.13 60 TYR B C 1
ATOM 2527 O O . TYR B 2 59 ? 21.304 9.506 40.433 1.00 21.02 60 TYR B O 1
ATOM 2536 N N . THR B 2 60 ? 20.198 7.990 41.672 1.00 19.39 61 THR B N 1
ATOM 2537 C CA . THR B 2 60 ? 21.364 7.709 42.501 1.00 20.22 61 THR B CA 1
ATOM 2538 C C . THR B 2 60 ? 22.369 6.897 41.677 1.00 21.90 61 THR B C 1
ATOM 2539 O O . THR B 2 60 ? 21.984 6.166 40.767 1.00 19.30 61 THR B O 1
ATOM 2543 N N . GLY B 2 61 ? 23.654 7.043 41.981 1.00 24.35 62 GLY B N 1
ATOM 2544 C CA . GLY B 2 61 ? 24.697 6.465 41.150 1.00 25.62 62 GLY B CA 1
ATOM 2545 C C . GLY B 2 61 ? 24.573 4.978 40.861 1.00 25.49 62 GLY B C 1
ATOM 2546 O O . GLY B 2 61 ? 24.839 4.530 39.746 1.00 28.35 62 GLY B O 1
ATOM 2547 N N . SER B 2 62 ? 24.175 4.207 41.867 1.00 24.47 63 SER B N 1
ATOM 2548 C CA . SER B 2 62 ? 24.159 2.751 41.760 1.00 28.70 63 SER B CA 1
ATOM 2549 C C . SER B 2 62 ? 23.041 2.194 40.874 1.00 27.17 63 SER B C 1
ATOM 2550 O O . SER B 2 62 ? 23.045 1.008 40.547 1.00 27.01 63 SER B O 1
ATOM 2553 N N . VAL B 2 63 ? 22.088 3.038 40.486 1.00 26.60 64 VAL B N 1
ATOM 2554 C CA . VAL B 2 63 ? 20.998 2.578 39.628 1.00 24.89 64 VAL B CA 1
ATOM 2555 C C . VAL B 2 63 ? 21.002 3.279 38.273 1.00 24.21 64 VAL B C 1
ATOM 2556 O O . VAL B 2 63 ? 20.192 2.963 37.398 1.00 21.63 64 VAL B O 1
ATOM 2560 N N . GLN B 2 64 ? 21.920 4.228 38.109 1.00 24.56 65 GLN B N 1
ATOM 2561 C CA . GLN B 2 64 ? 22.012 5.015 36.883 1.00 24.84 65 GLN B CA 1
ATOM 2562 C C . GLN B 2 64 ? 22.151 4.108 35.668 1.00 25.08 65 GLN B C 1
ATOM 2563 O O . GLN B 2 64 ? 23.046 3.267 35.614 1.00 28.28 65 GLN B O 1
ATOM 2569 N N . GLY B 2 65 ? 21.257 4.278 34.699 1.00 25.70 66 GLY B N 1
ATOM 2570 C CA . GLY B 2 65 ? 21.314 3.512 33.466 1.00 27.72 66 GLY B CA 1
ATOM 2571 C C . GLY B 2 65 ? 20.531 2.211 33.506 1.00 30.28 66 GLY B C 1
ATOM 2572 O O . GLY B 2 65 ? 20.341 1.563 32.477 1.00 35.61 66 GLY B O 1
ATOM 2573 N N . ARG B 2 66 ? 20.083 1.822 34.696 1.00 25.19 67 ARG B N 1
ATOM 2574 C CA . ARG B 2 66 ? 19.351 0.572 34.872 1.00 21.27 67 ARG B CA 1
ATOM 2575 C C . ARG B 2 66 ? 17.898 0.829 35.257 1.00 21.89 67 ARG B C 1
ATOM 2576 O O . ARG B 2 66 ? 17.001 0.100 34.834 1.00 23.98 67 ARG B O 1
ATOM 2584 N N . PHE B 2 67 ? 17.676 1.864 36.066 1.00 21.24 68 PHE B N 1
ATOM 2585 C CA . PHE B 2 67 ? 16.339 2.216 36.524 1.00 20.33 68 PHE B CA 1
ATOM 2586 C C . PHE B 2 67 ? 15.832 3.450 35.782 1.00 21.80 68 PHE B C 1
ATOM 2587 O O . PHE B 2 67 ? 16.605 4.353 35.457 1.00 22.12 68 PHE B O 1
ATOM 2595 N N . THR B 2 68 ? 14.529 3.490 35.527 1.00 18.69 69 THR B N 1
ATOM 2596 C CA . THR B 2 68 ? 13.906 4.664 34.923 1.00 16.40 69 THR B CA 1
ATOM 2597 C C . THR B 2 68 ? 12.643 5.038 35.680 1.00 17.66 69 THR B C 1
ATOM 2598 O O . THR B 2 68 ? 11.773 4.201 35.910 1.00 17.54 69 THR B O 1
ATOM 2602 N N . ILE B 2 69 ? 12.548 6.304 36.063 1.00 16.02 70 ILE B N 1
ATOM 2603 C CA . ILE B 2 69 ? 11.350 6.811 36.716 1.00 14.87 70 ILE B CA 1
ATOM 2604 C C . ILE B 2 69 ? 10.500 7.561 35.695 1.00 17.95 70 ILE B C 1
ATOM 2605 O O . ILE B 2 69 ? 11.029 8.260 34.830 1.00 17.28 70 ILE B O 1
ATOM 2610 N N . SER B 2 70 ? 9.183 7.397 35.782 1.00 19.30 71 SER B N 1
ATOM 2611 C CA . SER B 2 70 ? 8.270 8.087 34.872 1.00 18.61 71 SER B CA 1
ATOM 2612 C C . SER B 2 70 ? 6.945 8.366 35.569 1.00 17.18 71 SER B C 1
ATOM 2613 O O . SER B 2 70 ? 6.715 7.906 36.689 1.00 18.07 71 SER B O 1
ATOM 2616 N N . ARG B 2 71 ? 6.071 9.119 34.912 1.00 17.71 72 ARG B N 1
ATOM 2617 C CA . ARG B 2 71 ? 4.786 9.441 35.516 1.00 16.81 72 ARG B CA 1
ATOM 2618 C C . ARG B 2 71 ? 3.690 9.653 34.475 1.00 19.55 72 ARG B C 1
ATOM 2619 O O . ARG B 2 71 ? 3.962 10.030 33.337 1.00 21.36 72 ARG B O 1
ATOM 2627 N N . ASP B 2 72 ? 2.453 9.395 34.883 1.00 19.31 73 ASP B N 1
ATOM 2628 C CA . ASP B 2 72 ? 1.285 9.657 34.051 1.00 18.61 73 ASP B CA 1
ATOM 2629 C C . ASP B 2 72 ? 0.359 10.533 34.879 1.00 21.13 73 ASP B C 1
ATOM 2630 O O . ASP B 2 72 ? -0.411 10.038 35.703 1.00 21.87 73 ASP B O 1
ATOM 2635 N N . ASN B 2 73 ? 0.449 11.839 34.673 1.00 20.28 74 ASN B N 1
ATOM 2636 C CA . ASN B 2 73 ? -0.315 12.785 35.477 1.00 19.72 74 ASN B CA 1
ATOM 2637 C C . ASN B 2 73 ? -1.825 12.651 35.303 1.00 24.56 74 ASN B C 1
ATOM 2638 O O . ASN B 2 73 ? -2.590 12.949 36.221 1.00 23.96 74 ASN B O 1
ATOM 2643 N N . ALA B 2 74 ? -2.256 12.196 34.131 1.00 25.05 75 ALA B N 1
ATOM 2644 C CA . ALA B 2 74 ? -3.681 12.009 33.885 1.00 25.35 75 ALA B CA 1
ATOM 2645 C C . ALA B 2 74 ? -4.248 10.891 34.762 1.00 28.00 75 ALA B C 1
ATOM 2646 O O . ALA B 2 74 ? -5.433 10.893 35.096 1.00 31.34 75 ALA B O 1
ATOM 2648 N N . LYS B 2 75 ? -3.392 9.946 35.140 1.00 24.77 76 LYS B N 1
ATOM 2649 C CA . LYS B 2 75 ? -3.790 8.860 36.032 1.00 27.94 76 LYS B CA 1
ATOM 2650 C C . LYS B 2 75 ? -3.322 9.113 37.464 1.00 25.89 76 LYS B C 1
ATOM 2651 O O . LYS B 2 75 ? -3.569 8.301 38.358 1.00 28.35 76 LYS B O 1
ATOM 2657 N N . ARG B 2 76 ? -2.646 10.240 37.667 1.00 21.57 77 ARG B N 1
ATOM 2658 C CA . ARG B 2 76 ? -2.053 10.579 38.958 1.00 21.14 77 ARG B CA 1
ATOM 2659 C C . ARG B 2 76 ? -1.194 9.431 39.471 1.00 22.38 77 ARG B C 1
ATOM 2660 O O . ARG B 2 76 ? -1.298 9.025 40.628 1.00 25.47 77 ARG B O 1
ATOM 2668 N N . THR B 2 77 ? -0.347 8.909 38.591 1.00 21.32 78 THR B N 1
ATOM 2669 C CA . THR B 2 77 ? 0.482 7.764 38.924 1.00 24.09 78 THR B CA 1
ATOM 2670 C C . THR B 2 77 ? 1.949 8.024 38.615 1.00 23.51 78 THR B C 1
ATOM 2671 O O . THR B 2 77 ? 2.284 8.811 37.726 1.00 22.26 78 THR B O 1
ATOM 2675 N N . VAL B 2 78 ? 2.819 7.358 39.365 1.00 18.84 79 VAL B N 1
ATOM 2676 C CA . VAL B 2 78 ? 4.258 7.447 39.153 1.00 17.04 79 VAL B CA 1
ATOM 2677 C C . VAL B 2 78 ? 4.818 6.025 39.099 1.00 18.83 79 VAL B C 1
ATOM 2678 O O . VAL B 2 78 ? 4.343 5.137 39.814 1.00 19.01 79 VAL B O 1
ATOM 2682 N N . TYR B 2 79 ? 5.811 5.809 38.239 1.00 17.64 80 TYR B N 1
ATOM 2683 C CA . TYR B 2 79 ? 6.332 4.465 37.992 1.00 19.89 80 TYR B CA 1
ATOM 2684 C C . TYR B 2 79 ? 7.834 4.350 38.200 1.00 19.00 80 TYR B C 1
ATOM 2685 O O . TYR B 2 79 ? 8.582 5.309 38.001 1.00 19.37 80 TYR B O 1
ATOM 2694 N N . LEU B 2 80 ? 8.271 3.155 38.580 1.00 18.95 81 LEU B N 1
ATOM 2695 C CA . LEU B 2 80 ? 9.689 2.833 38.562 1.00 18.56 81 LEU B CA 1
ATOM 2696 C C . LEU B 2 80 ? 9.932 1.577 37.729 1.00 19.47 81 LEU B C 1
ATOM 2697 O O . LEU B 2 80 ? 9.548 0.468 38.124 1.00 20.83 81 LEU B O 1
ATOM 2702 N N . GLN B 2 81 ? 10.556 1.758 36.569 1.00 19.33 82 GLN B N 1
ATOM 2703 C CA . GLN B 2 81 ? 10.950 0.637 35.728 1.00 21.36 82 GLN B CA 1
ATOM 2704 C C . GLN B 2 81 ? 12.352 0.206 36.130 1.00 23.58 82 GLN B C 1
ATOM 2705 O O . GLN B 2 81 ? 13.293 0.991 36.049 1.00 22.83 82 GLN B O 1
ATOM 2711 N N . MET B 2 82 ? 12.484 -1.037 36.580 1.00 22.23 83 MET B N 1
ATOM 2712 C CA . MET B 2 82 ? 13.776 -1.554 37.021 1.00 21.81 83 MET B CA 1
ATOM 2713 C C . MET B 2 82 ? 14.292 -2.621 36.064 1.00 23.28 83 MET B C 1
ATOM 2714 O O . MET B 2 82 ? 13.702 -3.691 35.942 1.00 25.23 83 MET B O 1
ATOM 2719 N N . ASP B 2 83 ? 15.394 -2.322 35.384 1.00 25.86 84 ASP B N 1
ATOM 2720 C CA . ASP B 2 83 ? 15.997 -3.265 34.447 1.00 28.52 84 ASP B CA 1
ATOM 2721 C C . ASP B 2 83 ? 17.345 -3.756 34.968 1.00 28.72 84 ASP B C 1
ATOM 2722 O O . ASP B 2 83 ? 17.923 -3.154 35.875 1.00 26.46 84 ASP B O 1
ATOM 2727 N N . SER B 2 84 ? 17.839 -4.847 34.386 1.00 28.04 85 SER B N 1
ATOM 2728 C CA . SER B 2 84 ? 19.138 -5.406 34.750 1.00 29.40 85 SER B CA 1
ATOM 2729 C C . SER B 2 84 ? 19.297 -5.498 36.259 1.00 29.42 85 SER B C 1
ATOM 2730 O O . SER B 2 84 ? 20.294 -5.038 36.815 1.00 28.61 85 SER B O 1
ATOM 2733 N N . LEU B 2 85 ? 18.310 -6.094 36.918 1.00 27.01 86 LEU B N 1
ATOM 2734 C CA . LEU B 2 85 ? 18.288 -6.136 38.376 1.00 27.06 86 LEU B CA 1
ATOM 2735 C C . LEU B 2 85 ? 19.402 -6.995 38.967 1.00 28.05 86 LEU B C 1
ATOM 2736 O O . LEU B 2 85 ? 19.779 -8.028 38.406 1.00 30.62 86 LEU B O 1
ATOM 2741 N N . LYS B 2 86 ? 19.918 -6.550 40.108 1.00 30.46 87 LYS B N 1
ATOM 2742 C CA . LYS B 2 86 ? 21.008 -7.226 40.802 1.00 32.06 87 LYS B CA 1
ATOM 2743 C C . LYS B 2 86 ? 20.549 -7.665 42.187 1.00 31.98 87 LYS B C 1
ATOM 2744 O O . LYS B 2 86 ? 19.631 -7.076 42.759 1.00 30.11 87 LYS B O 1
ATOM 2750 N N . PRO B 2 87 ? 21.196 -8.696 42.743 1.00 31.96 88 PRO B N 1
ATOM 2751 C CA . PRO B 2 87 ? 20.911 -9.096 44.124 1.00 35.08 88 PRO B CA 1
ATOM 2752 C C . PRO B 2 87 ? 20.945 -7.909 45.088 1.00 34.26 88 PRO B C 1
ATOM 2753 O O . PRO B 2 87 ? 20.144 -7.848 46.020 1.00 33.08 88 PRO B O 1
ATOM 2757 N N . GLU B 2 88 ? 21.858 -6.970 44.856 1.00 36.12 89 GLU B N 1
ATOM 2758 C CA . GLU B 2 88 ? 22.015 -5.825 45.745 1.00 38.70 89 GLU B CA 1
ATOM 2759 C C . GLU B 2 88 ? 20.850 -4.836 45.662 1.00 31.24 89 GLU B C 1
ATOM 2760 O O . GLU B 2 88 ? 20.752 -3.924 46.478 1.00 30.89 89 GLU B O 1
ATOM 2766 N N . ASP B 2 89 ? 19.973 -5.025 44.678 1.00 29.88 90 ASP B N 1
ATOM 2767 C CA . ASP B 2 89 ? 18.777 -4.194 44.536 1.00 27.66 90 ASP B CA 1
ATOM 2768 C C . ASP B 2 89 ? 17.639 -4.682 45.433 1.00 29.01 90 ASP B C 1
ATOM 2769 O O . ASP B 2 89 ? 16.577 -4.069 45.486 1.00 28.07 90 ASP B O 1
ATOM 2774 N N A THR B 2 90 ? 17.866 -5.791 46.132 0.10 30.82 91 THR B N 1
ATOM 2775 N N B THR B 2 90 ? 17.869 -5.788 46.135 0.90 31.51 91 THR B N 1
ATOM 2776 C CA A THR B 2 90 ? 16.867 -6.328 47.051 0.10 31.07 91 THR B CA 1
ATOM 2777 C CA B THR B 2 90 ? 16.875 -6.329 47.056 0.90 30.84 91 THR B CA 1
ATOM 2778 C C A THR B 2 90 ? 16.622 -5.361 48.202 0.10 31.21 91 THR B C 1
ATOM 2779 C C B THR B 2 90 ? 16.619 -5.380 48.223 0.90 31.35 91 THR B C 1
ATOM 2780 O O A THR B 2 90 ? 17.554 -4.969 48.904 0.10 32.24 91 THR B O 1
ATOM 2781 O O B THR B 2 90 ? 17.541 -5.014 48.954 0.90 32.45 91 THR B O 1
ATOM 2788 N N . ALA B 2 91 ? 15.361 -4.987 48.394 1.00 30.37 92 ALA B N 1
ATOM 2789 C CA . ALA B 2 91 ? 14.998 -4.006 49.409 1.00 31.00 92 ALA B CA 1
ATOM 2790 C C . ALA B 2 91 ? 13.503 -3.750 49.409 1.00 29.69 92 ALA B C 1
ATOM 2791 O O . ALA B 2 91 ? 12.782 -4.202 48.521 1.00 30.37 92 ALA B O 1
ATOM 2793 N N . VAL B 2 92 ? 13.045 -3.011 50.414 1.00 29.52 93 VAL B N 1
ATOM 2794 C CA . VAL B 2 92 ? 11.689 -2.490 50.426 1.00 30.11 93 VAL B CA 1
ATOM 2795 C C . VAL B 2 92 ? 11.697 -1.149 49.700 1.00 2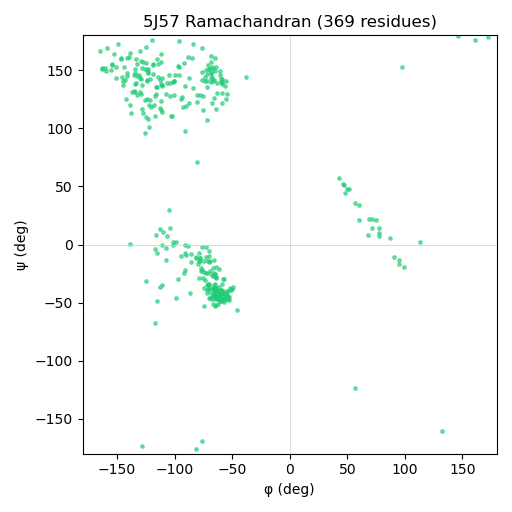8.41 93 VAL B C 1
ATOM 2796 O O . VAL B 2 92 ? 12.439 -0.241 50.074 1.00 27.96 93 VAL B O 1
ATOM 2800 N N . TYR B 2 93 ? 10.890 -1.035 48.649 1.00 28.61 94 TYR B N 1
ATOM 2801 C CA . TYR B 2 93 ? 10.818 0.200 47.872 1.00 24.95 94 TYR B CA 1
ATOM 2802 C C . TYR B 2 93 ? 9.552 0.980 48.189 1.00 27.28 94 TYR B C 1
ATOM 2803 O O . TYR B 2 93 ? 8.472 0.405 48.318 1.00 29.08 94 TYR B O 1
ATOM 2812 N N . SER B 2 94 ? 9.689 2.294 48.301 1.00 25.01 95 SER B N 1
ATOM 2813 C CA . SER B 2 94 ? 8.546 3.144 48.590 1.00 26.51 95 SER B CA 1
ATOM 2814 C C . SER B 2 94 ? 8.553 4.413 47.755 1.00 22.97 95 SER B C 1
ATOM 2815 O O . SER B 2 94 ? 9.613 4.959 47.423 1.00 22.86 95 SER B O 1
ATOM 2818 N N A CYS B 2 95 ? 7.361 4.894 47.422 0.48 21.83 96 CYS B N 1
ATOM 2819 N N B CYS B 2 95 ? 7.363 4.875 47.399 0.52 21.83 96 CYS B N 1
ATOM 2820 C CA A CYS B 2 95 ? 7.224 6.127 46.656 0.48 20.42 96 CYS B CA 1
ATOM 2821 C CA B CYS B 2 95 ? 7.235 6.131 46.683 0.52 19.98 96 CYS B CA 1
ATOM 2822 C C A CYS B 2 95 ? 6.669 7.257 47.522 0.48 19.81 96 CYS B C 1
ATOM 2823 C C B CYS B 2 95 ? 6.861 7.233 47.664 0.52 19.61 96 CYS B C 1
ATOM 2824 O O A CYS B 2 95 ? 5.816 7.032 48.380 0.48 22.48 96 CYS B O 1
ATOM 2825 O O B CYS B 2 95 ? 6.335 6.965 48.745 0.52 21.46 96 CYS B O 1
ATOM 2830 N N . ALA B 2 96 ? 7.161 8.469 47.289 1.00 17.06 97 ALA B N 1
ATOM 2831 C CA . ALA B 2 96 ? 6.763 9.631 48.080 1.00 18.02 97 ALA B CA 1
ATOM 2832 C C . ALA B 2 96 ? 6.606 10.838 47.180 1.00 19.43 97 ALA B C 1
ATOM 2833 O O . ALA B 2 96 ? 7.193 10.897 46.099 1.00 19.02 97 ALA B O 1
ATOM 2835 N N . ALA B 2 97 ? 5.815 11.806 47.636 1.00 15.97 98 ALA B N 1
ATOM 2836 C CA . ALA B 2 97 ? 5.703 13.086 46.955 1.00 18.10 98 ALA B CA 1
ATOM 2837 C C . ALA B 2 97 ? 6.316 14.169 47.832 1.00 18.49 98 ALA B C 1
ATOM 2838 O O . ALA B 2 97 ? 6.133 14.164 49.052 1.00 17.21 98 ALA B O 1
ATOM 2840 N N . ASP B 2 98 ? 7.063 15.083 47.223 1.00 16.20 99 ASP B N 1
ATOM 2841 C CA . ASP B 2 98 ? 7.632 16.202 47.976 1.00 14.78 99 ASP B CA 1
ATOM 2842 C C . ASP B 2 98 ? 6.729 17.422 47.903 1.00 13.95 99 ASP B C 1
ATOM 2843 O O . ASP B 2 98 ? 6.383 17.878 46.814 1.00 14.90 99 ASP B O 1
ATOM 2848 N N . LEU B 2 99 ? 6.353 17.942 49.070 1.00 14.76 100 LEU B N 1
ATOM 2849 C CA . LEU B 2 99 ? 5.612 19.199 49.155 1.00 15.98 100 LEU B CA 1
ATOM 2850 C C . LEU B 2 99 ? 6.486 20.345 49.654 1.00 14.86 100 LEU B C 1
ATOM 2851 O O . LEU B 2 99 ? 5.994 21.441 49.918 1.00 15.62 100 LEU B O 1
ATOM 2856 N N . GLU B 2 100 ? 7.782 20.104 49.784 1.00 13.79 101 GLU B N 1
ATOM 2857 C CA . GLU B 2 100 ? 8.665 21.151 50.269 1.00 13.93 101 GLU B CA 1
ATOM 2858 C C . GLU B 2 100 ? 8.926 22.208 49.209 1.00 14.17 101 GLU B C 1
ATOM 2859 O O . GLU B 2 100 ? 8.737 23.393 49.460 1.00 14.55 101 GLU B O 1
ATOM 2865 N N . TYR B 2 101 ? 9.365 21.767 48.031 1.00 14.24 102 TYR B N 1
ATOM 2866 C CA . TYR B 2 101 ? 9.844 22.674 46.986 1.00 15.93 102 TYR B CA 1
ATOM 2867 C C . TYR B 2 101 ? 8.911 22.732 45.777 1.00 17.04 102 TYR B C 1
ATOM 2868 O O . TYR B 2 101 ? 8.334 21.722 45.371 1.00 17.68 102 TYR B O 1
ATOM 2877 N N . SER B 2 102 ? 8.792 23.918 45.195 1.00 18.84 103 SER B N 1
ATOM 2878 C CA . SER B 2 102 ? 7.948 24.130 44.025 1.00 20.82 103 SER B CA 1
ATOM 2879 C C . SER B 2 102 ? 8.513 23.451 42.785 1.00 23.93 103 SER B C 1
ATOM 2880 O O . SER B 2 102 ? 7.785 23.191 41.831 1.00 25.43 103 SER B O 1
ATOM 2883 N N . GLN B 2 103 ? 9.818 23.200 42.784 1.00 24.72 104 GLN B N 1
ATOM 2884 C CA . GLN B 2 103 ? 10.451 22.468 41.688 1.00 26.04 104 GLN B CA 1
ATOM 2885 C C . GLN B 2 103 ? 11.317 21.330 42.224 1.00 24.13 104 GLN B C 1
ATOM 2886 O O . GLN B 2 103 ? 11.616 21.260 43.417 1.00 22.20 104 GLN B O 1
ATOM 2892 N N . ILE B 2 104 ? 11.725 20.434 41.333 1.00 22.32 105 ILE B N 1
ATOM 2893 C CA . ILE B 2 104 ? 12.625 19.357 41.718 1.00 21.30 105 ILE B CA 1
ATOM 2894 C C . ILE B 2 104 ? 13.984 19.939 42.129 1.00 24.37 105 ILE B C 1
ATOM 2895 O O . ILE B 2 104 ? 14.429 20.957 41.592 1.00 22.90 105 ILE B O 1
ATOM 2900 N N A MET B 2 105 ? 14.624 19.304 43.104 0.56 22.19 106 MET B N 1
ATOM 2901 N N B MET B 2 105 ? 14.620 19.295 43.102 0.44 22.19 106 MET B N 1
ATOM 29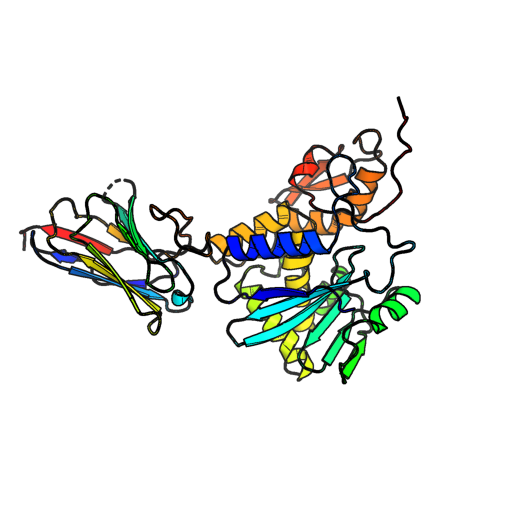02 C CA A MET B 2 105 ? 15.963 19.699 43.527 0.56 22.28 106 MET B CA 1
ATOM 2903 C CA B MET B 2 105 ? 15.961 19.669 43.536 0.44 22.30 106 MET B CA 1
ATOM 2904 C C A MET B 2 105 ? 16.970 18.629 43.125 0.56 23.42 106 MET B C 1
ATOM 2905 C C B MET B 2 105 ? 16.963 18.619 43.081 0.44 23.47 106 MET B C 1
ATOM 2906 O O A MET B 2 105 ? 16.648 17.437 43.116 0.56 22.94 106 MET B O 1
ATOM 2907 O O B MET B 2 105 ? 16.632 17.434 42.992 0.44 22.93 106 MET B O 1
ATOM 2916 N N . PRO B 2 106 ? 18.197 19.049 42.783 1.00 26.50 107 PRO B N 1
ATOM 2917 C CA . PRO B 2 106 ? 19.258 18.092 42.463 1.00 23.75 107 PRO B CA 1
ATOM 2918 C C . PRO B 2 106 ? 19.425 17.109 43.621 1.00 23.90 107 PRO B C 1
ATOM 2919 O O . PRO B 2 106 ? 19.213 17.485 44.777 1.00 24.34 107 PRO B O 1
ATOM 2923 N N . SER B 2 107 ? 19.781 15.867 43.311 1.00 27.95 108 SER B N 1
ATOM 2924 C CA . SER B 2 107 ? 19.947 14.834 44.329 1.00 28.07 108 SER B CA 1
ATOM 2925 C C . SER B 2 107 ? 18.664 14.573 45.113 1.00 23.40 108 SER B C 1
ATOM 2926 O O . SER B 2 107 ? 18.698 14.034 46.222 1.00 24.31 108 SER B O 1
ATOM 2929 N N . CYS B 2 108 ? 17.537 14.954 44.521 1.00 21.35 109 CYS B N 1
ATOM 2930 C CA . CYS B 2 108 ? 16.224 14.702 45.102 1.00 23.32 109 CYS B CA 1
ATOM 2931 C C . CYS B 2 108 ? 16.062 15.266 46.510 1.00 22.29 109 CYS B C 1
ATOM 2932 O O . CYS B 2 108 ? 15.392 14.665 47.344 1.00 22.87 109 CYS B O 1
ATOM 2935 N N . ARG B 2 109 ? 16.666 16.422 46.771 1.00 19.30 110 ARG B N 1
ATOM 2936 C CA . ARG B 2 109 ? 16.494 17.071 48.065 1.00 21.21 110 ARG B CA 1
ATOM 2937 C C . ARG B 2 109 ? 15.037 17.472 48.283 1.00 19.54 110 ARG B C 1
ATOM 2938 O O . ARG B 2 109 ? 14.366 17.952 47.371 1.00 20.43 110 ARG B O 1
ATOM 2946 N N . GLY B 2 110 ? 14.551 17.265 49.500 1.00 18.94 111 GLY B N 1
ATOM 2947 C CA . GLY B 2 110 ? 13.181 17.601 49.840 1.00 19.07 111 GLY B CA 1
ATOM 2948 C C . GLY B 2 110 ? 12.747 16.855 51.084 1.00 18.68 111 GLY B C 1
ATOM 2949 O O . GLY B 2 110 ? 13.499 16.031 51.613 1.00 21.41 111 GLY B O 1
ATOM 2950 N N . SER B 2 111 ? 11.538 17.145 51.554 1.00 19.75 112 SER B N 1
ATOM 2951 C CA . SER B 2 111 ? 11.007 16.481 52.739 1.00 20.26 112 SER B CA 1
ATOM 2952 C C . SER B 2 111 ? 10.195 15.222 52.401 1.00 21.33 112 SER B C 1
ATOM 2953 O O . SER B 2 111 ? 10.078 14.320 53.228 1.00 21.14 112 SER B O 1
ATOM 2956 N N . TYR B 2 112 ? 9.647 15.157 51.188 1.00 17.61 113 TYR B N 1
ATOM 2957 C CA . TYR B 2 112 ? 8.904 13.981 50.742 1.00 16.57 113 TYR B CA 1
ATOM 2958 C C . TYR B 2 112 ? 7.977 13.459 51.850 1.00 17.90 113 TYR B C 1
ATOM 2959 O O . TYR B 2 112 ? 8.057 12.296 52.264 1.00 21.81 113 TYR B O 1
ATOM 2968 N N . GLY B 2 113 ? 7.091 14.339 52.318 1.00 17.91 114 GLY B N 1
ATOM 2969 C CA . GLY B 2 113 ? 6.279 14.068 53.492 1.00 22.62 114 GLY B CA 1
ATOM 2970 C C . GLY B 2 113 ? 5.046 13.212 53.270 1.00 24.65 114 GLY B C 1
ATOM 2971 O O . GLY B 2 113 ? 4.403 12.798 54.231 1.00 27.28 114 GLY B O 1
ATOM 2972 N N . VAL B 2 114 ? 4.694 12.971 52.012 1.00 20.70 115 VAL B N 1
ATOM 2973 C CA . VAL B 2 114 ? 3.567 12.099 51.680 1.00 22.96 115 VAL B CA 1
ATOM 2974 C C . VAL B 2 114 ? 4.108 10.834 51.017 1.00 24.87 115 VAL B C 1
ATOM 2975 O O . VAL B 2 114 ? 4.816 10.913 50.018 1.00 26.67 115 VAL B O 1
ATOM 2979 N N . ARG B 2 115 ? 3.784 9.669 51.571 1.00 24.46 116 ARG B N 1
ATOM 2980 C CA . ARG B 2 115 ? 4.394 8.427 51.098 1.00 27.45 116 ARG B CA 1
ATOM 2981 C C . ARG B 2 115 ? 3.434 7.249 50.990 1.00 28.71 116 ARG B C 1
ATOM 2982 O O . ARG B 2 115 ? 2.335 7.273 51.538 1.00 30.30 116 ARG B O 1
ATOM 2990 N N . GLY B 2 116 ? 3.876 6.221 50.273 1.00 28.00 117 GLY B N 1
ATOM 2991 C CA . GLY B 2 116 ? 3.166 4.955 50.197 1.00 30.85 117 GLY B CA 1
ATOM 2992 C C . GLY B 2 116 ? 3.729 3.966 51.202 1.00 34.15 117 GLY B C 1
ATOM 2993 O O . GLY B 2 116 ? 4.725 4.254 51.867 1.00 33.22 117 GLY B O 1
ATOM 2994 N N . GLN B 2 117 ? 3.095 2.801 51.307 1.00 37.24 118 GLN B N 1
ATOM 2995 C CA . GLN B 2 117 ? 3.475 1.793 52.299 1.00 43.76 118 GLN B CA 1
ATOM 2996 C C . GLN B 2 117 ? 4.755 1.045 51.945 1.00 41.57 118 GLN B C 1
ATOM 2997 O O . GLN B 2 117 ? 5.474 0.575 52.826 1.00 47.58 118 GLN B O 1
ATOM 3003 N N . GLY B 2 118 ? 5.035 0.927 50.655 1.00 32.77 119 GLY B N 1
ATOM 3004 C CA . GLY B 2 118 ? 6.256 0.283 50.216 1.00 37.85 119 GLY B CA 1
ATOM 3005 C C . GLY B 2 118 ? 6.026 -1.165 49.847 1.00 40.62 119 GLY B C 1
ATOM 3006 O O . GLY B 2 118 ? 5.106 -1.802 50.360 1.00 43.14 119 GLY B O 1
ATOM 3007 N N . THR B 2 119 ? 6.863 -1.681 48.951 1.00 41.58 120 THR B N 1
ATOM 3008 C CA . THR B 2 119 ? 6.740 -3.054 48.483 1.00 44.23 120 THR B CA 1
ATOM 3009 C C . THR B 2 119 ? 8.091 -3.755 48.499 1.00 40.59 120 THR B C 1
ATOM 3010 O O . THR B 2 119 ? 9.129 -3.144 48.236 1.00 31.27 120 THR B O 1
ATOM 3014 N N . GLN B 2 120 ? 8.070 -5.046 48.807 1.00 40.00 121 GLN B N 1
ATOM 3015 C CA . GLN B 2 120 ? 9.285 -5.843 48.795 1.00 39.08 121 GLN B CA 1
ATOM 3016 C C . GLN B 2 120 ? 9.668 -6.207 47.368 1.00 38.13 121 GLN B C 1
ATOM 3017 O O . GLN B 2 120 ? 8.846 -6.703 46.598 1.00 38.46 121 GLN B O 1
ATOM 3023 N N . VAL B 2 121 ? 10.919 -5.938 47.017 1.00 32.98 122 VAL B N 1
ATOM 3024 C CA . VAL B 2 121 ? 11.476 -6.396 45.756 1.00 32.11 122 VAL B CA 1
ATOM 3025 C C . VAL B 2 121 ? 12.632 -7.322 46.083 1.00 31.76 122 VAL B C 1
ATOM 3026 O O . VAL B 2 121 ? 13.585 -6.921 46.749 1.00 32.35 122 VAL B O 1
ATOM 3030 N N . THR B 2 122 ? 12.540 -8.567 45.631 1.00 32.98 123 THR B N 1
ATOM 3031 C CA . THR B 2 122 ? 13.560 -9.561 45.936 1.00 35.29 123 THR B CA 1
ATOM 3032 C C . THR B 2 122 ? 14.171 -10.098 44.651 1.00 34.77 123 THR B C 1
ATOM 3033 O O . THR B 2 122 ? 13.476 -10.677 43.819 1.00 36.81 123 THR B O 1
ATOM 3037 N N . VAL B 2 123 ? 15.473 -9.894 44.490 1.00 32.05 124 VAL B N 1
ATOM 3038 C CA . VAL B 2 123 ? 16.163 -10.348 43.293 1.00 32.71 124 VAL B CA 1
ATOM 3039 C C . VAL B 2 123 ? 16.953 -11.604 43.621 1.00 34.07 124 VAL B C 1
ATOM 3040 O O . VAL B 2 123 ? 17.936 -11.556 44.356 1.00 36.68 124 VAL B O 1
ATOM 3044 N N . SER B 2 124 ? 16.501 -12.729 43.082 1.00 33.52 125 SER B N 1
ATOM 3045 C CA . SER B 2 124 ? 17.087 -14.022 43.403 1.00 35.35 125 SER B CA 1
ATOM 3046 C C . SER B 2 124 ? 16.737 -15.029 42.318 1.00 35.63 125 SER B C 1
ATOM 3047 O O . SER B 2 124 ? 15.684 -14.933 41.688 1.00 36.19 125 SER B O 1
ATOM 3050 N N . SER B 2 125 ? 17.626 -15.992 42.093 1.00 36.30 126 SER B N 1
ATOM 3051 C CA . SER B 2 125 ? 17.353 -17.051 41.137 1.00 36.82 126 SER B CA 1
ATOM 3052 C C . SER B 2 125 ? 16.437 -18.093 41.762 1.00 42.30 126 SER B C 1
ATOM 3053 O O . SER B 2 125 ? 15.867 -18.933 41.064 1.00 43.08 126 SER B O 1
ATOM 3056 N N . ALA B 2 126 ? 16.303 -18.037 43.083 1.00 41.17 127 ALA B N 1
ATOM 3057 C CA . ALA B 2 126 ? 15.504 -19.018 43.804 1.00 44.50 127 ALA B CA 1
ATOM 3058 C C . ALA B 2 126 ? 14.034 -18.898 43.431 1.00 49.79 127 ALA B C 1
ATOM 3059 O O . ALA B 2 126 ? 13.447 -17.819 43.518 1.00 47.87 127 ALA B O 1
ATOM 3061 N N . HIS B 2 127 ? 13.456 -20.017 43.006 1.00 58.15 128 HIS B N 1
ATOM 3062 C CA . HIS B 2 127 ? 12.065 -20.075 42.568 1.00 64.37 128 HIS B CA 1
ATOM 3063 C C . HIS B 2 127 ? 11.904 -19.433 41.192 1.00 65.51 128 HIS B C 1
ATOM 3064 O O . HIS B 2 127 ? 12.592 -19.810 40.238 1.00 66.00 128 HIS B O 1
#

Secondary structure (DSSP, 8-state):
-PPPEEEEESTT--HHHHHHHHHHHHHHH--S--EETTEEBPPPSTT--GGGSEEEEEEE-TT--EEEEEEETTT--EEEEEETTEEEEPPPSSHHHHHHHTTSSTT-SEEEE-SS--SHHHHHHHHTS-GGGS-BSHHHHHHHHHHHHHHTTT-S-HHHHHHHHHHHIIIIIIHHHBHHHHHHHHHHHHTT--BPPPHHHHHHHHHHHHHHHHHHT-BTTEEEEEEEEE-TTS-EEEEEESGGGTTTB--B---SPPPPPP--/--BEEE--EEE-TT--EEEEEE-SSS-GGGSEEEEEEE---EEEEEE-TTSS-EEE-GGGTTTEEEEEETTTTEEEEEE-S--GGG-EEEEEEEE-S-SS--GGG-S---EEB--EEEEE-S--

Nearest PDB structures (foldseek):
  5j57-assembly1_B  TM=1.008E+00  e=9.871E-27  Vicugna pacos
  8ftg-assembly4_G  TM=9.388E-01  e=5.795E-15  Lama glama
  8stl-assembly3_A  TM=8.978E-01  e=1.267E-14  Lama glama
  9bde-assembly1_H  TM=8.853E-01  e=1.071E-14  Mus musculus
  7x9e-assembly2_C  TM=9.101E-01  e=9.470E-14  Homo sapiens

B-factor: mean 25.31, std 11.8, range [9.78, 83.05]

Radius of gyration: 25.11 Å; Cα contacts (8 Å, |Δi|>4): 865; chains: 2; bounding box: 53×82×51 Å

Solvent-accessible surface area: 18041 Å² total; per-residue (Å²): 185,152,23,34,88,21,103,13,55,5,21,17,2,6,9,66,36,1,17,85,8,0,158,39,0,31,52,134,2,20,130,30,95,47,75,14,67,135,0,38,1,2,36,50,108,118,74,37,64,61,58,88,24,3,2,25,0,38,0,26,8,73,66,152,30,47,2,22,0,0,0,12,5,11,50,0,33,2,26,1,0,49,2,52,61,11,0,15,2,15,93,24,136,54,162,105,26,39,95,4,18,77,72,0,20,99,92,14,149,59,97,104,76,20,96,35,18,8,79,21,109,94,0,22,125,44,13,64,54,90,12,102,79,0,64,0,0,26,22,2,2,50,90,2,0,27,13,0,59,100,54,37,94,58,56,13,128,60,66,67,0,1,76,4,2,0,8,0,0,1,2,0,0,1,0,0,16,0,71,41,0,3,17,24,0,71,64,19,5,50,77,54,154,100,46,34,5,32,46,7,0,20,21,11,10,73,2,14,21,142,0,0,55,18,0,8,109,13,114,167,1,44,21,107,72,79,22,97,8,44,118,158,126,18,46,133,62,43,0,141,52,10,69,94,3,58,94,38,4,6,2,0,20,56,113,30,67,69,104,138,102,86,170,233,98,69,6,50,30,83,32,27,30,88,16,95,50,55,22,63,38,114,1,26,0,37,4,89,158,15,79,0,42,82,11,7,0,0,0,30,20,69,112,184,131,78,68,0,1,0,5,16,30,74,30,71,65,52,77,43,25,66,74,0,113,74,36,5,68,5,39,34,48,54,99,137,87,16,0,37,0,49,0,50,60,3,88,84,128,1,44,7,66,0,15,0,5,0,2,3,26,76,48,123,25,60,64,52,8,130,36,42,22,19,2,114,1,150,22,34,89,0,47,5,36,70,70,212

Foldseek 3Di:
DAAAEQEDELEVDALVRLVVRLVVLLVLLDVQPDDFPLAGAGDDPVPDDLRSQWHKYWYYYPVRFIKIFIAGSLQLFTQWIDGDLEIEGEDDPDDVVVVSCCPPPVRRPHYYYDPHHLDQVVLCVQLVHHLQRAKEASVLQNVLSVQCNCVVVVNHDRNSPSSSSSRCRQSHRVVSFWVQSSVVRNVCRNVVHIHGQAQQSVQCVVCQQVLLVQRQPADSFFGPDWDWGADRNGDIDTDGGCVVCSNTTHYHRDDDDHDDDDPD/DQKAKDWADEAEQQAKTKIKIAGPPDQLLQFKKFKWWDLVIFTAKIAKSVRPDMAGDPVQPPFKDKGDDNVRRMIMIIGGNHDQVNWTWMKMFTFPADSTADYSRDGDRPGIYPTDTHGHHPPD